Protein AF-0000000080183899 (afdb_homodimer)

Foldseek 3Di:
DQQADAQHVQHPHHPDADVVGDDHFDKDKAQQQWWKWFAAPNDTQATDRGWIWIDTYPDAIFIKDQPVRRPPADWAADPVDPRITGGPPPSTDWMDTNRDTDDPHDDDPNKAKDKAFFQKWKWWDAPHDTFATGSGWIWIDIRNDFIFTWAANVRTPCVQKDWDPDWDADNFFGIKTFIAGDPQGRQKIARQDTDPSNVVRHRTITGDVVRIPMDIDGDDD/DQQADAQHVQHPHHPDADVVGDDHFDKDKAQDQWWKWFAAPNDTQATDRGWIWIDTYPDAIFIKDQPVRRPPADWAADPVDPRITGGDPPSTDWMDTNRDTDDPHDDDPPKAKDKAFFQKWKWWDDPHDTFATGSGWIWIDIRNDFIFTWAANVRTPCVQKDWDPDWDADNFFGIKTFIAGDPQGRQKIARQDTDPSNVVRHGTITGDVVRIPMDIDGDDD

Solvent-accessible surface area (backbone atoms only — not comparable to full-atom values): 23317 Å² total; per-residue (Å²): 77,26,52,28,29,67,31,9,84,47,18,96,54,37,65,41,48,49,49,66,70,60,66,82,74,38,28,40,38,28,73,39,55,43,46,36,34,30,27,44,93,88,35,80,61,33,77,43,27,60,34,28,37,40,45,38,58,94,51,74,38,39,62,30,29,47,51,82,60,44,67,93,52,74,65,45,77,37,88,92,41,81,66,24,21,33,58,60,77,80,77,39,78,43,43,28,48,58,83,40,76,57,70,101,47,64,76,44,57,41,40,24,62,46,72,34,70,42,72,44,37,40,34,35,36,50,97,92,38,73,41,29,75,47,35,74,26,32,39,36,43,37,40,42,49,78,65,46,62,30,30,55,53,89,64,35,52,56,87,62,47,44,80,46,90,53,67,53,76,39,92,59,39,31,54,32,43,26,24,17,36,92,92,46,70,59,36,28,38,28,22,71,71,30,33,53,43,32,46,90,46,48,50,18,37,35,68,36,70,90,64,32,49,68,51,67,60,65,63,56,112,72,30,50,28,30,66,30,9,83,48,19,97,52,36,65,42,50,48,50,64,69,60,65,84,72,39,28,41,38,27,74,39,58,41,46,38,35,30,25,44,94,89,35,78,60,31,78,44,28,59,33,29,36,40,46,38,57,94,50,75,37,40,63,30,29,45,52,83,59,44,67,94,52,74,66,44,76,36,88,92,40,80,68,24,21,33,57,59,79,78,76,39,78,42,43,28,47,58,83,40,75,57,71,100,48,62,74,43,58,38,41,23,62,47,71,34,70,42,73,44,38,40,34,35,34,48,97,90,38,75,40,31,75,47,34,75,25,32,40,36,42,37,41,40,51,80,67,45,62,28,30,54,53,90,65,33,52,56,87,61,47,44,80,45,90,54,68,52,75,40,92,59,38,31,54,32,44,26,25,18,35,95,92,45,70,58,34,28,37,29,23,72,70,30,34,54,42,33,46,89,47,50,51,18,36,35,68,37,68,89,66,32,49,68,51,68,61,66,62,54,113

Organism: NCBI:txid722731

Radius of gyration: 23.41 Å; Cα contacts (8 Å, |Δi|>4): 1124; chains: 2; bounding box: 65×66×56 Å

Structure (mmCIF, N/CA/C/O backbone):
data_AF-0000000080183899-model_v1
#
loop_
_entity.id
_entity.type
_entity.pdbx_description
1 polymer 'Uncharacterized protein'
#
loop_
_atom_site.group_PDB
_atom_site.id
_atom_site.type_symbol
_atom_site.label_atom_id
_atom_site.label_alt_id
_atom_site.label_comp_id
_atom_site.label_asym_id
_atom_site.label_entity_id
_atom_site.label_seq_id
_atom_site.pdbx_PDB_ins_code
_atom_site.Cartn_x
_atom_site.Cartn_y
_atom_site.Cartn_z
_atom_site.occupancy
_atom_site.B_iso_or_equiv
_atom_site.auth_seq_id
_atom_site.auth_comp_id
_atom_site.auth_asym_id
_atom_site.auth_atom_id
_atom_site.pdbx_PDB_model_num
ATOM 1 N N . MET A 1 1 ? -8.445 5.395 -3.072 1 47.59 1 MET A N 1
ATOM 2 C CA . MET A 1 1 ? -8.773 6.453 -4.023 1 47.59 1 MET A CA 1
ATOM 3 C C . MET A 1 1 ? -7.508 7.07 -4.605 1 47.59 1 MET A C 1
ATOM 5 O O . MET A 1 1 ? -7.578 8.047 -5.355 1 47.59 1 MET A O 1
ATOM 9 N N . THR A 1 2 ? -6.305 6.562 -4.656 1 78.19 2 THR A N 1
ATOM 10 C CA . THR A 1 2 ? -4.867 6.793 -4.621 1 78.19 2 THR A CA 1
ATOM 11 C C . THR A 1 2 ? -4.348 7.203 -5.996 1 78.19 2 THR A C 1
ATOM 13 O O . THR A 1 2 ? -3.738 8.266 -6.145 1 78.19 2 THR A O 1
ATOM 16 N N . LEU A 1 3 ? -4.961 6.727 -7.078 1 93.94 3 LEU A N 1
ATOM 17 C CA . LEU A 1 3 ? -4.477 7.129 -8.398 1 93.94 3 LEU A CA 1
ATOM 18 C C . LEU A 1 3 ? -5.137 8.43 -8.844 1 93.94 3 LEU A C 1
ATOM 20 O O . LEU A 1 3 ? -4.477 9.297 -9.422 1 93.94 3 LEU A O 1
ATOM 24 N N . VAL A 1 4 ? -6.418 8.586 -8.375 1 95.31 4 VAL A N 1
ATOM 25 C CA . VAL A 1 4 ? -7.207 9.664 -8.961 1 95.31 4 VAL A CA 1
ATOM 26 C C . VAL A 1 4 ? -7.578 10.68 -7.875 1 95.31 4 VAL A C 1
ATOM 28 O O . VAL A 1 4 ? -8.375 11.586 -8.109 1 95.31 4 VAL A O 1
ATOM 31 N N . ALA A 1 5 ? -7.094 10.492 -6.688 1 92.12 5 ALA A N 1
ATOM 32 C CA . ALA A 1 5 ? -7.422 11.375 -5.57 1 92.12 5 ALA A CA 1
ATOM 33 C C . ALA A 1 5 ? -6.168 12.055 -5.027 1 92.12 5 ALA A C 1
ATOM 35 O O . ALA A 1 5 ? -5.047 11.656 -5.352 1 92.12 5 ALA A O 1
ATOM 36 N N . GLY A 1 6 ? -6.438 13.102 -4.199 1 93.44 6 GLY A N 1
ATOM 37 C CA . GLY A 1 6 ? -5.301 13.844 -3.672 1 93.44 6 GLY A CA 1
ATOM 38 C C . GLY A 1 6 ? -4.387 14.383 -4.754 1 93.44 6 GLY A C 1
ATOM 39 O O . GLY A 1 6 ? -4.848 15.047 -5.688 1 93.44 6 GLY A O 1
ATOM 40 N N . ARG A 1 7 ? -3.139 14.062 -4.559 1 95.62 7 ARG A N 1
ATOM 41 C CA . ARG A 1 7 ? -2.143 14.5 -5.531 1 95.62 7 ARG A CA 1
ATOM 42 C C . ARG A 1 7 ? -1.619 13.328 -6.348 1 95.62 7 ARG A C 1
ATOM 44 O O . ARG A 1 7 ? -0.451 13.305 -6.738 1 95.62 7 ARG A O 1
ATOM 51 N N . GLY A 1 8 ? -2.486 12.266 -6.57 1 95.69 8 GLY A N 1
ATOM 52 C CA . GLY A 1 8 ? -2.123 11.086 -7.344 1 95.69 8 GLY A CA 1
ATOM 53 C C . GLY A 1 8 ? -1.917 11.383 -8.812 1 95.69 8 GLY A C 1
ATOM 54 O O . GLY A 1 8 ? -2.326 12.438 -9.305 1 95.69 8 GLY A O 1
ATOM 55 N N . PRO A 1 9 ? -1.319 10.5 -9.516 1 96.31 9 PRO A N 1
ATOM 56 C CA . PRO A 1 9 ? -0.883 10.727 -10.898 1 96.31 9 PRO A CA 1
ATOM 57 C C . PRO A 1 9 ? -2.045 11.031 -11.844 1 96.31 9 PRO A C 1
ATOM 59 O O . PRO A 1 9 ? -1.858 11.703 -12.859 1 96.31 9 PRO A O 1
ATOM 62 N N . LEU A 1 10 ? -3.27 10.531 -11.539 1 96.06 10 LEU A N 1
ATOM 63 C CA . LEU A 1 10 ? -4.414 10.688 -12.43 1 96.06 10 LEU A CA 1
ATOM 64 C C . LEU A 1 10 ? -5.434 11.656 -11.836 1 96.06 10 LEU A C 1
ATOM 66 O O . LEU A 1 10 ? -6.562 11.75 -12.32 1 96.06 10 LEU A O 1
ATOM 70 N N . SER A 1 11 ? -5.047 12.32 -10.758 1 95.88 11 SER A N 1
ATOM 71 C CA . SER A 1 11 ? -5.957 13.25 -10.102 1 95.88 11 SER A CA 1
ATOM 72 C C . SER A 1 11 ? -6.062 14.562 -10.867 1 95.88 11 SER A C 1
ATOM 74 O O . SER A 1 11 ? -5.395 14.75 -11.883 1 95.88 11 SER A O 1
ATOM 76 N N . SER A 1 12 ? -6.941 15.453 -10.383 1 94.38 12 SER A N 1
ATOM 77 C CA . SER A 1 12 ? -7.121 16.766 -11.008 1 94.38 12 SER A CA 1
ATOM 78 C C . SER A 1 12 ? -5.977 17.703 -10.648 1 94.38 12 SER A C 1
ATOM 80 O O . SER A 1 12 ? -5.82 18.75 -11.273 1 94.38 12 SER A O 1
ATOM 82 N N . ASP A 1 13 ? -5.16 17.391 -9.688 1 94.75 13 ASP A N 1
ATOM 83 C CA . ASP A 1 13 ? -4.02 18.172 -9.227 1 94.75 13 ASP A CA 1
ATOM 84 C C . ASP A 1 13 ? -2.836 17.266 -8.883 1 94.75 13 ASP A C 1
ATOM 86 O O . ASP A 1 13 ? -2.434 17.188 -7.719 1 94.75 13 ASP A O 1
ATOM 90 N N . PRO A 1 14 ? -2.275 16.625 -9.852 1 96.06 14 PRO A N 1
ATOM 91 C CA . PRO A 1 14 ? -1.203 15.656 -9.578 1 96.06 14 PRO A CA 1
ATOM 92 C C . PRO A 1 14 ? 0.061 16.328 -9.039 1 96.06 14 PRO A C 1
ATOM 94 O O . PRO A 1 14 ? 0.399 17.438 -9.453 1 96.06 14 PRO A O 1
ATOM 97 N N . ALA A 1 15 ? 0.725 15.672 -8.094 1 96 15 ALA A N 1
ATOM 98 C CA . ALA A 1 15 ? 1.998 16.172 -7.574 1 96 15 ALA A CA 1
ATOM 99 C C . ALA A 1 15 ? 3.076 16.141 -8.656 1 96 15 ALA A C 1
ATOM 101 O O . ALA A 1 15 ? 3.938 17.031 -8.703 1 96 15 ALA A O 1
ATOM 102 N N . GLY A 1 16 ? 3.029 15.078 -9.461 1 96.81 16 GLY A N 1
ATOM 103 C CA . GLY A 1 16 ? 4.051 14.867 -10.469 1 96.81 16 GLY A CA 1
ATOM 104 C C . GLY A 1 16 ? 3.574 15.188 -11.875 1 96.81 16 GLY A C 1
ATOM 105 O O . GLY A 1 16 ? 2.555 15.852 -12.055 1 96.81 16 GLY A O 1
ATOM 106 N N . ARG A 1 17 ? 4.414 14.742 -12.844 1 97.12 17 ARG A N 1
ATOM 107 C CA . ARG A 1 17 ? 4.102 14.977 -14.25 1 97.12 17 ARG A CA 1
ATOM 108 C C . ARG A 1 17 ? 4.465 13.758 -15.102 1 97.12 17 ARG A C 1
ATOM 110 O O . ARG A 1 17 ? 5.387 13.016 -14.766 1 97.12 17 ARG A O 1
ATOM 117 N N . PHE A 1 18 ? 3.678 13.656 -16.141 1 97.81 18 PHE A N 1
ATOM 118 C CA . PHE A 1 18 ? 3.961 12.633 -17.141 1 97.81 18 PHE A CA 1
ATOM 119 C C . PHE A 1 18 ? 4.754 13.211 -18.297 1 97.81 18 PHE A C 1
ATOM 121 O O . PHE A 1 18 ? 4.516 14.344 -18.719 1 97.81 18 PHE A O 1
ATOM 128 N N . ALA A 1 19 ? 5.66 12.414 -18.797 1 97.75 19 ALA A N 1
ATOM 129 C CA . ALA A 1 19 ? 6.379 12.734 -20.031 1 97.75 19 ALA A CA 1
ATOM 130 C C . ALA A 1 19 ? 6.359 11.555 -21 1 97.75 19 ALA A C 1
ATOM 132 O O . ALA A 1 19 ? 6.992 10.531 -20.75 1 97.75 19 ALA A O 1
ATOM 133 N N . PRO A 1 20 ? 5.707 11.711 -22.156 1 96.94 20 PRO A N 1
ATOM 134 C CA . PRO A 1 20 ? 4.883 12.867 -22.516 1 96.94 20 PRO A CA 1
ATOM 135 C C . PRO A 1 20 ? 3.623 12.984 -21.656 1 96.94 20 PRO A C 1
ATOM 137 O O . PRO A 1 20 ? 3.275 12.039 -20.938 1 96.94 20 PRO A O 1
ATOM 140 N N . PRO A 1 21 ? 2.941 14.039 -21.734 1 96.81 21 PRO A N 1
ATOM 141 C CA . PRO A 1 21 ? 1.706 14.211 -20.953 1 96.81 21 PRO A CA 1
ATOM 142 C C . PRO A 1 21 ? 0.622 13.211 -21.359 1 96.81 21 PRO A C 1
ATOM 144 O O . PRO A 1 21 ? 0.606 12.727 -22.484 1 96.81 21 PRO A O 1
ATOM 147 N N . ILE A 1 22 ? -0.264 12.922 -20.375 1 96.12 22 ILE A N 1
ATOM 148 C CA . ILE A 1 22 ? -1.387 12.031 -20.656 1 96.12 22 ILE A CA 1
ATOM 149 C C . ILE A 1 22 ? -2.68 12.844 -20.719 1 96.12 22 ILE A C 1
ATOM 151 O O . ILE A 1 22 ? -2.744 13.969 -20.219 1 96.12 22 ILE A O 1
ATOM 155 N N . PRO A 1 23 ? -3.691 12.273 -21.344 1 95.38 23 PRO A N 1
ATOM 156 C CA . PRO A 1 23 ? -4.973 12.984 -21.391 1 95.38 23 PRO A CA 1
ATOM 157 C C . PRO A 1 23 ? -5.566 13.242 -20.016 1 95.38 23 PRO A C 1
ATOM 159 O O . PRO A 1 23 ? -5.578 12.344 -19.172 1 95.38 23 PRO A O 1
ATOM 162 N N . ALA A 1 24 ? -6.035 14.422 -19.859 1 90.81 24 ALA A N 1
ATOM 163 C CA . ALA A 1 24 ? -6.699 14.758 -18.609 1 90.81 24 ALA A CA 1
ATOM 164 C C . ALA A 1 24 ? -7.977 13.945 -18.422 1 90.81 24 ALA A C 1
ATOM 166 O O . ALA A 1 24 ? -8.734 13.742 -19.375 1 90.81 24 ALA A O 1
ATOM 167 N N . GLY A 1 25 ? -8.195 13.484 -17.297 1 92 25 GLY A N 1
ATOM 168 C CA . GLY A 1 25 ? -9.445 12.82 -16.969 1 92 25 GLY A CA 1
ATOM 169 C C . GLY A 1 25 ? -9.5 11.383 -17.438 1 92 25 GLY A C 1
ATOM 170 O O . GLY A 1 25 ? -10.57 10.773 -17.484 1 92 25 GLY 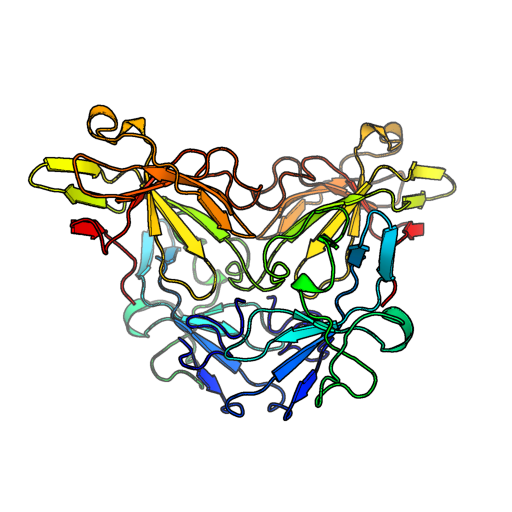A O 1
ATOM 171 N N . ALA A 1 26 ? -8.406 10.836 -17.828 1 95.31 26 ALA A N 1
ATOM 172 C CA . ALA A 1 26 ? -8.375 9.438 -18.25 1 95.31 26 ALA A CA 1
ATOM 173 C C . ALA A 1 26 ? -8.883 8.516 -17.141 1 95.31 26 ALA A C 1
ATOM 175 O O . ALA A 1 26 ? -8.531 8.688 -15.977 1 95.31 26 ALA A O 1
ATOM 176 N N . VAL A 1 27 ? -9.766 7.598 -17.547 1 97.69 27 VAL A N 1
ATOM 177 C CA . VAL A 1 27 ? -10.305 6.578 -16.656 1 97.69 27 VAL A CA 1
ATOM 178 C C . VAL A 1 27 ? -9.484 5.293 -16.781 1 97.69 27 VAL A C 1
ATOM 180 O O . VAL A 1 27 ? -9.125 4.891 -17.891 1 97.69 27 VAL A O 1
ATOM 183 N N . TYR A 1 28 ? -9.094 4.727 -15.703 1 98.06 28 TYR A N 1
ATOM 184 C CA . TYR A 1 28 ? -8.414 3.438 -15.734 1 98.06 28 TYR A CA 1
ATOM 185 C C . TYR A 1 28 ? -9.312 2.332 -15.195 1 98.06 28 TYR A C 1
ATOM 187 O O . TYR A 1 28 ? -9.883 2.455 -14.109 1 98.06 28 TYR A O 1
ATOM 195 N N . ILE A 1 29 ? -9.562 1.299 -16 1 98.62 29 ILE A N 1
ATOM 196 C CA . ILE A 1 29 ? -10.383 0.156 -15.625 1 98.62 29 ILE A CA 1
ATOM 197 C C . ILE A 1 29 ? -9.555 -1.122 -15.68 1 98.62 29 ILE A C 1
ATOM 199 O O . ILE A 1 29 ? -8.875 -1.388 -16.672 1 98.62 29 ILE A O 1
ATOM 203 N N . GLU A 1 30 ? -9.602 -1.883 -14.609 1 97.5 30 GLU A N 1
ATOM 204 C CA . GLU A 1 30 ? -8.742 -3.064 -14.555 1 97.5 30 GLU A CA 1
ATOM 205 C C . GLU A 1 30 ? -9.469 -4.242 -13.914 1 97.5 30 GLU A C 1
ATOM 207 O O . GLU A 1 30 ? -10.352 -4.051 -13.078 1 97.5 30 GLU A O 1
ATOM 212 N N . PRO A 1 31 ? -9.031 -5.492 -14.273 1 97.25 31 PRO A N 1
ATOM 213 C CA . PRO A 1 31 ? -9.555 -6.656 -13.547 1 97.25 31 PRO A CA 1
ATOM 214 C C . PRO A 1 31 ? -9.211 -6.621 -12.055 1 97.25 31 PRO A C 1
ATOM 216 O O . PRO A 1 31 ? -8.148 -6.133 -11.672 1 97.25 31 PRO A O 1
ATOM 219 N N . HIS A 1 32 ? -10.094 -7.016 -11.281 1 96.94 32 HIS A N 1
ATOM 220 C CA . HIS A 1 32 ? -9.906 -7.145 -9.836 1 96.94 32 HIS A CA 1
ATOM 221 C C . HIS A 1 32 ? -10.18 -8.57 -9.375 1 96.94 32 HIS A C 1
ATOM 223 O O . HIS A 1 32 ? -11.242 -8.844 -8.805 1 96.94 32 HIS A O 1
ATOM 229 N N . PRO A 1 33 ? -9.234 -9.477 -9.594 1 94.94 33 PRO A N 1
ATOM 230 C CA . PRO A 1 33 ? -9.469 -10.898 -9.32 1 94.94 33 PRO A CA 1
ATOM 231 C C . PRO A 1 33 ? -9.516 -11.211 -7.828 1 94.94 33 PRO A C 1
ATOM 233 O O . PRO A 1 33 ? -8.602 -11.844 -7.297 1 94.94 33 PRO A O 1
ATOM 236 N N . ARG A 1 34 ? -10.516 -10.805 -7.238 1 97.5 34 ARG A N 1
ATOM 237 C CA . ARG A 1 34 ? -10.906 -11.07 -5.859 1 97.5 34 ARG A CA 1
ATOM 238 C C . ARG A 1 34 ? -12.367 -11.508 -5.777 1 97.5 34 ARG A C 1
ATOM 240 O O . ARG A 1 34 ? -13.172 -11.172 -6.652 1 97.5 34 ARG A O 1
ATOM 247 N N . ARG A 1 35 ? -12.633 -12.195 -4.77 1 97.94 35 ARG A N 1
ATOM 248 C CA . ARG A 1 35 ? -14.031 -12.578 -4.574 1 97.94 35 ARG A CA 1
ATOM 249 C C . ARG A 1 35 ? -14.828 -11.438 -3.945 1 97.94 35 ARG A C 1
ATOM 251 O O . ARG A 1 35 ? -14.523 -11 -2.836 1 97.94 35 ARG A O 1
ATOM 258 N N . ILE A 1 3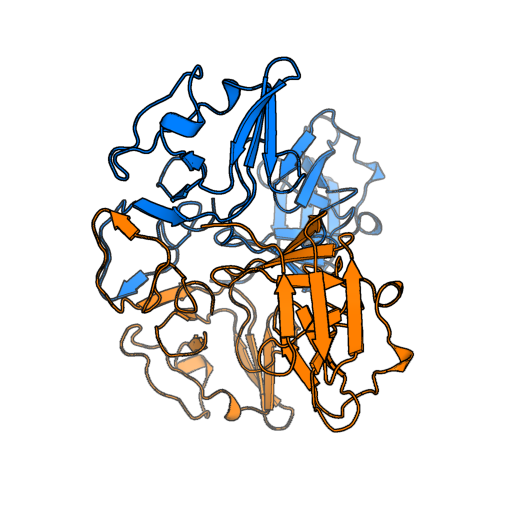6 ? -15.812 -11 -4.641 1 98.44 36 ILE A N 1
ATOM 259 C CA . ILE A 1 36 ? -16.703 -9.945 -4.172 1 98.44 36 ILE A CA 1
ATOM 260 C C . ILE A 1 36 ? -18.094 -10.531 -3.906 1 98.44 36 ILE A C 1
ATOM 262 O O . ILE A 1 36 ? -18.641 -11.242 -4.746 1 98.44 36 ILE A O 1
ATOM 266 N N . GLN A 1 37 ? -18.531 -10.227 -2.732 1 98.5 37 GLN A N 1
ATOM 267 C CA . GLN A 1 37 ? -19.875 -10.648 -2.373 1 98.5 37 GLN A CA 1
ATOM 268 C C . GLN A 1 37 ? -20.703 -9.461 -1.889 1 98.5 37 GLN A C 1
ATOM 270 O O . GLN A 1 37 ? -20.172 -8.5 -1.349 1 98.5 37 GLN A O 1
ATOM 275 N N . ALA A 1 38 ? -21.953 -9.516 -2.164 1 98.75 38 ALA A N 1
ATOM 276 C CA . ALA A 1 38 ? -22.922 -8.57 -1.624 1 98.75 38 ALA A CA 1
ATOM 277 C C . ALA A 1 38 ? -24.141 -9.297 -1.045 1 98.75 38 ALA A C 1
ATOM 279 O O . ALA A 1 38 ? -24.609 -10.289 -1.617 1 98.75 38 ALA A O 1
ATOM 280 N N . LEU A 1 39 ? -24.578 -8.82 0.051 1 98.44 39 LEU A N 1
ATOM 281 C CA . LEU A 1 39 ? -25.734 -9.398 0.719 1 98.44 39 LEU A CA 1
ATOM 282 C C . LEU A 1 39 ? -26.891 -8.398 0.771 1 98.44 39 LEU A C 1
ATOM 284 O O . LEU A 1 39 ? -26.672 -7.211 1.019 1 98.44 39 LEU A O 1
ATOM 288 N N . ARG A 1 40 ? -28.062 -8.812 0.529 1 97.75 40 ARG A N 1
ATOM 289 C CA . ARG A 1 40 ? -29.312 -8.07 0.66 1 97.75 40 ARG A CA 1
ATOM 290 C C . ARG A 1 40 ? -30.391 -8.922 1.33 1 97.75 40 ARG A C 1
ATOM 292 O O . ARG A 1 40 ? -30.719 -10.008 0.85 1 97.75 40 ARG A O 1
ATOM 299 N N . GLY A 1 41 ? -30.875 -8.414 2.432 1 96.31 41 GLY A N 1
ATOM 300 C CA . GLY A 1 41 ? -31.844 -9.211 3.168 1 96.31 41 GLY A CA 1
ATOM 301 C C . GLY A 1 41 ? -31.297 -10.539 3.637 1 96.31 41 GLY A C 1
ATOM 302 O O . GLY A 1 41 ? -31.984 -11.562 3.562 1 96.31 41 GLY A O 1
ATOM 303 N N . GLY A 1 42 ? -30.078 -10.57 3.896 1 95.69 42 GLY A N 1
ATOM 304 C CA . GLY A 1 42 ? -29.453 -11.773 4.43 1 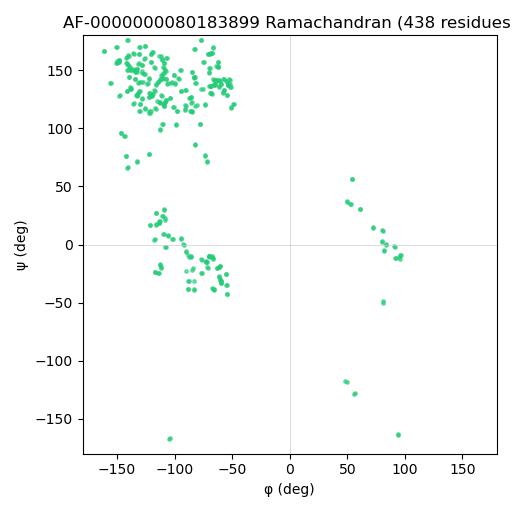95.69 42 GLY A CA 1
ATOM 305 C C . GLY A 1 42 ? -29.078 -12.773 3.357 1 95.69 42 GLY A C 1
ATOM 306 O O . GLY A 1 42 ? -28.484 -13.82 3.654 1 95.69 42 GLY A O 1
ATOM 307 N N . ARG A 1 43 ? -29.375 -12.406 2.111 1 97.12 43 ARG A N 1
ATOM 308 C CA . ARG A 1 43 ? -29.078 -13.312 1.009 1 97.12 43 ARG A CA 1
ATOM 309 C C . ARG A 1 43 ? -27.938 -12.773 0.143 1 97.12 43 ARG A C 1
ATOM 311 O O . ARG A 1 43 ? -27.859 -11.57 -0.104 1 97.12 43 ARG A O 1
ATOM 318 N N . VAL A 1 44 ? -27.109 -13.742 -0.319 1 98.12 44 VAL A N 1
ATOM 319 C CA . VAL A 1 44 ? -26.047 -13.359 -1.25 1 98.12 44 VAL A CA 1
ATOM 320 C C . VAL A 1 44 ? -26.656 -13.055 -2.619 1 98.12 44 VAL A C 1
ATOM 322 O O . VAL A 1 44 ? -27.281 -13.914 -3.23 1 98.12 44 VAL A O 1
ATOM 325 N N . VAL A 1 45 ? -26.453 -11.82 -3.082 1 98.31 45 VAL A N 1
ATOM 326 C CA . VAL A 1 45 ? -27.047 -11.406 -4.348 1 98.31 45 VAL A CA 1
ATOM 327 C C . VAL A 1 45 ? -25.953 -11.18 -5.387 1 98.31 45 VAL A C 1
ATOM 329 O O . VAL A 1 45 ? -26.219 -11.125 -6.59 1 98.31 45 VAL A O 1
ATOM 332 N N . ILE A 1 46 ? -24.734 -11.039 -4.961 1 98.62 46 ILE A N 1
ATOM 333 C CA . ILE A 1 46 ? -23.547 -11.031 -5.812 1 98.62 46 ILE A CA 1
ATOM 334 C C . ILE A 1 46 ? -22.484 -11.953 -5.219 1 98.62 46 ILE A C 1
ATOM 336 O O . ILE A 1 46 ? -22.219 -11.914 -4.016 1 98.62 46 ILE A O 1
ATOM 340 N N . ASP A 1 47 ? -21.953 -12.797 -5.887 1 97.69 47 ASP A N 1
ATOM 341 C CA . ASP A 1 47 ? -20.812 -13.648 -5.57 1 97.69 47 ASP A CA 1
ATOM 342 C C . ASP A 1 47 ? -19.984 -13.945 -6.816 1 97.69 47 ASP A C 1
ATOM 344 O O . ASP A 1 47 ? -20.375 -14.789 -7.637 1 97.69 47 ASP A O 1
ATOM 348 N N . THR A 1 48 ? -18.953 -13.156 -6.992 1 97.94 48 THR A N 1
ATOM 349 C CA . THR A 1 48 ? -18.219 -13.266 -8.25 1 97.94 48 THR A CA 1
ATOM 350 C C . THR A 1 48 ? -16.75 -12.953 -8.047 1 97.94 48 THR A C 1
ATOM 352 O O . THR A 1 48 ? -16.359 -12.344 -7.047 1 97.94 48 THR A O 1
ATOM 355 N N . GLU A 1 49 ? -15.922 -13.398 -8.93 1 97.94 49 GLU A N 1
ATOM 356 C CA . GLU A 1 49 ? -14.5 -13.047 -8.992 1 97.94 49 GLU A CA 1
ATOM 357 C C . GLU A 1 49 ? -14.18 -12.297 -10.281 1 97.94 49 GLU A C 1
ATOM 359 O O . GLU A 1 49 ? -13.016 -12.164 -10.656 1 97.94 49 GLU A O 1
ATOM 364 N N . GLN A 1 50 ? -15.234 -11.773 -10.922 1 97.12 50 GLN A N 1
ATOM 365 C CA . GLN A 1 50 ? -15.055 -11.195 -12.25 1 97.12 50 GLN A CA 1
ATOM 366 C C . GLN A 1 50 ? -15.297 -9.688 -12.234 1 97.12 50 GLN A C 1
ATOM 368 O O . GLN A 1 50 ? -15.625 -9.102 -13.266 1 97.12 50 GLN A O 1
ATOM 373 N N . ALA A 1 51 ? -15.211 -9.117 -11.094 1 98 51 ALA A N 1
ATOM 374 C CA . ALA A 1 51 ? -15.391 -7.672 -11 1 98 51 ALA A CA 1
ATOM 375 C C . ALA A 1 51 ? -14.219 -6.934 -11.641 1 98 51 ALA A C 1
ATOM 377 O O . ALA A 1 51 ? -13.117 -7.48 -11.766 1 98 51 ALA A O 1
ATOM 378 N N . LEU A 1 52 ? -14.5 -5.754 -12.133 1 98.25 52 LEU A N 1
ATOM 379 C CA . LEU A 1 52 ? -13.477 -4.789 -12.5 1 98.25 52 LEU A CA 1
ATOM 380 C C . LEU A 1 52 ? -13.453 -3.617 -11.523 1 98.25 52 LEU A C 1
ATOM 382 O O . LEU A 1 52 ? -14.438 -3.357 -10.836 1 98.25 52 LEU A O 1
ATOM 386 N N . LEU A 1 53 ? -12.328 -2.961 -11.438 1 98.12 53 LEU A N 1
ATOM 387 C CA . LEU A 1 53 ? -12.172 -1.718 -10.688 1 98.12 53 LEU A CA 1
ATOM 388 C C . LEU A 1 53 ? -12.156 -0.516 -11.625 1 98.12 53 LEU A C 1
ATOM 390 O O . LEU A 1 53 ? -11.531 -0.558 -12.68 1 98.12 53 LEU A O 1
ATOM 394 N N . VAL A 1 54 ? -12.812 0.54 -11.203 1 98.38 54 VAL A N 1
ATOM 395 C CA . VAL A 1 54 ? -12.852 1.771 -11.992 1 98.38 54 VAL A CA 1
ATOM 396 C C . VAL A 1 54 ? -12.172 2.898 -11.211 1 98.38 54 VAL A C 1
ATOM 398 O O . VAL A 1 54 ? -12.641 3.283 -10.133 1 98.38 54 VAL A O 1
ATOM 401 N N . HIS A 1 55 ? -11.094 3.416 -11.758 1 97.94 55 HIS A N 1
ATOM 402 C CA . HIS A 1 55 ? -10.43 4.621 -11.273 1 97.94 55 HIS A CA 1
ATOM 403 C C . HIS A 1 55 ? -10.836 5.844 -12.086 1 97.94 55 HIS A C 1
ATOM 405 O O . HIS A 1 55 ? -10.406 6.004 -13.227 1 97.94 55 HIS A O 1
ATOM 411 N N . ARG A 1 56 ? -11.688 6.625 -11.516 1 97 56 ARG A N 1
ATOM 412 C CA . ARG A 1 56 ? -12.227 7.797 -12.195 1 97 56 ARG A CA 1
ATOM 413 C C . ARG A 1 56 ? -12.148 9.031 -11.305 1 97 56 ARG A C 1
ATOM 415 O O . ARG A 1 56 ? -12.539 8.992 -10.133 1 97 56 ARG A O 1
ATOM 422 N N . GLN A 1 57 ? -11.617 10.094 -11.867 1 95 57 GLN A N 1
ATOM 423 C CA . GLN A 1 57 ? -11.539 11.344 -11.125 1 95 57 GLN A CA 1
ATOM 424 C C . GLN A 1 57 ? -12.906 11.766 -10.609 1 95 57 GLN A C 1
ATOM 426 O O . GLN A 1 57 ? -13.914 11.625 -11.312 1 95 57 GLN A O 1
ATOM 431 N N . GLY A 1 58 ? -12.859 12.289 -9.375 1 92.44 58 GLY A N 1
ATOM 432 C CA . GLY A 1 58 ? -14.062 12.898 -8.828 1 92.44 58 GLY A CA 1
ATOM 433 C C . GLY A 1 58 ? -15.047 11.883 -8.266 1 92.44 58 GLY A C 1
ATOM 434 O O . GLY A 1 58 ? -16.141 12.242 -7.848 1 92.44 58 GLY A O 1
ATOM 435 N N . ARG A 1 59 ? -14.688 10.594 -8.289 1 93.25 59 ARG A N 1
ATOM 436 C CA . ARG A 1 59 ? -15.531 9.523 -7.766 1 93.25 59 ARG A CA 1
ATOM 437 C C . ARG A 1 59 ? -14.727 8.57 -6.879 1 93.25 59 ARG A C 1
ATOM 439 O O . ARG A 1 59 ? -13.531 8.375 -7.102 1 93.25 59 ARG A O 1
ATOM 446 N N . PRO A 1 60 ? -15.383 7.98 -5.863 1 94.25 60 PRO A N 1
ATOM 447 C CA . PRO A 1 60 ? -14.711 6.906 -5.129 1 94.25 60 PRO A CA 1
ATOM 448 C C . PRO A 1 60 ? -14.391 5.699 -6.012 1 94.25 60 PRO A C 1
ATOM 450 O O . PRO A 1 60 ? -15.07 5.469 -7.02 1 94.25 60 PRO A O 1
ATOM 453 N N . LEU A 1 61 ? -13.398 4.984 -5.645 1 97.19 61 LEU A N 1
ATOM 454 C CA . LEU A 1 61 ? -13.125 3.713 -6.305 1 97.19 61 LEU A CA 1
ATOM 455 C C . LEU A 1 61 ? -14.359 2.814 -6.285 1 97.19 61 LEU A C 1
ATOM 457 O O . LEU A 1 61 ? -15.047 2.717 -5.266 1 97.19 61 LEU A O 1
ATOM 461 N N . SER A 1 62 ? -14.586 2.176 -7.457 1 97.69 62 SER A N 1
ATOM 462 C CA . SER A 1 62 ? -15.812 1.394 -7.52 1 97.69 62 SER A CA 1
ATOM 463 C C . SER A 1 62 ? -15.602 0.092 -8.289 1 97.69 62 SER A C 1
ATOM 465 O O . SER A 1 62 ? -14.68 -0.011 -9.102 1 97.69 62 SER A O 1
ATOM 467 N N . TYR A 1 63 ? -16.438 -0.875 -8 1 98.44 63 TYR A N 1
ATOM 468 C CA . TYR A 1 63 ? -16.562 -2.092 -8.797 1 98.44 63 TYR A CA 1
ATOM 469 C C . TYR A 1 63 ? -17.516 -1.887 -9.961 1 98.44 63 TYR A C 1
ATOM 471 O O . TYR A 1 63 ? -18.5 -1.148 -9.844 1 98.44 63 TYR A O 1
ATOM 479 N N . ILE A 1 64 ? -17.219 -2.559 -10.961 1 98.69 64 ILE A N 1
ATOM 480 C CA . ILE A 1 64 ? -18.25 -2.854 -11.953 1 98.69 64 ILE A CA 1
ATOM 481 C C . ILE A 1 64 ? -18.281 -4.355 -12.234 1 98.69 64 ILE A C 1
ATOM 483 O O . ILE A 1 64 ? -17.297 -5.059 -12 1 98.69 64 ILE A O 1
ATOM 487 N N . PHE A 1 65 ? -19.422 -4.781 -12.648 1 98.69 65 PHE A N 1
ATOM 488 C CA . PHE A 1 65 ? -19.688 -6.207 -12.812 1 98.69 65 PHE A CA 1
ATOM 489 C C . PHE A 1 65 ? -20.234 -6.5 -14.203 1 98.69 65 PHE A C 1
ATOM 491 O O . PHE A 1 65 ? -20.938 -5.676 -14.781 1 98.69 65 PHE A O 1
ATOM 498 N N . PRO A 1 66 ? -19.859 -7.734 -14.664 1 97.88 66 PRO A N 1
ATOM 499 C CA . PRO A 1 66 ? -20.688 -8.156 -15.797 1 97.88 66 PRO A CA 1
ATOM 500 C C . PRO A 1 66 ? -22.188 -8.07 -15.5 1 97.88 66 PRO A C 1
ATOM 502 O O . PRO A 1 66 ? -22.625 -8.438 -14.406 1 97.88 66 PRO A O 1
ATOM 505 N N . ALA A 1 67 ? -22.938 -7.594 -16.469 1 97.5 67 ALA A N 1
ATOM 506 C CA . ALA A 1 67 ? -24.359 -7.332 -16.25 1 97.5 67 ALA A CA 1
ATOM 507 C C . ALA A 1 67 ? -25.078 -8.57 -15.734 1 97.5 67 ALA A C 1
ATOM 509 O O . ALA A 1 67 ? -25.953 -8.477 -14.883 1 97.5 67 ALA A O 1
ATOM 510 N N . TYR A 1 68 ? -24.703 -9.734 -16.156 1 96.12 68 TYR A N 1
ATOM 511 C CA . TYR A 1 68 ? -25.391 -10.969 -15.812 1 96.12 68 TYR A CA 1
ATOM 512 C C . TYR A 1 68 ? -25.172 -11.336 -14.352 1 96.12 68 TYR A C 1
ATOM 514 O O . TYR A 1 68 ? -25.938 -12.109 -13.766 1 96.12 68 TYR A O 1
ATOM 522 N N . VAL A 1 69 ? -24.141 -10.812 -13.703 1 96.19 69 VAL A N 1
ATOM 523 C CA . VAL A 1 69 ? -23.75 -11.117 -12.328 1 96.19 69 VAL A CA 1
ATOM 524 C C . VAL A 1 69 ? -24.688 -10.414 -11.352 1 96.19 69 VAL A C 1
ATOM 526 O O . VAL A 1 69 ? -24.859 -10.859 -10.219 1 96.19 69 VAL A O 1
ATOM 529 N N . VAL A 1 70 ? -25.328 -9.297 -11.781 1 96.75 70 VAL A N 1
ATOM 530 C CA . VAL A 1 70 ? -26.047 -8.461 -10.828 1 96.75 70 VAL A CA 1
ATOM 531 C C . VAL A 1 70 ? -27.531 -8.461 -11.156 1 96.75 70 VAL A C 1
ATOM 533 O O . VAL A 1 70 ? -28.234 -7.469 -10.914 1 96.75 70 VAL A O 1
ATOM 536 N N . ALA A 1 71 ? -28 -9.461 -11.734 1 88 71 ALA A N 1
ATOM 537 C CA . ALA A 1 71 ? -29.391 -9.531 -12.156 1 88 71 ALA A CA 1
ATOM 538 C C . ALA A 1 71 ? -30.328 -9.25 -10.984 1 88 71 ALA A C 1
ATOM 540 O O . ALA A 1 71 ? -30.156 -9.797 -9.898 1 88 71 ALA A O 1
ATOM 541 N N . GLY A 1 72 ? -31.281 -8.328 -11.133 1 91.81 72 GLY A N 1
ATOM 542 C CA . GLY A 1 72 ? -32.281 -7.992 -10.141 1 91.81 72 GLY A CA 1
ATOM 543 C C . GLY A 1 72 ? -31.922 -6.785 -9.297 1 91.81 72 GLY A C 1
ATOM 544 O O . GLY A 1 72 ? -32.719 -6.309 -8.492 1 91.81 72 GLY A O 1
ATOM 545 N N . LEU A 1 73 ? -30.719 -6.34 -9.438 1 97.25 73 LEU A N 1
ATOM 546 C CA . LEU A 1 73 ? -30.281 -5.156 -8.703 1 97.25 73 LEU A CA 1
ATOM 547 C C . LEU A 1 73 ? -30.312 -3.92 -9.594 1 97.25 73 LEU A C 1
ATOM 549 O O . LEU A 1 73 ? -30.156 -4.023 -10.812 1 97.25 73 LEU A O 1
ATOM 553 N N . PRO A 1 74 ? -30.641 -2.752 -8.977 1 97.75 74 PRO A N 1
ATOM 554 C CA . PRO A 1 74 ? -30.422 -1.537 -9.773 1 97.75 74 PRO A CA 1
ATOM 555 C C . PRO A 1 74 ? -29 -1.433 -10.312 1 97.75 74 PRO A C 1
ATOM 557 O O . PRO A 1 74 ? -28.047 -1.829 -9.641 1 97.75 74 PRO A O 1
ATOM 560 N N . SER A 1 75 ? -28.875 -1.034 -11.539 1 97.62 75 SER A N 1
ATOM 561 C CA . SER A 1 75 ? -27.547 -0.938 -12.133 1 97.62 75 SER A CA 1
ATOM 562 C C . SER A 1 75 ? -27.5 0.156 -13.188 1 97.62 75 SER A C 1
ATOM 564 O O . SER A 1 75 ? -28.531 0.599 -13.688 1 97.62 75 SER A O 1
ATOM 566 N N . GLU A 1 76 ? -26.344 0.667 -13.453 1 97.62 76 GLU A N 1
ATOM 567 C CA . GLU A 1 76 ? -26.062 1.659 -14.484 1 97.62 76 GLU A CA 1
ATOM 568 C C . GLU A 1 76 ? -24.875 1.23 -15.344 1 97.62 76 GLU A C 1
ATOM 570 O O . GLU A 1 76 ? -23.797 0.903 -14.82 1 97.62 76 GLU A O 1
ATOM 575 N N . PRO A 1 77 ? -25.016 1.312 -16.641 1 98 77 PRO A N 1
ATOM 576 C CA . PRO A 1 77 ? -23.906 0.88 -17.516 1 98 77 PRO A CA 1
ATOM 577 C C . PRO A 1 77 ? -22.656 1.742 -17.344 1 98 77 PRO A C 1
ATOM 579 O O . PRO A 1 77 ? -22.766 2.951 -17.141 1 98 77 PRO A O 1
ATOM 582 N N . GLU A 1 78 ? -21.469 1.14 -17.391 1 98.25 78 GLU A N 1
ATOM 583 C CA . GLU A 1 78 ? -20.203 1.859 -17.484 1 98.25 78 GLU A CA 1
ATOM 584 C C . GLU A 1 78 ? -19.844 2.148 -18.938 1 98.25 78 GLU A C 1
ATOM 586 O O . GLU A 1 78 ? -19.578 1.228 -19.719 1 98.25 78 GLU A O 1
ATOM 591 N N . PRO A 1 79 ? -19.812 3.416 -19.328 1 97.31 79 PRO A N 1
ATOM 592 C CA . PRO A 1 79 ? -19.578 3.734 -20.734 1 97.31 79 PRO A CA 1
ATOM 593 C C . PRO A 1 79 ? -18.234 3.217 -21.25 1 97.31 79 PRO A C 1
ATOM 595 O O . PRO A 1 79 ? -18.125 2.834 -22.422 1 97.31 79 PRO A O 1
ATOM 598 N N . GLU A 1 80 ? -17.25 3.125 -20.391 1 97.75 80 GLU A N 1
ATOM 599 C CA . GLU A 1 80 ? -15.906 2.77 -20.828 1 97.75 80 GLU A CA 1
ATOM 600 C C . GLU A 1 80 ? -15.68 1.263 -20.734 1 97.75 80 GLU A C 1
ATOM 602 O O . GLU A 1 80 ? -14.57 0.78 -21 1 97.75 80 GLU A O 1
ATOM 607 N N . ALA A 1 81 ? -16.672 0.53 -20.312 1 98.06 81 ALA A N 1
ATOM 608 C CA . ALA A 1 81 ? -16.609 -0.928 -20.266 1 98.06 81 ALA A CA 1
ATOM 609 C C . ALA A 1 81 ? -17.938 -1.554 -20.656 1 98.06 81 ALA A C 1
ATOM 611 O O . ALA A 1 81 ? -18.656 -2.09 -19.812 1 98.06 81 ALA A O 1
ATOM 612 N N . PRO A 1 82 ? -18.203 -1.545 -21.922 1 97.44 82 PRO A N 1
ATOM 613 C CA . PRO A 1 82 ? -19.469 -2.117 -22.359 1 97.44 82 PRO A CA 1
ATOM 614 C C . PRO A 1 82 ? -19.703 -3.525 -21.812 1 97.44 82 PRO A C 1
ATOM 616 O O . PRO A 1 82 ? -18.781 -4.344 -21.812 1 97.44 82 PRO A O 1
ATOM 619 N N . GLY A 1 83 ? -20.891 -3.764 -21.344 1 97.62 83 GLY A N 1
ATOM 620 C CA . GLY A 1 83 ? -21.25 -5.055 -20.781 1 97.62 83 GLY A CA 1
ATOM 621 C C . GLY A 1 83 ? -21.094 -5.109 -19.266 1 97.62 83 GLY A C 1
ATOM 622 O O . GLY A 1 83 ? -21.547 -6.059 -18.625 1 97.62 83 GLY A O 1
ATOM 623 N N . HIS A 1 84 ? -20.469 -4.082 -18.75 1 98.56 84 HIS A N 1
ATOM 624 C CA . HIS A 1 84 ? -20.312 -3.992 -17.297 1 98.56 84 HIS A CA 1
ATOM 625 C C . HIS A 1 84 ? -21.172 -2.877 -16.719 1 98.56 84 HIS A C 1
ATOM 627 O O . HIS A 1 84 ? -21.484 -1.907 -17.406 1 98.56 84 HIS A O 1
ATOM 633 N N . VAL A 1 85 ? -21.547 -3.061 -15.453 1 98.75 85 VAL A N 1
ATOM 634 C CA . VAL A 1 85 ? -22.484 -2.117 -14.844 1 98.75 85 VAL A CA 1
ATOM 635 C C . VAL A 1 85 ? -22.031 -1.801 -13.422 1 98.75 85 VAL A C 1
ATOM 637 O O . VAL A 1 85 ? -21.406 -2.633 -12.758 1 98.75 85 VAL A O 1
ATOM 640 N N . HIS A 1 86 ? -22.375 -0.591 -13.016 1 98.5 86 HIS A N 1
ATOM 641 C CA . HIS A 1 86 ? -22.281 -0.183 -11.625 1 98.5 86 HIS A CA 1
ATOM 642 C C . HIS A 1 86 ? -23.484 -0.653 -10.828 1 98.5 86 HIS A C 1
ATOM 644 O O . HIS A 1 86 ? -24.609 -0.619 -11.32 1 98.5 86 HIS A O 1
ATOM 650 N N . VAL A 1 87 ? -23.25 -1.115 -9.633 1 98.56 87 VAL A N 1
ATOM 651 C CA . VAL A 1 87 ? -24.312 -1.301 -8.641 1 98.56 87 VAL A CA 1
ATOM 652 C C . VAL A 1 87 ? -24.156 -0.266 -7.523 1 98.56 87 VAL A C 1
ATOM 654 O O . VAL A 1 87 ? -23.094 -0.144 -6.922 1 98.56 87 VAL A O 1
ATOM 657 N N . PRO A 1 88 ? -25.203 0.55 -7.34 1 97.75 88 PRO A N 1
ATOM 658 C CA . PRO A 1 88 ? -25.094 1.519 -6.246 1 97.75 88 PRO A CA 1
ATOM 659 C C . PRO A 1 88 ? -24.703 0.868 -4.922 1 97.75 88 PRO A C 1
ATOM 661 O O . PRO A 1 88 ? -25.188 -0.223 -4.602 1 97.75 88 PRO A O 1
ATOM 664 N N . TRP A 1 89 ? -23.875 1.51 -4.133 1 97.44 89 TRP A N 1
ATOM 665 C CA . TRP A 1 89 ? -23.328 0.958 -2.896 1 97.44 89 TRP A CA 1
ATOM 666 C C . TRP A 1 89 ? -24.453 0.609 -1.915 1 97.44 89 TRP A C 1
ATOM 668 O O . TRP A 1 89 ? -24.359 -0.395 -1.204 1 97.44 89 TRP A O 1
ATOM 678 N N . ASP A 1 90 ? -25.516 1.418 -1.979 1 97.19 90 ASP A N 1
ATOM 679 C CA . ASP A 1 90 ? -26.578 1.262 -0.996 1 97.19 90 ASP A CA 1
ATOM 680 C C . ASP A 1 90 ? -27.688 0.355 -1.527 1 97.19 90 ASP A C 1
ATOM 682 O O . ASP A 1 90 ? -28.75 0.231 -0.908 1 97.19 90 ASP A O 1
ATOM 686 N N . ALA A 1 91 ? -27.469 -0.222 -2.688 1 97.88 91 ALA A N 1
ATOM 687 C CA . ALA A 1 91 ? -28.438 -1.165 -3.24 1 97.88 91 ALA A CA 1
ATOM 688 C C . ALA A 1 91 ? -28.406 -2.484 -2.475 1 97.88 91 ALA A C 1
ATOM 690 O O . ALA A 1 91 ? -29.312 -3.314 -2.635 1 97.88 91 ALA A O 1
ATOM 691 N N . VAL A 1 92 ? -27.406 -2.711 -1.687 1 98.19 92 VAL A N 1
ATOM 692 C CA . VAL A 1 92 ? -27.297 -3.904 -0.855 1 98.19 92 VAL A CA 1
ATOM 693 C C . VAL A 1 92 ? -26.953 -3.504 0.579 1 98.19 92 VAL A C 1
ATOM 695 O O . VAL A 1 92 ? -26.625 -2.344 0.847 1 98.19 92 VAL A O 1
ATOM 698 N N . ASP A 1 93 ? -27.016 -4.48 1.507 1 98.19 93 ASP A N 1
ATOM 699 C CA . ASP A 1 93 ? -26.812 -4.199 2.924 1 98.19 93 ASP A CA 1
ATOM 700 C C . ASP A 1 93 ? -25.328 -4.297 3.297 1 98.19 93 ASP A C 1
ATOM 702 O O . ASP A 1 93 ? -24.844 -3.541 4.141 1 98.19 93 ASP A O 1
ATOM 706 N N . THR A 1 94 ? -24.656 -5.301 2.674 1 98.38 94 THR A N 1
ATOM 707 C CA . THR A 1 94 ? -23.281 -5.609 3.053 1 98.38 94 THR A CA 1
ATOM 708 C C . THR A 1 94 ? -22.438 -5.953 1.824 1 98.38 94 THR A C 1
ATOM 710 O O . THR A 1 94 ? -22.906 -6.68 0.94 1 98.38 94 THR A O 1
ATOM 713 N N . TRP A 1 95 ? -21.328 -5.375 1.73 1 98.69 95 TRP A N 1
ATOM 714 C CA . TRP A 1 95 ? -20.312 -5.754 0.746 1 98.69 95 TRP A CA 1
ATOM 715 C C . TRP A 1 95 ? -19.172 -6.5 1.407 1 98.69 95 TRP A C 1
ATOM 717 O O . TRP A 1 95 ? -18.703 -6.117 2.486 1 98.69 95 TRP A O 1
ATOM 727 N N . LEU A 1 96 ? -18.672 -7.547 0.764 1 98.5 96 LEU A N 1
ATOM 728 C CA . LEU A 1 96 ? -17.5 -8.297 1.216 1 98.5 96 LEU A CA 1
ATOM 729 C C . LEU A 1 96 ? -16.484 -8.445 0.092 1 98.5 96 LEU A C 1
ATOM 731 O O . LEU A 1 96 ? -16.859 -8.648 -1.066 1 98.5 96 LEU A O 1
ATOM 735 N N . GLU A 1 97 ? -15.344 -8.32 0.426 1 98.56 97 GLU A N 1
ATOM 736 C CA . GLU A 1 97 ? -14.227 -8.688 -0.439 1 98.56 97 GLU A CA 1
ATOM 737 C C . GLU A 1 97 ? -13.281 -9.664 0.26 1 98.56 97 GLU A C 1
ATOM 739 O O . GLU A 1 97 ? -12.688 -9.328 1.286 1 98.56 97 GLU A O 1
ATOM 744 N N . GLU A 1 98 ? -13.148 -10.836 -0.253 1 97.88 98 GLU A N 1
ATOM 745 C CA . GLU A 1 98 ? -12.32 -11.875 0.342 1 97.88 98 GLU A CA 1
ATOM 746 C C . GLU A 1 98 ? -12.625 -12.047 1.826 1 97.88 98 GLU A C 1
ATOM 748 O O . GLU A 1 98 ? -11.711 -12.141 2.648 1 97.88 98 GLU A O 1
ATOM 753 N N . GLY A 1 99 ? -13.867 -11.922 2.168 1 96.56 99 GLY A N 1
ATOM 754 C CA . GLY A 1 99 ? -14.32 -12.164 3.529 1 96.56 99 GLY A CA 1
ATOM 755 C C . GLY A 1 99 ? -14.32 -10.914 4.391 1 96.56 99 GLY A C 1
ATOM 756 O O . GLY A 1 99 ? -14.898 -10.914 5.484 1 96.56 99 GLY A O 1
ATOM 757 N N . ARG A 1 100 ? -13.719 -9.898 3.895 1 97.12 100 ARG A N 1
ATOM 758 C CA . ARG A 1 100 ? -13.672 -8.641 4.637 1 97.12 100 ARG A CA 1
ATOM 759 C C . ARG A 1 100 ? -14.906 -7.789 4.352 1 97.12 100 ARG A C 1
ATOM 761 O O . ARG A 1 100 ? -15.219 -7.508 3.191 1 97.12 100 ARG A O 1
ATOM 768 N N . GLU A 1 101 ? -15.617 -7.363 5.422 1 97.88 101 GLU A N 1
ATOM 769 C CA . GLU A 1 101 ? -16.703 -6.406 5.227 1 97.88 101 GLU A CA 1
ATOM 770 C C . GLU A 1 101 ? -16.156 -5.035 4.828 1 97.88 101 GLU A C 1
ATOM 772 O O . GLU A 1 101 ? -15.227 -4.523 5.453 1 97.88 101 GLU A O 1
ATOM 777 N N . LEU A 1 102 ? -16.703 -4.488 3.811 1 98.19 102 LEU A N 1
ATOM 778 C CA . LEU A 1 102 ? -16.25 -3.199 3.295 1 98.19 102 LEU A CA 1
ATOM 779 C C . LEU A 1 102 ? -17.094 -2.064 3.871 1 98.19 102 LEU A C 1
ATOM 781 O O . LEU A 1 102 ? -18.266 -2.262 4.211 1 98.19 102 LEU A O 1
ATOM 785 N N . VAL A 1 103 ? -16.359 -0.936 3.961 1 96.31 103 VAL A N 1
ATOM 786 C CA . VAL A 1 103 ? -17 0.287 4.418 1 96.31 103 VAL A CA 1
ATOM 787 C C . VAL A 1 103 ? -16.891 1.366 3.344 1 96.31 103 VAL A C 1
ATOM 789 O O . VAL A 1 103 ? -15.789 1.701 2.904 1 96.31 103 VAL A O 1
ATOM 792 N N . HIS A 1 104 ? -17.922 1.887 2.693 1 92.75 104 HIS A N 1
ATOM 793 C CA . HIS A 1 104 ? -18.109 3.035 1.812 1 92.75 104 HIS A CA 1
ATOM 794 C C . HIS A 1 104 ? -17.656 2.711 0.388 1 92.75 104 HIS A C 1
ATOM 796 O O . HIS A 1 104 ? -18.344 3.08 -0.575 1 92.75 104 HIS A O 1
ATOM 802 N N . TYR A 1 105 ? -16.453 2.139 0.167 1 95.94 105 TYR A N 1
ATOM 803 C CA . TYR A 1 105 ? -15.867 1.805 -1.127 1 95.94 105 TYR A CA 1
ATOM 804 C C . TYR A 1 105 ? -14.742 0.788 -0.972 1 95.94 105 TYR A C 1
ATOM 806 O O . TYR A 1 105 ? -14.273 0.541 0.139 1 95.94 105 TYR A O 1
ATOM 814 N N . PRO A 1 106 ? -14.297 0.185 -2.043 1 97.31 106 PRO A N 1
ATOM 815 C CA . PRO A 1 106 ? -13.234 -0.816 -1.955 1 97.31 106 PRO A CA 1
ATOM 816 C C . PRO A 1 106 ? -11.875 -0.206 -1.606 1 97.31 106 PRO A C 1
ATOM 818 O O . PRO A 1 106 ? -11.594 0.938 -1.975 1 97.31 106 PRO A O 1
ATOM 821 N N . PRO A 1 107 ? -11.062 -0.989 -0.881 1 96.69 107 PRO A N 1
ATOM 822 C CA . PRO A 1 107 ? -9.672 -0.55 -0.733 1 96.69 107 PRO A CA 1
ATOM 823 C C . PRO A 1 107 ? -8.93 -0.491 -2.064 1 96.69 107 PRO A C 1
ATOM 825 O O . PRO A 1 107 ? -9.141 -1.343 -2.932 1 96.69 107 PRO A O 1
ATOM 828 N N . ASN A 1 108 ? -8.148 0.482 -2.191 1 96.81 108 ASN A N 1
ATOM 829 C CA . ASN A 1 108 ? -7.41 0.72 -3.428 1 96.81 108 ASN A CA 1
ATOM 830 C C . ASN A 1 108 ? -6.102 -0.066 -3.461 1 96.81 108 ASN A C 1
ATOM 832 O O . ASN A 1 108 ? -5.293 0.031 -2.537 1 96.81 108 ASN A O 1
ATOM 836 N N . PRO A 1 109 ? -5.852 -0.848 -4.527 1 96.62 109 PRO A N 1
ATOM 837 C CA . PRO A 1 109 ? -4.609 -1.622 -4.59 1 96.62 109 PRO A CA 1
ATOM 838 C C . PRO A 1 109 ? -3.371 -0.74 -4.734 1 96.62 109 PRO A C 1
ATOM 840 O O . PRO A 1 109 ? -2.246 -1.218 -4.562 1 96.62 109 PRO A O 1
ATOM 843 N N . TYR A 1 110 ? -3.518 0.555 -4.996 1 97.19 110 TYR A N 1
ATOM 844 C CA . TYR A 1 110 ? -2.393 1.457 -5.211 1 97.19 110 TYR A CA 1
ATOM 845 C C . TYR A 1 110 ? -2.223 2.406 -4.031 1 97.19 110 TYR A C 1
ATOM 847 O O . TYR A 1 110 ? -1.686 3.506 -4.184 1 97.19 110 TYR A O 1
ATOM 855 N N . HIS A 1 111 ? -2.701 2.051 -2.873 1 96.88 111 HIS A N 1
ATOM 856 C CA . HIS A 1 111 ? -2.615 2.881 -1.676 1 96.88 111 HIS A CA 1
ATOM 857 C C . HIS A 1 111 ? -1.747 2.221 -0.609 1 96.88 111 HIS A C 1
ATOM 859 O O . HIS A 1 111 ? -2.047 1.112 -0.158 1 96.88 111 HIS A O 1
ATOM 865 N N . ARG A 1 112 ? -0.757 2.912 -0.194 1 97.06 112 ARG A N 1
ATOM 866 C CA . ARG A 1 112 ? 0.152 2.387 0.819 1 97.06 112 ARG A CA 1
ATOM 867 C C . ARG A 1 112 ? 0.246 3.33 2.014 1 97.06 112 ARG A C 1
ATOM 869 O O . ARG A 1 112 ? 0.25 4.551 1.848 1 97.06 112 ARG A O 1
ATOM 876 N N . VAL A 1 113 ? 0.253 2.752 3.164 1 97.69 113 VAL A N 1
ATOM 877 C CA . VAL A 1 113 ? 0.542 3.463 4.406 1 97.69 113 VAL A CA 1
ATOM 878 C C . VAL A 1 113 ? 1.926 3.072 4.914 1 97.69 113 VAL A C 1
ATOM 880 O O . VAL A 1 113 ? 2.236 1.885 5.039 1 97.69 113 VAL A O 1
ATOM 883 N N . ASP A 1 114 ? 2.748 4.016 5.113 1 97.94 114 ASP A N 1
ATOM 884 C CA . ASP A 1 114 ? 4.094 3.824 5.645 1 97.94 114 ASP A CA 1
ATOM 885 C C . ASP A 1 114 ? 4.301 4.633 6.926 1 97.94 114 ASP A C 1
ATOM 887 O O . ASP A 1 114 ? 4.234 5.863 6.902 1 97.94 114 ASP A O 1
ATOM 891 N N . CYS A 1 115 ? 4.465 3.941 8.055 1 98.69 115 CYS A N 1
ATOM 892 C CA . CYS A 1 115 ? 4.668 4.566 9.352 1 98.69 115 CYS A CA 1
ATOM 893 C C . CYS A 1 115 ? 6.125 4.477 9.781 1 98.69 115 CYS A C 1
ATOM 895 O O . CYS A 1 115 ? 6.684 3.379 9.875 1 98.69 115 CYS A O 1
ATOM 897 N N . ARG A 1 116 ? 6.75 5.641 10.125 1 98.31 116 ARG A N 1
ATOM 898 C CA . ARG A 1 116 ? 8.172 5.652 10.445 1 98.31 116 ARG A CA 1
ATOM 899 C C . ARG A 1 116 ? 8.438 6.441 11.727 1 98.31 116 ARG A C 1
ATOM 901 O O . ARG A 1 116 ? 7.977 7.578 11.867 1 98.31 116 ARG A O 1
ATOM 908 N N . PRO A 1 117 ? 9.164 5.777 12.648 1 98.31 117 PRO A N 1
ATOM 909 C CA . PRO A 1 117 ? 9.633 6.625 13.742 1 98.31 117 PRO A CA 1
ATOM 910 C C . PRO A 1 117 ? 10.484 7.797 13.258 1 98.31 117 PRO A C 1
ATOM 912 O O . PRO A 1 117 ? 11.242 7.656 12.297 1 98.31 117 PRO A O 1
ATOM 915 N N . THR A 1 118 ? 10.32 8.914 13.898 1 98.44 118 THR A N 1
ATOM 916 C CA . THR A 1 118 ? 11.086 10.086 13.484 1 98.44 118 THR A CA 1
ATOM 917 C C . THR A 1 118 ? 11.336 11.008 14.664 1 98.44 118 THR A C 1
ATOM 919 O O . THR A 1 118 ? 10.82 10.781 15.766 1 98.44 118 THR A O 1
ATOM 922 N N . LYS A 1 119 ? 12.18 11.977 14.469 1 98.19 119 LYS A N 1
ATOM 923 C CA . LYS A 1 119 ? 12.469 13.008 15.461 1 98.19 119 LYS A CA 1
ATOM 924 C C . LYS A 1 119 ? 11.922 14.359 15.023 1 98.19 119 LYS A C 1
ATOM 926 O O . LYS A 1 119 ? 12.43 15.406 15.445 1 98.19 119 LYS A O 1
ATOM 931 N N . ARG A 1 120 ? 10.938 14.328 14.195 1 98.44 120 ARG A N 1
ATOM 932 C CA . ARG A 1 120 ? 10.258 15.555 13.773 1 98.44 120 ARG A CA 1
ATOM 933 C C . ARG A 1 120 ? 9.336 16.078 14.867 1 98.44 120 ARG A C 1
ATOM 935 O O . ARG A 1 120 ? 8.492 15.344 15.375 1 98.44 120 ARG A O 1
ATOM 942 N N . ARG A 1 121 ? 9.398 17.297 15.109 1 98.75 121 ARG A N 1
ATOM 943 C CA . ARG A 1 121 ? 8.703 17.859 16.266 1 98.75 121 ARG A CA 1
ATOM 944 C C . ARG A 1 121 ? 7.238 18.141 15.938 1 98.75 121 ARG A C 1
ATOM 946 O O . ARG A 1 121 ? 6.91 18.547 14.82 1 98.75 121 ARG A O 1
ATOM 953 N N . LEU A 1 122 ? 6.395 17.922 16.938 1 98.94 122 LEU A N 1
ATOM 954 C CA . LEU A 1 122 ? 4.973 18.234 16.906 1 98.94 122 LEU A CA 1
ATOM 955 C C . LEU A 1 122 ? 4.566 19.031 18.141 1 98.94 122 LEU A C 1
ATOM 957 O O . LEU A 1 122 ? 4.785 18.594 19.266 1 98.94 122 LEU A O 1
ATOM 961 N N . ARG A 1 123 ? 4.07 20.172 17.875 1 98.94 123 ARG A N 1
ATOM 962 C CA . ARG A 1 123 ? 3.443 20.969 18.922 1 98.94 123 ARG A CA 1
ATOM 963 C C . ARG A 1 123 ? 1.986 21.281 18.578 1 98.94 123 ARG A C 1
ATOM 965 O O . ARG A 1 123 ? 1.674 21.672 17.453 1 98.94 123 ARG A O 1
ATOM 972 N N . VAL A 1 124 ? 1.123 21.031 19.531 1 98.94 124 VAL A N 1
ATOM 973 C CA . VAL A 1 124 ? -0.305 21.281 19.359 1 98.94 124 VAL A CA 1
ATOM 974 C C . VAL A 1 124 ? -0.826 22.125 20.531 1 98.94 124 VAL A C 1
ATOM 976 O O . VAL A 1 124 ? -0.663 21.75 21.703 1 98.94 124 VAL A O 1
ATOM 979 N N . ASP A 1 125 ? -1.451 23.234 20.203 1 98.56 125 ASP A N 1
ATOM 980 C CA . ASP A 1 125 ? -2.047 24.109 21.203 1 98.56 125 ASP A CA 1
ATOM 981 C C . ASP A 1 125 ? -3.543 24.297 20.953 1 98.56 125 ASP A C 1
ATOM 983 O O . ASP A 1 125 ? -3.982 24.359 19.812 1 98.56 125 ASP A O 1
ATOM 987 N N . VAL A 1 126 ? -4.254 24.375 22.062 1 96.56 126 VAL A N 1
ATOM 988 C CA . VAL A 1 126 ? -5.688 24.625 21.938 1 96.56 126 VAL A CA 1
ATOM 989 C C . VAL A 1 126 ? -6.172 25.422 23.141 1 96.56 126 VAL A C 1
ATOM 991 O O . VAL A 1 126 ? -5.875 25.078 24.297 1 96.56 126 VAL A O 1
ATOM 994 N N . ALA A 1 127 ? -6.867 26.531 22.844 1 90.06 127 ALA A N 1
ATOM 995 C CA . ALA A 1 127 ? -7.484 27.375 23.875 1 90.06 127 ALA A CA 1
ATOM 996 C C . ALA A 1 127 ? -6.465 27.781 24.922 1 90.06 127 ALA A C 1
ATOM 998 O O . ALA A 1 127 ? -6.723 27.656 26.125 1 90.06 127 ALA A O 1
ATOM 999 N N . GLY A 1 128 ? -5.281 27.984 24.516 1 92.06 128 GLY A N 1
ATOM 1000 C CA . GLY A 1 128 ? -4.262 28.531 25.406 1 92.06 128 GLY A CA 1
ATOM 1001 C C . GLY A 1 128 ? -3.461 27.453 26.125 1 92.06 128 GLY A C 1
ATOM 1002 O O . GLY A 1 128 ? -2.527 27.75 26.859 1 92.06 128 GLY A O 1
ATOM 1003 N N . ALA A 1 129 ? -3.82 26.203 25.891 1 95.56 129 ALA A N 1
ATOM 1004 C CA . ALA A 1 129 ? -3.098 25.094 26.5 1 95.56 129 ALA A CA 1
ATOM 1005 C C . ALA A 1 129 ? -2.316 24.297 25.469 1 95.56 129 ALA A C 1
ATOM 1007 O O . ALA A 1 129 ? -2.781 24.109 24.344 1 95.56 129 ALA A O 1
ATOM 1008 N N . THR A 1 130 ? -1.152 23.812 25.938 1 98.25 130 THR A N 1
ATOM 1009 C CA . THR A 1 130 ? -0.365 22.922 25.094 1 98.25 130 THR A CA 1
ATOM 1010 C C . THR A 1 130 ? -0.743 21.469 25.328 1 98.25 130 THR A C 1
ATOM 1012 O O . THR A 1 130 ? -0.574 20.969 26.438 1 98.25 130 THR A O 1
ATOM 1015 N N . LEU A 1 131 ? -1.199 20.797 24.297 1 98.5 131 LEU A N 1
ATOM 1016 C CA . LEU A 1 131 ? -1.567 19.391 24.438 1 98.5 131 LEU A CA 1
ATOM 1017 C C . LEU A 1 131 ? -0.342 18.5 24.312 1 98.5 131 LEU A C 1
ATOM 1019 O O . LEU A 1 131 ? -0.246 17.469 24.984 1 98.5 131 LEU A O 1
ATOM 1023 N N . VAL A 1 132 ? 0.551 18.859 23.406 1 98.81 132 VAL A N 1
ATOM 1024 C CA . VAL A 1 132 ? 1.75 18.062 23.172 1 98.81 132 VAL A CA 1
ATOM 1025 C C . VAL A 1 132 ? 2.848 18.938 22.578 1 98.81 132 VAL A C 1
ATOM 1027 O O . VAL A 1 132 ? 2.566 19.859 21.797 1 98.81 132 VAL A O 1
ATOM 1030 N N . ASP A 1 133 ? 4.059 18.781 22.984 1 98.88 133 ASP A N 1
ATOM 1031 C CA . ASP A 1 133 ? 5.293 19.344 22.438 1 98.88 133 ASP A CA 1
ATOM 1032 C C . ASP A 1 133 ? 6.441 18.344 22.547 1 98.88 133 ASP A C 1
ATOM 1034 O O . ASP A 1 133 ? 7.078 18.234 23.594 1 98.88 133 ASP A O 1
ATOM 1038 N N . THR A 1 134 ? 6.652 17.578 21.484 1 98.88 134 THR A N 1
ATOM 1039 C CA . THR A 1 134 ? 7.641 16.5 21.531 1 98.88 134 THR A CA 1
ATOM 1040 C C . THR A 1 134 ? 8.258 16.266 20.156 1 98.88 134 THR A C 1
ATOM 1042 O O . THR A 1 134 ? 7.691 16.672 19.141 1 98.88 134 THR A O 1
ATOM 1045 N N . ASP A 1 135 ? 9.445 15.688 20.125 1 98.81 135 ASP A N 1
ATOM 1046 C CA . ASP A 1 135 ? 10.039 15.258 18.859 1 98.81 135 ASP A CA 1
ATOM 1047 C C . ASP A 1 135 ? 10.023 13.734 18.734 1 98.81 135 ASP A C 1
ATOM 1049 O O . ASP A 1 135 ? 10.516 13.188 17.75 1 98.81 135 ASP A O 1
ATOM 1053 N N . ASP A 1 136 ? 9.547 13.078 19.75 1 98.88 136 ASP A N 1
ATOM 1054 C CA . ASP A 1 136 ? 9.352 11.641 19.672 1 98.88 136 ASP A CA 1
ATOM 1055 C C . ASP A 1 136 ? 8.031 11.305 18.984 1 98.88 136 ASP A C 1
ATOM 1057 O O . ASP A 1 136 ? 6.996 11.164 19.641 1 98.88 136 ASP A O 1
ATOM 1061 N N . THR A 1 137 ? 8.023 11.227 17.641 1 98.88 137 THR A N 1
ATOM 1062 C CA . THR A 1 137 ? 6.809 11.094 16.844 1 98.88 137 THR A CA 1
ATOM 1063 C C . THR A 1 137 ? 6.949 9.969 15.82 1 98.88 137 THR A C 1
ATOM 1065 O O . THR A 1 137 ? 8.031 9.398 15.664 1 98.88 137 THR A O 1
ATOM 1068 N N . VAL A 1 138 ? 5.867 9.547 15.281 1 98.88 138 VAL A N 1
ATOM 1069 C CA . VAL A 1 138 ? 5.797 8.672 14.117 1 98.88 138 VAL A CA 1
ATOM 1070 C C . VAL A 1 138 ? 5.195 9.438 12.938 1 98.88 138 VAL A C 1
ATOM 1072 O O . VAL A 1 138 ? 4.133 10.047 13.062 1 98.88 138 VAL A O 1
ATOM 1075 N N . ILE A 1 139 ? 5.938 9.508 11.867 1 98.88 139 ILE A N 1
ATOM 1076 C CA . ILE A 1 139 ? 5.398 10.141 10.664 1 98.88 139 ILE A CA 1
ATOM 1077 C C . ILE A 1 139 ? 4.707 9.094 9.797 1 98.88 139 ILE A C 1
ATOM 1079 O O . ILE A 1 139 ? 5.219 7.984 9.625 1 98.88 139 ILE A O 1
ATOM 1083 N N . VAL A 1 140 ? 3.504 9.414 9.336 1 98.75 140 VAL A N 1
ATOM 1084 C CA . VAL A 1 140 ? 2.732 8.531 8.461 1 98.75 140 VAL A CA 1
ATOM 1085 C C . VAL A 1 140 ? 2.682 9.125 7.051 1 98.75 140 VAL A C 1
ATOM 1087 O O . VAL A 1 140 ? 2.24 10.258 6.863 1 98.75 140 VAL A O 1
ATOM 1090 N N . PHE A 1 141 ? 3.221 8.359 6.117 1 97.81 141 PHE A N 1
ATOM 1091 C CA . PHE A 1 141 ? 3.111 8.664 4.695 1 97.81 141 PHE A CA 1
ATOM 1092 C C . PHE A 1 141 ? 2.027 7.816 4.039 1 97.81 141 PHE A C 1
ATOM 1094 O O . PHE A 1 141 ? 2.078 6.586 4.094 1 97.81 141 PHE A O 1
ATOM 1101 N N . GLU A 1 142 ? 1.047 8.438 3.531 1 97 142 GLU A N 1
ATOM 1102 C CA . GLU A 1 142 ? 0.004 7.777 2.75 1 97 142 GLU A CA 1
ATOM 1103 C C . GLU A 1 142 ? 0.028 8.242 1.297 1 97 142 GLU A C 1
ATOM 1105 O O . GLU A 1 142 ? 0.213 9.43 1.022 1 97 142 GLU A O 1
ATOM 1110 N N . THR A 1 143 ? -0.176 7.305 0.413 1 96.56 143 THR A N 1
ATOM 1111 C CA . THR A 1 143 ? -0.111 7.605 -1.014 1 96.56 143 THR A CA 1
ATOM 1112 C C . THR A 1 143 ? -0.943 8.836 -1.347 1 96.56 143 THR A C 1
ATOM 1114 O O . THR A 1 143 ? -2.125 8.906 -1.003 1 96.56 143 THR A O 1
ATOM 1117 N N . ALA A 1 144 ? -0.302 9.844 -1.903 1 93.31 144 ALA A N 1
ATOM 1118 C CA . ALA A 1 144 ? -0.911 11.016 -2.535 1 93.31 144 ALA A CA 1
ATOM 1119 C C . ALA A 1 144 ? -1.513 11.953 -1.492 1 93.31 144 ALA A C 1
ATOM 1121 O O . ALA A 1 144 ? -2.299 12.836 -1.827 1 93.31 144 ALA A O 1
ATOM 1122 N N . LEU A 1 145 ? -1.171 11.781 -0.191 1 94.88 145 LEU A N 1
ATOM 1123 C CA . LEU A 1 145 ? -1.641 12.648 0.883 1 94.88 145 LEU A CA 1
ATOM 1124 C C . LEU A 1 145 ? -0.467 13.312 1.601 1 94.88 145 LEU A C 1
ATOM 1126 O O . LEU A 1 145 ? 0.655 12.805 1.561 1 94.88 145 LEU A O 1
ATOM 1130 N N . GLU A 1 146 ? -0.79 14.383 2.203 1 94.44 146 GLU A N 1
ATOM 1131 C CA . GLU A 1 146 ? 0.211 15.023 3.051 1 94.44 146 GLU A CA 1
ATOM 1132 C C . GLU A 1 146 ? 0.553 14.156 4.258 1 94.44 146 GLU A C 1
ATOM 1134 O O . GLU A 1 146 ? -0.334 13.555 4.867 1 94.44 146 GLU A O 1
ATOM 1139 N N . PRO A 1 147 ? 1.864 14.094 4.555 1 97.25 147 PRO A N 1
ATOM 1140 C CA . PRO A 1 147 ? 2.223 13.32 5.75 1 97.25 147 PRO A CA 1
ATOM 1141 C C . PRO A 1 147 ? 1.621 13.898 7.027 1 97.25 147 PRO A C 1
ATOM 1143 O O . PRO A 1 147 ? 1.293 15.086 7.078 1 97.25 147 PRO A O 1
ATOM 1146 N N . ARG A 1 148 ? 1.495 13.055 7.992 1 98.19 148 ARG A N 1
ATOM 1147 C CA . ARG A 1 148 ? 1.003 13.453 9.305 1 98.19 148 ARG A CA 1
ATOM 1148 C C . ARG A 1 148 ? 1.867 12.859 10.414 1 98.19 148 ARG A C 1
ATOM 1150 O O . ARG A 1 148 ? 2.414 11.766 10.266 1 98.19 148 ARG A O 1
ATOM 1157 N N . LEU A 1 149 ? 1.938 13.594 11.484 1 98.94 149 LEU A N 1
ATOM 1158 C CA . LEU A 1 149 ? 2.65 13.086 12.648 1 98.94 149 LEU A CA 1
ATOM 1159 C C . LEU A 1 149 ? 1.677 12.516 13.68 1 98.94 149 LEU A C 1
ATOM 1161 O O . LEU A 1 149 ? 0.602 13.078 13.898 1 98.94 149 LEU A O 1
ATOM 1165 N N . TYR A 1 150 ? 2.051 11.43 14.227 1 98.94 150 TYR A N 1
ATOM 1166 C CA . TYR A 1 150 ? 1.366 10.773 15.336 1 98.94 150 TYR A CA 1
ATOM 1167 C C . TYR A 1 150 ? 2.26 10.711 16.562 1 98.94 150 TYR A C 1
ATOM 1169 O O . TYR A 1 150 ? 3.486 10.656 16.453 1 98.94 150 TYR A O 1
ATOM 1177 N N . VAL A 1 151 ? 1.591 10.688 17.688 1 98.94 151 VAL A N 1
ATOM 1178 C CA . VAL A 1 151 ? 2.359 10.727 18.938 1 98.94 151 VAL A CA 1
ATOM 1179 C C . VAL A 1 151 ? 1.742 9.773 19.953 1 98.94 151 VAL A C 1
ATOM 1181 O O . VAL A 1 151 ? 0.522 9.602 19.984 1 98.94 151 VAL A O 1
ATOM 1184 N N . ASP A 1 152 ? 2.615 9.141 20.75 1 98.88 152 ASP A N 1
ATOM 1185 C CA . ASP A 1 152 ? 2.174 8.32 21.875 1 98.88 152 ASP A CA 1
ATOM 1186 C C . ASP A 1 152 ? 1.336 9.133 22.859 1 98.88 152 ASP A C 1
ATOM 1188 O O . ASP A 1 152 ? 1.748 10.219 23.281 1 98.88 152 ASP A O 1
ATOM 1192 N N . PRO A 1 153 ? 0.196 8.633 23.25 1 98.75 153 PRO A N 1
ATOM 1193 C CA . PRO A 1 153 ? -0.643 9.367 24.203 1 98.75 153 PRO A CA 1
ATOM 1194 C C . PRO A 1 153 ? 0.092 9.711 25.484 1 98.75 153 PRO A C 1
ATOM 1196 O O . PRO A 1 153 ? -0.262 10.672 26.172 1 98.75 153 PRO A O 1
ATOM 1199 N N . ALA A 1 154 ? 1.104 8.945 25.828 1 98.75 154 ALA A N 1
ATOM 1200 C CA . ALA A 1 154 ? 1.88 9.203 27.031 1 98.75 154 ALA A CA 1
ATOM 1201 C C . ALA A 1 154 ? 2.566 10.562 26.969 1 98.75 154 ALA A C 1
ATOM 1203 O O . ALA A 1 154 ? 2.967 11.109 28 1 98.75 154 ALA A O 1
ATOM 1204 N N . LEU A 1 155 ? 2.695 11.094 25.797 1 98.81 155 LEU A N 1
ATOM 1205 C CA . LEU A 1 155 ? 3.379 12.367 25.609 1 98.81 155 LEU A CA 1
ATOM 1206 C C . LEU A 1 155 ? 2.375 13.5 25.438 1 98.81 155 LEU A C 1
ATOM 1208 O O . LEU A 1 155 ? 2.758 14.633 25.125 1 98.81 155 LEU A O 1
ATOM 1212 N N . VAL A 1 156 ? 1.121 13.195 25.578 1 98.81 156 VAL A N 1
ATOM 1213 C CA . VAL A 1 156 ? 0.034 14.148 25.391 1 98.81 156 VAL A CA 1
ATOM 1214 C C . VAL A 1 156 ? -0.659 14.406 26.719 1 98.81 156 VAL A C 1
ATOM 1216 O O . VAL A 1 156 ? -0.831 13.492 27.531 1 98.81 156 VAL A O 1
ATOM 1219 N N . HIS A 1 157 ? -1.037 15.625 26.922 1 98.44 157 HIS A N 1
ATOM 1220 C CA . HIS A 1 157 ? -1.877 15.922 28.078 1 98.44 157 HIS A CA 1
ATOM 1221 C C . HIS A 1 157 ? -3.303 15.43 27.859 1 98.44 157 HIS A C 1
ATOM 1223 O O . HIS A 1 157 ? -4.23 16.234 27.734 1 98.44 157 HIS A O 1
ATOM 1229 N N . THR A 1 158 ? -3.422 14.141 28 1 97.94 158 THR A N 1
ATOM 1230 C CA . THR A 1 158 ? -4.711 13.516 27.734 1 97.94 158 THR A CA 1
ATOM 1231 C C . THR A 1 158 ? -5.711 13.844 28.844 1 97.94 158 THR A C 1
ATOM 1233 O O . THR A 1 158 ? -6.918 13.656 28.672 1 97.94 158 THR A O 1
ATOM 1236 N N . ASP A 1 159 ? -5.25 14.328 29.938 1 97.38 159 ASP A N 1
ATOM 1237 C CA . ASP A 1 159 ? -6.121 14.766 31.031 1 97.38 159 ASP A CA 1
ATOM 1238 C C . ASP A 1 159 ? -6.996 15.938 30.594 1 97.38 159 ASP A C 1
ATOM 1240 O O . ASP A 1 159 ? -8.039 16.203 31.203 1 97.38 159 ASP A O 1
ATOM 1244 N N . LEU A 1 160 ? -6.586 16.625 29.547 1 97.56 160 LEU A N 1
ATOM 1245 C CA . LEU A 1 160 ? -7.344 17.75 29.031 1 97.56 160 LEU A CA 1
ATOM 1246 C C . LEU A 1 160 ? -8.344 17.297 27.969 1 97.56 160 LEU A C 1
ATOM 1248 O O . LEU A 1 160 ? -9.133 18.109 27.469 1 97.56 160 LEU A O 1
ATOM 1252 N N . LEU A 1 161 ? -8.336 16.031 27.578 1 97.94 161 LEU A N 1
ATOM 1253 C CA . LEU A 1 161 ? -9.164 15.508 26.5 1 97.94 161 LEU A CA 1
ATOM 1254 C C . LEU A 1 161 ? -10.281 14.633 27.047 1 97.94 161 LEU A C 1
ATOM 1256 O O . LEU A 1 161 ? -10.141 14.023 28.109 1 97.94 161 LEU A O 1
ATOM 1260 N N . HIS A 1 162 ? -11.406 14.594 26.344 1 97.75 162 HIS A N 1
ATOM 1261 C CA . HIS A 1 162 ? -12.461 13.625 26.594 1 97.75 162 HIS A CA 1
ATOM 1262 C C . HIS A 1 162 ? -12.93 12.977 25.297 1 97.75 162 HIS A C 1
ATOM 1264 O O . HIS A 1 162 ? -12.898 13.602 24.234 1 97.75 162 HIS A O 1
ATOM 1270 N N . ARG A 1 163 ? -13.391 11.758 25.391 1 97.38 163 ARG A N 1
ATOM 1271 C CA . ARG A 1 163 ? -13.797 10.969 24.234 1 97.38 163 ARG A CA 1
ATOM 1272 C C . ARG A 1 163 ? -15.039 11.562 23.578 1 97.38 163 ARG A C 1
ATOM 1274 O O . ARG A 1 163 ? -16 11.898 24.266 1 97.38 163 ARG A O 1
ATOM 1281 N N . SER A 1 164 ? -14.938 11.742 22.25 1 98.19 164 SER A N 1
ATOM 1282 C CA . SER A 1 164 ? -16.094 12.188 21.469 1 98.19 164 SER A CA 1
ATOM 1283 C C . SER A 1 164 ? -17 11.016 21.125 1 98.19 164 SER A C 1
ATOM 1285 O O . SER A 1 164 ? -16.625 9.852 21.266 1 98.19 164 SER A O 1
ATOM 1287 N N . GLU A 1 165 ? -18.203 11.312 20.625 1 97.5 165 GLU A N 1
ATOM 1288 C CA . GLU A 1 165 ? -19.094 10.297 20.062 1 97.5 165 GLU A CA 1
ATOM 1289 C C . GLU A 1 165 ? -18.781 10.047 18.594 1 97.5 165 GLU A C 1
ATOM 1291 O O . GLU A 1 165 ? -19.25 9.062 18.016 1 97.5 165 GLU A O 1
ATOM 1296 N N . THR A 1 166 ? -17.953 10.914 18.094 1 98.06 166 THR A N 1
ATOM 1297 C CA . THR A 1 166 ? -17.594 10.844 16.672 1 98.06 166 THR A CA 1
ATOM 1298 C C . THR A 1 166 ? -16.734 9.625 16.391 1 98.06 166 THR A C 1
ATOM 1300 O O . THR A 1 166 ? -15.844 9.289 17.188 1 98.06 166 THR A O 1
ATOM 1303 N N . SER A 1 167 ? -17.016 8.938 15.336 1 97 167 SER A N 1
ATOM 1304 C CA . SER A 1 167 ? -16.172 7.867 14.812 1 97 167 SER A CA 1
ATOM 1305 C C . SER A 1 167 ? -16.094 7.918 13.289 1 97 167 SER A C 1
ATOM 1307 O O . SER A 1 167 ? -16.953 8.523 12.641 1 97 167 SER A O 1
ATOM 1309 N N . SER A 1 168 ? -15.086 7.457 12.719 1 97.88 168 SER A N 1
ATOM 1310 C CA . SER A 1 168 ? -14.898 7.336 11.273 1 97.88 168 SER A CA 1
ATOM 1311 C C . SER A 1 168 ? -14.188 6.031 10.922 1 97.88 168 SER A C 1
ATOM 1313 O O . SER A 1 168 ? -13.875 5.23 11.805 1 97.88 168 SER A O 1
ATOM 1315 N N . TYR A 1 169 ? -14.047 5.789 9.617 1 97.56 169 TYR A N 1
ATOM 1316 C CA . TYR A 1 169 ? -13.391 4.574 9.148 1 97.56 169 TYR A CA 1
ATOM 1317 C C . TYR A 1 169 ? -12.453 4.875 7.988 1 97.56 169 TYR A C 1
ATOM 1319 O O . TYR A 1 169 ? -12.789 5.656 7.098 1 97.56 169 TYR A O 1
ATOM 1327 N N . CYS A 1 170 ? -11.344 4.336 8.07 1 97.12 170 CYS A N 1
ATOM 1328 C CA . CYS A 1 170 ? -10.352 4.359 7 1 97.12 170 CYS A CA 1
ATOM 1329 C C . CYS A 1 170 ? -10.047 2.947 6.508 1 97.12 170 CYS A C 1
ATOM 1331 O O . CYS A 1 170 ? -9.742 2.059 7.305 1 97.12 170 CYS A O 1
ATOM 1333 N N . ASN A 1 171 ? -10.008 2.637 5.246 1 96.44 171 ASN A N 1
ATOM 1334 C CA . ASN A 1 171 ? -9.789 1.322 4.652 1 96.44 171 ASN A CA 1
ATOM 1335 C C . ASN A 1 171 ? -8.43 0.748 5.051 1 96.44 171 ASN A C 1
ATOM 1337 O O . ASN A 1 171 ? -8.211 -0.462 4.961 1 96.44 171 ASN A O 1
ATOM 1341 N N . TYR A 1 172 ? -7.555 1.6 5.504 1 97.38 172 TYR A N 1
ATOM 1342 C CA . TYR A 1 172 ? -6.172 1.168 5.691 1 97.38 172 TYR A CA 1
ATOM 1343 C C . TYR A 1 172 ? -5.773 1.248 7.16 1 97.38 172 TYR A C 1
ATOM 1345 O O . TYR A 1 172 ? -4.805 0.608 7.582 1 97.38 172 TYR A O 1
ATOM 1353 N N . LYS A 1 173 ? -6.461 2.1 7.953 1 98.38 173 LYS A N 1
ATOM 1354 C CA . LYS A 1 173 ? -6.109 2.252 9.359 1 98.38 173 LYS A CA 1
ATOM 1355 C C . LYS A 1 173 ? -7.199 1.684 10.266 1 98.38 173 LYS A C 1
ATOM 1357 O O . LYS A 1 173 ? -6.957 1.401 11.438 1 98.38 173 LYS A O 1
ATOM 1362 N N . GLY A 1 174 ? -8.406 1.548 9.68 1 98.12 174 GLY A N 1
ATOM 1363 C CA . GLY A 1 174 ? -9.5 0.995 10.461 1 98.12 174 GLY A CA 1
ATOM 1364 C C . GLY A 1 174 ? -10.352 2.059 11.133 1 98.12 174 GLY A C 1
ATOM 1365 O O . GLY A 1 174 ? -10.398 3.201 10.68 1 98.12 174 GLY A O 1
ATOM 1366 N N . PRO A 1 175 ? -11.148 1.645 12.125 1 98.19 175 PRO A N 1
ATOM 1367 C CA . PRO A 1 175 ? -12.008 2.596 12.836 1 98.19 175 PRO A CA 1
ATOM 1368 C C . PRO A 1 175 ? -11.211 3.586 13.688 1 98.19 175 PRO A C 1
ATOM 1370 O O . PRO A 1 175 ? -10.266 3.197 14.367 1 98.19 175 PRO A O 1
ATOM 1373 N N . ALA A 1 176 ? -11.641 4.789 13.578 1 98.62 176 ALA A N 1
ATOM 1374 C CA . ALA A 1 176 ? -11.016 5.836 14.383 1 98.62 176 ALA A CA 1
ATOM 1375 C C . ALA A 1 176 ? -11.961 6.328 15.477 1 98.62 176 ALA A C 1
ATOM 1377 O O . ALA A 1 176 ? -13.18 6.359 15.281 1 98.62 176 ALA A O 1
ATOM 1378 N N . THR A 1 177 ? -11.406 6.699 16.562 1 98.56 177 THR A N 1
ATOM 1379 C CA . THR A 1 177 ? -12.102 7.426 17.625 1 98.56 177 THR A CA 1
ATOM 1380 C C . THR A 1 177 ? -11.586 8.859 17.719 1 98.56 177 THR A C 1
ATOM 1382 O O . THR A 1 177 ? -10.461 9.148 17.297 1 98.56 177 THR A O 1
ATOM 1385 N N . TYR A 1 178 ? -12.391 9.695 18.297 1 98.75 178 TYR A N 1
ATOM 1386 C CA . TYR A 1 178 ? -12.047 11.109 18.359 1 98.75 178 TYR A CA 1
ATOM 1387 C C . TYR A 1 178 ? -12.086 11.625 19.797 1 98.75 178 TYR A C 1
ATOM 1389 O O . TYR A 1 178 ? -12.719 11.023 20.656 1 98.75 178 TYR A O 1
ATOM 1397 N N . TRP A 1 179 ? -11.414 12.711 19.938 1 98.56 179 TRP A N 1
ATOM 1398 C CA . TRP A 1 179 ? -11.289 13.344 21.25 1 98.56 179 TRP A CA 1
ATOM 1399 C C . TRP A 1 179 ? -11.531 14.844 21.156 1 98.56 179 TRP A C 1
ATOM 1401 O O . TRP A 1 179 ? -11.109 15.484 20.188 1 98.56 179 TRP A O 1
ATOM 1411 N N . SER A 1 180 ? -12.18 15.328 22.188 1 98.44 180 SER A N 1
ATOM 1412 C CA . SER A 1 180 ? -12.5 16.75 22.297 1 98.44 180 SER A CA 1
ATOM 1413 C C . SER A 1 180 ? -11.875 17.375 23.547 1 98.44 180 SER A C 1
ATOM 1415 O O . SER A 1 180 ? -11.336 16.656 24.391 1 98.44 180 SER A O 1
ATOM 1417 N N . THR A 1 181 ? -11.82 18.656 23.578 1 97.5 181 THR A N 1
ATOM 1418 C CA . THR A 1 181 ? -11.375 19.375 24.766 1 97.5 181 THR A CA 1
ATOM 1419 C C . THR A 1 181 ? -12.242 20.594 25.016 1 97.5 181 THR A C 1
ATOM 1421 O O . THR A 1 181 ? -12.516 21.375 24.094 1 97.5 181 THR A O 1
ATOM 1424 N N . GLY A 1 182 ? -12.609 20.75 26.312 1 94.06 182 GLY A N 1
ATOM 1425 C CA . GLY A 1 182 ? -13.516 21.844 26.594 1 94.06 182 GLY A CA 1
ATOM 1426 C C . GLY A 1 182 ? -14.703 21.906 25.656 1 94.06 182 GLY A C 1
ATOM 1427 O O . GLY A 1 182 ? -15.438 20.922 25.5 1 94.06 182 GLY A O 1
ATOM 1428 N N . ASP A 1 183 ? -14.789 23.047 24.891 1 93.12 183 ASP A N 1
ATOM 1429 C CA . ASP A 1 183 ? -15.906 23.25 23.969 1 93.12 183 ASP A CA 1
ATOM 1430 C C . ASP A 1 183 ? -15.461 23.062 22.516 1 93.12 183 ASP A C 1
ATOM 1432 O O . ASP A 1 183 ? -16.219 23.359 21.594 1 93.12 183 ASP A O 1
ATOM 1436 N N . VAL A 1 184 ? -14.242 22.609 22.359 1 97.31 184 VAL A N 1
ATOM 1437 C CA . VAL A 1 184 ? -13.742 22.375 21 1 97.31 184 VAL A CA 1
ATOM 1438 C C . VAL A 1 184 ? -13.891 20.891 20.641 1 97.31 184 VAL A C 1
ATOM 1440 O O . VAL A 1 184 ? -13.219 20.047 21.219 1 97.31 184 VAL A O 1
ATOM 1443 N N . ASP A 1 185 ? -14.695 20.594 19.703 1 97.69 185 ASP A N 1
ATOM 1444 C CA . ASP A 1 185 ? -15.031 19.203 19.359 1 97.69 185 ASP A CA 1
ATOM 1445 C C . ASP A 1 185 ? -13.961 18.609 18.438 1 97.69 185 ASP A C 1
ATOM 1447 O O . ASP A 1 185 ? -13.398 19.297 17.594 1 97.69 185 ASP A O 1
ATOM 1451 N N . ASP A 1 186 ? -13.672 17.344 18.609 1 98.62 186 ASP A N 1
ATOM 1452 C CA . ASP A 1 186 ? -12.961 16.484 17.672 1 98.62 186 ASP A CA 1
ATOM 1453 C C . ASP A 1 186 ? -11.609 17.094 17.281 1 98.62 186 ASP A C 1
ATOM 1455 O O . ASP A 1 186 ? -11.297 17.234 16.109 1 98.62 186 ASP A O 1
ATOM 1459 N N . VAL A 1 187 ? -10.758 17.391 18.312 1 98.75 187 VAL A N 1
ATOM 1460 C CA . VAL A 1 187 ? -9.469 18.031 18.078 1 98.75 187 VAL A CA 1
ATOM 1461 C C . VAL A 1 187 ? -8.414 16.984 17.719 1 98.75 187 VAL A C 1
ATOM 1463 O O . VAL A 1 187 ? -7.387 17.312 17.125 1 98.75 187 VAL A O 1
ATOM 1466 N N . ALA A 1 188 ? -8.68 15.703 18.078 1 98.81 188 ALA A N 1
ATOM 1467 C CA . ALA A 1 188 ? -7.73 14.617 17.859 1 98.81 188 ALA A CA 1
ATOM 1468 C C . ALA A 1 188 ? -8.445 13.336 17.453 1 98.81 188 ALA A C 1
ATOM 1470 O O . ALA A 1 188 ? -9.648 13.195 17.672 1 98.81 188 ALA A O 1
ATOM 1471 N N . TRP A 1 189 ? -7.684 12.438 16.859 1 98.88 189 TRP A N 1
ATOM 1472 C CA . TRP A 1 189 ? -8.195 11.102 16.562 1 98.88 189 TRP A CA 1
ATOM 1473 C C . TRP A 1 189 ? -7.133 10.047 16.828 1 98.88 189 TRP A C 1
ATOM 1475 O O . TRP A 1 189 ? -5.953 10.367 16.984 1 98.88 189 TRP A O 1
ATOM 1485 N N . CYS A 1 190 ? -7.562 8.891 16.938 1 98.44 190 CYS A N 1
ATOM 1486 C CA . CYS A 1 190 ? -6.707 7.73 17.141 1 98.44 190 CYS A CA 1
ATOM 1487 C C . CYS A 1 190 ? -7.309 6.488 16.484 1 98.44 190 CYS A C 1
ATOM 1489 O O . CYS A 1 190 ? -8.5 6.465 16.172 1 98.44 190 CYS A O 1
ATOM 1491 N N . TYR A 1 191 ? -6.457 5.535 16.219 1 98.81 191 TYR A N 1
ATOM 1492 C CA . TYR A 1 191 ? -6.859 4.195 15.812 1 98.81 191 TYR A CA 1
ATOM 1493 C C . TYR A 1 191 ? -6.504 3.164 16.875 1 98.81 191 TYR A C 1
ATOM 1495 O O . TYR A 1 191 ? -5.363 2.695 16.938 1 98.81 191 TYR A O 1
ATOM 1503 N N . PRO A 1 192 ? -7.488 2.793 17.688 1 98.56 192 PRO A N 1
ATOM 1504 C CA . PRO A 1 192 ? -7.172 1.905 18.812 1 98.56 192 PRO A CA 1
ATOM 1505 C C . PRO A 1 192 ? -6.73 0.515 18.359 1 98.56 192 PRO A C 1
ATOM 1507 O O . PRO A 1 192 ? -5.895 -0.115 19.016 1 98.56 192 PRO A O 1
ATOM 1510 N N . ASP A 1 193 ? -7.312 -0.007 17.344 1 98.12 193 ASP A N 1
ATOM 1511 C CA . ASP A 1 193 ? -7.016 -1.324 16.797 1 98.12 193 ASP A CA 1
ATOM 1512 C C . ASP A 1 193 ? -6.852 -1.26 15.273 1 98.12 193 ASP A C 1
ATOM 1514 O O . ASP A 1 193 ? -7.68 -1.793 14.531 1 98.12 193 ASP A O 1
ATOM 1518 N N . PRO A 1 194 ? -5.734 -0.658 14.812 1 98.56 194 PRO A N 1
ATOM 1519 C CA . PRO A 1 194 ? -5.574 -0.435 13.375 1 98.56 194 PRO A CA 1
ATOM 1520 C C . PRO A 1 194 ? -5.324 -1.727 12.602 1 98.56 194 PRO A C 1
ATOM 1522 O O . PRO A 1 194 ? -4.988 -2.754 13.195 1 98.56 194 PRO A O 1
ATOM 1525 N N . LEU A 1 195 ? -5.492 -1.643 11.336 1 97.44 195 LEU A N 1
ATOM 1526 C CA . LEU A 1 195 ? -5.16 -2.734 10.43 1 97.44 195 LEU A CA 1
ATOM 1527 C C . LEU A 1 195 ? -3.652 -2.939 10.352 1 97.44 195 LEU A C 1
ATOM 1529 O O . LEU A 1 195 ? -2.883 -2.074 10.773 1 97.44 195 LEU A O 1
ATOM 1533 N N . PRO A 1 196 ? -3.201 -4.039 9.844 1 96.88 196 PRO A N 1
ATOM 1534 C CA . PRO A 1 196 ? -1.792 -4.434 9.93 1 96.88 196 PRO A CA 1
ATOM 1535 C C . PRO A 1 196 ? -0.845 -3.361 9.398 1 96.88 196 PRO A C 1
ATOM 1537 O O . PRO A 1 196 ? 0.159 -3.043 10.039 1 96.88 196 PRO A O 1
ATOM 1540 N N . GLU A 1 197 ? -1.149 -2.746 8.305 1 97.06 197 GLU A N 1
ATOM 1541 C CA . GLU A 1 197 ? -0.222 -1.821 7.664 1 97.06 197 GLU A CA 1
ATOM 1542 C C . GLU A 1 197 ? -0.058 -0.543 8.477 1 97.06 197 GLU A C 1
ATOM 1544 O O . GLU A 1 197 ? 0.875 0.23 8.25 1 97.06 197 GLU A O 1
ATOM 1549 N N . SER A 1 198 ? -0.937 -0.376 9.539 1 98.56 198 SER A N 1
ATOM 1550 C CA . SER A 1 198 ? -0.89 0.839 10.344 1 98.56 198 SER A CA 1
ATOM 1551 C C . SER A 1 198 ? -0.619 0.518 11.812 1 98.56 198 SER A C 1
ATOM 1553 O O . SER A 1 198 ? -0.758 1.384 12.68 1 98.56 198 SER A O 1
ATOM 1555 N N . LEU A 1 199 ? -0.152 -0.637 12.078 1 98.44 199 LEU A N 1
ATOM 1556 C CA . LEU A 1 199 ? 0.044 -1.116 13.438 1 98.44 199 LEU A CA 1
ATOM 1557 C C . LEU A 1 199 ? 1.01 -0.213 14.195 1 98.44 199 LEU A C 1
ATOM 1559 O O . LEU A 1 199 ? 0.849 0.002 15.406 1 98.44 199 LEU A O 1
ATOM 1563 N N . PRO A 1 200 ? 1.99 0.417 13.555 1 98.44 200 PRO A N 1
ATOM 1564 C CA . PRO A 1 200 ? 2.969 1.204 14.305 1 98.44 200 PRO A CA 1
ATOM 1565 C C . PRO A 1 200 ? 2.354 2.434 14.969 1 98.44 200 PRO A C 1
ATOM 1567 O O . PRO A 1 200 ? 2.986 3.059 15.828 1 98.44 200 PRO A O 1
ATOM 1570 N N . ILE A 1 201 ? 1.143 2.793 14.617 1 98.88 201 ILE A N 1
ATOM 1571 C CA . ILE A 1 201 ? 0.547 3.969 15.242 1 98.88 201 ILE A CA 1
ATOM 1572 C C . ILE A 1 201 ? -0.643 3.547 16.109 1 98.88 201 ILE A C 1
ATOM 1574 O O . ILE A 1 201 ? -1.522 4.359 16.391 1 98.88 201 ILE A O 1
ATOM 1578 N N . LYS A 1 202 ? -0.719 2.275 16.469 1 98.81 202 LYS A N 1
ATOM 1579 C CA . LYS A 1 202 ? -1.801 1.803 17.328 1 98.81 202 LYS A CA 1
ATOM 1580 C C . LYS A 1 202 ? -1.926 2.666 18.578 1 98.81 202 LYS A C 1
ATOM 1582 O O . LYS A 1 202 ? -0.977 2.777 19.359 1 98.81 202 LYS A O 1
ATOM 1587 N N . GLY A 1 203 ? -3.055 3.275 18.688 1 98.81 203 GLY A N 1
ATOM 1588 C CA . GLY A 1 203 ? -3.361 4.039 19.891 1 98.81 203 GLY A CA 1
ATOM 1589 C C . GLY A 1 203 ? -2.75 5.43 19.891 1 98.81 203 GLY A C 1
ATOM 1590 O O . GLY A 1 203 ? -2.979 6.215 20.812 1 98.81 203 GLY A O 1
ATOM 1591 N N . PHE A 1 204 ? -1.951 5.746 18.891 1 98.94 204 PHE A N 1
ATOM 1592 C CA . PHE A 1 204 ? -1.312 7.055 18.812 1 98.94 204 PHE A CA 1
ATOM 1593 C C . PHE A 1 204 ? -2.312 8.125 18.406 1 98.94 204 PHE A C 1
ATOM 1595 O O . PHE A 1 204 ? -3.324 7.824 17.766 1 98.94 204 PHE A O 1
ATOM 1602 N N . LEU A 1 205 ? -2.033 9.359 18.734 1 98.94 205 LEU A N 1
ATOM 1603 C CA . LEU A 1 205 ? -2.932 10.469 18.453 1 98.94 205 LEU A CA 1
ATOM 1604 C C . LEU A 1 205 ? -2.373 11.336 17.328 1 98.94 205 LEU A C 1
ATOM 1606 O O . LEU A 1 205 ? -1.16 11.539 17.234 1 98.94 205 LEU A O 1
ATOM 1610 N N . SER A 1 206 ? -3.213 11.789 16.531 1 98.88 206 SER A N 1
ATOM 1611 C CA . SER A 1 206 ? -2.988 12.914 15.625 1 98.88 206 SER A CA 1
ATOM 1612 C C . SER A 1 206 ? -4.062 13.984 15.805 1 98.88 206 SER A C 1
ATOM 1614 O O . SER A 1 206 ? -5.004 13.805 16.578 1 98.88 206 SER A O 1
ATOM 1616 N N . PHE A 1 207 ? -3.877 15.148 15.18 1 98.88 207 PHE A N 1
ATOM 1617 C CA . PHE A 1 207 ? -4.688 16.312 15.531 1 98.88 207 PHE A CA 1
ATOM 1618 C C . PHE A 1 207 ? -5.191 17.016 14.281 1 98.88 207 PHE A C 1
ATOM 1620 O O . PHE A 1 207 ? -4.523 17.016 13.25 1 98.88 207 PHE A O 1
ATOM 1627 N N . ASP A 1 208 ? -6.316 17.609 14.422 1 98.38 208 ASP A N 1
ATOM 1628 C CA . ASP A 1 208 ? -6.977 18.281 13.305 1 98.38 208 ASP A CA 1
ATOM 1629 C C . ASP A 1 208 ? -6.551 19.75 13.227 1 98.38 208 ASP A C 1
ATOM 1631 O O . ASP A 1 208 ? -6.918 20.562 14.078 1 98.38 208 ASP A O 1
ATOM 1635 N N . PRO A 1 209 ? -5.902 20.125 12.164 1 97.44 209 PRO A N 1
ATOM 1636 C CA . PRO A 1 209 ? -5.379 21.484 12.07 1 97.44 209 PRO A CA 1
ATOM 1637 C C . PRO A 1 209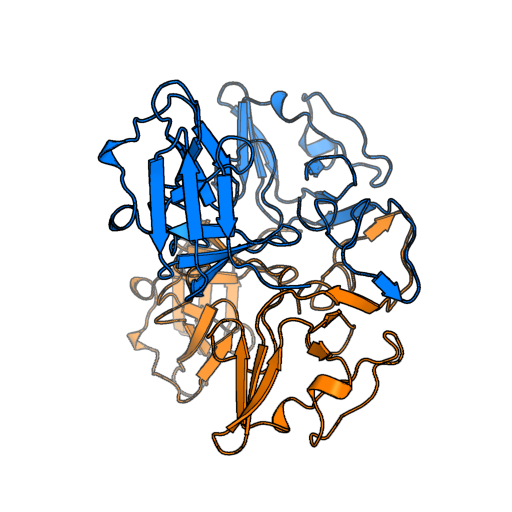 ? -6.477 22.531 11.922 1 97.44 209 PRO A C 1
ATOM 1639 O O . PRO A 1 209 ? -6.219 23.734 12.055 1 97.44 209 PRO A O 1
ATOM 1642 N N . THR A 1 210 ? -7.66 22.125 11.695 1 97.75 210 THR A N 1
ATOM 1643 C CA . THR A 1 210 ? -8.758 23.062 11.57 1 97.75 210 THR A CA 1
ATOM 1644 C C . THR A 1 210 ? -9.367 23.375 12.938 1 97.75 210 THR A C 1
ATOM 1646 O O . THR A 1 210 ? -10.141 24.328 13.078 1 97.75 210 THR A O 1
ATOM 1649 N N . ARG A 1 211 ? -8.977 22.625 13.938 1 97.69 211 ARG A N 1
ATOM 1650 C CA . ARG A 1 211 ? -9.57 22.766 15.266 1 97.69 211 ARG A CA 1
ATOM 1651 C C . ARG A 1 211 ? -8.547 23.281 16.266 1 97.69 211 ARG A C 1
ATOM 1653 O O . ARG A 1 211 ? -8.922 23.828 17.312 1 97.69 211 ARG A O 1
ATOM 1660 N N . VAL A 1 212 ? -7.266 23.031 15.961 1 98.44 212 VAL A N 1
ATOM 1661 C CA . VAL A 1 212 ? -6.195 23.391 16.891 1 98.44 212 VAL A CA 1
ATOM 1662 C C . VAL A 1 212 ? -5.051 24.047 16.125 1 98.44 212 VAL A C 1
ATOM 1664 O O . VAL A 1 212 ? -5 24 14.898 1 98.44 212 VAL A O 1
ATOM 1667 N N . GLU A 1 213 ? -4.184 24.703 16.891 1 98.38 213 GLU A N 1
ATOM 1668 C CA . GLU A 1 213 ? -2.951 25.234 16.312 1 98.38 213 GLU A CA 1
ATOM 1669 C C . GLU A 1 213 ? -1.851 24.172 16.281 1 98.38 213 GLU A C 1
ATOM 1671 O O . GLU A 1 213 ? -1.46 23.656 17.328 1 98.38 213 GLU A O 1
ATOM 1676 N N . ILE A 1 214 ? -1.36 23.922 15.117 1 98.69 214 ILE A N 1
ATOM 1677 C CA . ILE A 1 214 ? -0.375 22.859 14.969 1 98.69 214 ILE A CA 1
ATOM 1678 C C . ILE A 1 214 ? 0.915 23.422 14.375 1 98.69 214 ILE A C 1
ATOM 1680 O O . ILE A 1 214 ? 0.882 24.141 13.375 1 98.69 214 ILE A O 1
ATOM 1684 N N . LEU A 1 215 ? 1.993 23.188 14.992 1 98.44 215 LEU A N 1
ATOM 1685 C CA . LEU A 1 215 ? 3.334 23.312 14.43 1 98.44 215 LEU A CA 1
ATOM 1686 C C . LEU A 1 215 ? 3.975 21.938 14.266 1 98.44 215 LEU A C 1
ATOM 1688 O O . LEU A 1 215 ? 4.371 21.312 15.25 1 98.44 215 LEU A O 1
ATOM 1692 N N . ALA A 1 216 ? 4.008 21.469 13.062 1 98.56 216 ALA A N 1
ATOM 1693 C CA . ALA A 1 216 ? 4.559 20.141 12.758 1 98.56 216 ALA A CA 1
ATOM 1694 C C . ALA A 1 216 ? 5.742 20.25 11.805 1 98.56 216 ALA A C 1
ATOM 1696 O O . ALA A 1 216 ? 5.656 20.922 10.773 1 98.56 216 ALA A O 1
ATOM 1697 N N . GLU A 1 217 ? 6.836 19.641 12.18 1 98.12 217 GLU A N 1
ATOM 1698 C CA . GLU A 1 217 ? 7.945 19.531 11.242 1 98.12 217 GLU A CA 1
ATOM 1699 C C . GLU A 1 217 ? 7.688 18.422 10.227 1 98.12 217 GLU A C 1
ATOM 1701 O O . GLU A 1 217 ? 7.777 17.234 10.555 1 98.12 217 GLU A O 1
ATOM 1706 N N . LEU A 1 218 ? 7.32 18.781 9.039 1 98.06 218 LEU A N 1
ATOM 1707 C CA . LEU A 1 218 ? 7.094 17.859 7.93 1 98.06 218 LEU A CA 1
ATOM 1708 C C . LEU A 1 218 ? 8.141 18.047 6.844 1 98.06 218 LEU A C 1
ATOM 1710 O O . LEU A 1 218 ? 8.875 19.047 6.844 1 98.06 218 LEU A O 1
ATOM 1714 N N . PRO A 1 219 ? 8.242 17 5.961 1 96.06 219 PRO A N 1
ATOM 1715 C CA . PRO A 1 219 ? 9.234 17.156 4.898 1 96.06 219 PRO A CA 1
ATOM 1716 C C . PRO A 1 219 ? 8.961 18.375 4.012 1 96.06 219 PRO A C 1
ATOM 1718 O O . PRO A 1 219 ? 7.801 18.688 3.719 1 96.06 219 PRO A O 1
ATOM 1721 N N . ASN A 1 220 ? 10.008 19.078 3.682 1 84 220 ASN A N 1
ATOM 1722 C CA . ASN A 1 220 ? 9.922 20.25 2.816 1 84 220 ASN A CA 1
ATOM 1723 C C . ASN A 1 220 ? 9.961 19.859 1.341 1 84 220 ASN A C 1
ATOM 1725 O O . ASN A 1 220 ? 10.961 19.312 0.864 1 84 220 ASN A O 1
ATOM 1729 N N . PRO A 1 221 ? 8.805 20.109 0.606 1 70.94 221 PRO A N 1
ATOM 1730 C CA . PRO A 1 221 ? 8.883 19.734 -0.809 1 70.94 221 PRO A CA 1
ATOM 1731 C C . PRO A 1 221 ? 9.812 20.641 -1.611 1 70.94 221 PRO A C 1
ATOM 1733 O O . PRO A 1 221 ? 10.055 21.781 -1.216 1 70.94 221 PRO A O 1
ATOM 1736 N N . MET B 1 1 ? 7.891 -0.699 -7.461 1 48.81 1 MET B N 1
ATOM 1737 C CA . MET B 1 1 ? 7.969 -0.825 -8.914 1 48.81 1 MET B CA 1
ATOM 1738 C C . MET B 1 1 ? 6.578 -0.973 -9.523 1 48.81 1 MET B C 1
ATOM 1740 O O . MET B 1 1 ? 6.438 -1.062 -10.742 1 48.81 1 MET B O 1
ATOM 1744 N N . THR B 1 2 ? 5.387 -0.627 -8.961 1 78.75 2 THR B N 1
ATOM 1745 C CA . THR B 1 2 ? 3.992 -1.062 -8.961 1 78.75 2 THR B CA 1
ATOM 1746 C C . THR B 1 2 ? 3.205 -0.354 -10.062 1 78.75 2 THR B C 1
ATOM 1748 O O . THR B 1 2 ? 2.471 -0.995 -10.82 1 78.75 2 THR B O 1
ATOM 1751 N N . LEU B 1 3 ? 3.676 0.799 -10.523 1 93.62 3 LEU B N 1
ATOM 1752 C CA . LEU B 1 3 ? 2.939 1.449 -11.602 1 93.62 3 LEU B CA 1
ATOM 1753 C C . LEU B 1 3 ? 3.42 0.953 -12.961 1 93.62 3 LEU B C 1
ATOM 1755 O O . LEU B 1 3 ? 2.615 0.761 -13.875 1 93.62 3 LEU B O 1
ATOM 1759 N N . VAL B 1 4 ? 4.746 0.604 -12.992 1 95.19 4 VAL B N 1
ATOM 1760 C CA . VAL B 1 4 ? 5.352 0.369 -14.297 1 95.19 4 VAL B CA 1
ATOM 1761 C C . VAL B 1 4 ? 5.816 -1.081 -14.398 1 95.19 4 VAL B C 1
ATOM 1763 O O . VAL B 1 4 ? 6.516 -1.45 -15.344 1 95.19 4 VAL B O 1
ATOM 1766 N N . ALA B 1 5 ? 5.535 -1.878 -13.406 1 91.75 5 ALA B N 1
ATOM 1767 C CA . ALA B 1 5 ? 5.969 -3.271 -13.383 1 91.75 5 ALA B CA 1
ATOM 1768 C C . ALA B 1 5 ? 4.773 -4.219 -13.312 1 91.75 5 ALA B C 1
ATOM 1770 O O . ALA B 1 5 ? 3.65 -3.789 -13.047 1 91.75 5 ALA B O 1
ATOM 1771 N N . GLY B 1 6 ? 5.102 -5.508 -13.594 1 93.25 6 GLY B N 1
ATOM 1772 C CA . GLY B 1 6 ? 4.016 -6.473 -13.602 1 93.25 6 GLY B CA 1
ATOM 1773 C C . GLY B 1 6 ? 2.906 -6.109 -14.57 1 93.25 6 GLY B C 1
ATOM 1774 O O . GLY B 1 6 ? 3.164 -5.84 -15.75 1 93.25 6 GLY B O 1
ATOM 1775 N N . ARG B 1 7 ? 1.734 -6.113 -14.008 1 95.56 7 ARG B N 1
ATOM 1776 C CA . ARG B 1 7 ? 0.568 -5.766 -14.812 1 95.56 7 ARG B CA 1
ATOM 1777 C C . ARG B 1 7 ? 0.005 -4.41 -14.398 1 95.56 7 ARG B C 1
ATOM 1779 O O . ARG B 1 7 ? -1.207 -4.191 -14.461 1 95.56 7 ARG B O 1
ATOM 1786 N N . GLY B 1 8 ? 0.896 -3.477 -13.898 1 95.62 8 GLY B N 1
ATOM 1787 C CA . GLY B 1 8 ? 0.498 -2.141 -13.484 1 95.62 8 GLY B CA 1
ATOM 1788 C C . GLY B 1 8 ? 0.041 -1.268 -14.633 1 95.62 8 GLY B C 1
ATOM 1789 O O . GLY B 1 8 ? 0.291 -1.586 -15.797 1 95.62 8 GLY B O 1
ATOM 1790 N N . PRO B 1 9 ? -0.598 -0.194 -14.352 1 96.31 9 PRO B N 1
ATOM 1791 C CA . PRO B 1 9 ? -1.261 0.642 -15.352 1 96.31 9 PRO B CA 1
ATOM 1792 C C . PRO B 1 9 ? -0.288 1.213 -16.375 1 96.31 9 PRO B C 1
ATOM 1794 O O . PRO B 1 9 ? -0.678 1.491 -17.516 1 96.31 9 PRO B O 1
ATOM 1797 N N . LEU B 1 10 ? 1 1.42 -16.016 1 96.06 10 LEU B N 1
ATOM 1798 C CA . LEU B 1 10 ? 1.975 2.049 -16.891 1 96.06 10 LEU B CA 1
ATOM 1799 C C . LEU B 1 10 ? 3.008 1.033 -17.375 1 96.06 10 LEU B C 1
ATOM 1801 O O . LEU B 1 10 ? 4.039 1.409 -17.938 1 96.06 10 LEU B O 1
ATOM 1805 N N . SER B 1 11 ? 2.75 -0.239 -17.094 1 95.81 11 SER B N 1
ATOM 1806 C CA . SER B 1 11 ? 3.689 -1.285 -17.484 1 95.81 11 SER B CA 1
ATOM 1807 C C . SER B 1 11 ? 3.582 -1.598 -18.969 1 95.81 11 SER B C 1
ATOM 1809 O O . SER B 1 11 ? 2.752 -1.02 -19.672 1 95.81 11 SER B O 1
ATOM 1811 N N . SER B 1 12 ? 4.461 -2.488 -19.438 1 94.19 12 SER B N 1
ATOM 1812 C CA . SER B 1 12 ? 4.449 -2.895 -20.844 1 94.19 12 SER B CA 1
ATOM 1813 C C . SER B 1 12 ? 3.316 -3.879 -21.125 1 94.19 12 SER B C 1
ATOM 1815 O O . SER B 1 12 ? 2.99 -4.145 -22.281 1 94.19 12 SER B O 1
ATOM 1817 N N . ASP B 1 13 ? 2.686 -4.426 -20.141 1 94.75 13 ASP B N 1
ATOM 1818 C CA . ASP B 1 13 ? 1.583 -5.379 -20.234 1 94.75 13 ASP B CA 1
ATOM 1819 C C . ASP B 1 13 ? 0.534 -5.109 -19.156 1 94.75 13 ASP B C 1
ATOM 1821 O O . ASP B 1 13 ? 0.329 -5.938 -18.25 1 94.75 13 ASP B O 1
ATOM 1825 N N . PRO B 1 14 ? -0.128 -4.008 -19.219 1 96 14 PRO B N 1
ATOM 1826 C CA . PRO B 1 14 ? -1.075 -3.643 -18.172 1 96 14 PRO B CA 1
ATOM 1827 C C . PRO B 1 14 ? -2.281 -4.578 -18.109 1 96 14 PRO B C 1
ATOM 1829 O O . PRO B 1 14 ? -2.756 -5.047 -19.141 1 96 14 PRO B O 1
ATOM 1832 N N . ALA B 1 15 ? -2.742 -4.879 -16.891 1 95.94 15 ALA B N 1
ATOM 1833 C CA . ALA B 1 15 ? -3.949 -5.684 -16.719 1 95.94 15 ALA B CA 1
ATOM 1834 C C . ALA B 1 15 ? -5.18 -4.949 -17.25 1 95.94 15 ALA B C 1
ATOM 1836 O O . ALA B 1 15 ? -6.094 -5.57 -17.797 1 95.94 15 ALA B O 1
ATOM 1837 N N . GLY B 1 16 ? -5.188 -3.635 -17 1 96.81 16 GLY B N 1
ATOM 1838 C CA . GLY B 1 16 ? -6.34 -2.816 -17.359 1 96.81 16 GLY B CA 1
ATOM 1839 C C . GLY B 1 16 ? -6.113 -1.963 -18.594 1 96.81 16 GLY B C 1
ATOM 1840 O O . GLY B 1 16 ? -5.188 -2.217 -19.359 1 96.81 16 GLY B O 1
ATOM 1841 N N . ARG B 1 17 ? -7.059 -0.989 -18.766 1 97.12 17 ARG B N 1
ATOM 1842 C CA . ARG B 1 17 ? -6.984 -0.084 -19.906 1 97.12 17 ARG B CA 1
ATOM 1843 C C . ARG B 1 17 ? -7.391 1.332 -19.5 1 97.12 17 ARG B C 1
ATOM 1845 O O . ARG B 1 17 ? -8.195 1.521 -18.594 1 97.12 17 ARG B O 1
ATOM 1852 N N . PHE B 1 18 ? -6.773 2.219 -20.234 1 97.81 18 PHE B N 1
ATOM 1853 C CA . PHE B 1 18 ? -7.137 3.623 -20.078 1 97.81 18 PHE B CA 1
ATOM 1854 C C . PHE B 1 18 ? -8.148 4.035 -21.156 1 97.81 18 PHE B C 1
ATOM 1856 O O . PHE B 1 18 ? -8.062 3.592 -22.297 1 97.81 18 PHE B O 1
ATOM 1863 N N . ALA B 1 19 ? -9.055 4.875 -20.75 1 97.75 19 ALA B N 1
ATOM 1864 C CA . ALA B 1 19 ? -9.977 5.512 -21.688 1 97.75 19 ALA B CA 1
ATOM 1865 C C . ALA B 1 19 ? -10.023 7.023 -21.469 1 97.75 19 ALA B C 1
ATOM 1867 O O . ALA B 1 19 ? -10.539 7.492 -20.453 1 97.75 19 ALA B O 1
ATOM 1868 N N . PRO B 1 20 ? -9.586 7.816 -22.438 1 96.88 20 PRO B N 1
ATOM 1869 C CA . PRO B 1 20 ? -8.914 7.348 -23.656 1 96.88 20 PRO B CA 1
ATOM 1870 C C . PRO B 1 20 ? -7.543 6.738 -23.375 1 96.88 20 PRO B C 1
ATOM 1872 O O . PRO B 1 20 ? -7.02 6.863 -22.266 1 96.88 20 PRO B O 1
ATOM 1875 N N . PRO B 1 21 ? -6.965 6.117 -24.312 1 96.81 21 PRO B N 1
ATOM 1876 C CA . PRO B 1 21 ? -5.637 5.527 -24.125 1 96.81 21 PRO B CA 1
ATOM 1877 C C . PRO B 1 21 ? -4.562 6.574 -23.812 1 96.81 21 PRO B C 1
ATOM 1879 O O . PRO B 1 21 ? -4.695 7.734 -24.203 1 96.81 21 PRO B O 1
ATOM 1882 N N . ILE B 1 22 ? -3.52 6.113 -23.094 1 96.12 22 ILE B N 1
ATOM 1883 C CA . ILE B 1 22 ? -2.396 6.996 -22.797 1 96.12 22 ILE B CA 1
ATOM 1884 C C . ILE B 1 22 ? -1.188 6.598 -23.641 1 96.12 22 ILE B C 1
ATOM 1886 O O . ILE B 1 22 ? -1.123 5.477 -24.156 1 96.12 22 ILE B O 1
ATOM 1890 N N . PRO B 1 23 ? -0.249 7.504 -23.781 1 95.25 23 PRO B N 1
ATOM 1891 C CA . PRO B 1 23 ? 0.954 7.16 -24.547 1 95.25 23 PRO B CA 1
ATOM 1892 C C . PRO B 1 23 ? 1.739 6.008 -23.922 1 95.25 23 PRO B C 1
ATOM 1894 O O . PRO B 1 23 ? 1.944 5.988 -22.703 1 95.25 23 PRO B O 1
ATOM 1897 N N . ALA B 1 24 ? 2.148 5.129 -24.766 1 90.75 24 ALA B N 1
ATOM 1898 C CA . ALA B 1 24 ? 2.979 4.023 -24.297 1 90.75 24 ALA B CA 1
ATOM 1899 C C . ALA B 1 24 ? 4.32 4.531 -23.781 1 90.75 24 ALA B C 1
ATOM 1901 O O . ALA B 1 24 ? 4.926 5.426 -24.375 1 90.75 24 ALA B O 1
ATOM 1902 N N . GLY B 1 25 ? 4.754 4.027 -22.734 1 91.88 25 GLY B N 1
ATOM 1903 C CA . GLY B 1 25 ? 6.086 4.316 -22.234 1 91.88 25 GLY B CA 1
ATOM 1904 C C . GLY B 1 25 ? 6.168 5.637 -21.484 1 91.88 25 GLY B C 1
ATOM 1905 O O . GLY B 1 25 ? 7.258 6.148 -21.234 1 91.88 25 GLY B O 1
ATOM 1906 N N . ALA B 1 26 ? 5.07 6.211 -21.172 1 95.19 26 ALA B N 1
ATOM 1907 C CA . ALA B 1 26 ? 5.07 7.461 -20.406 1 95.19 26 ALA B CA 1
ATOM 1908 C C . ALA B 1 26 ? 5.809 7.297 -19.078 1 95.19 26 ALA B C 1
ATOM 1910 O O . ALA B 1 26 ? 5.637 6.293 -18.391 1 95.19 26 ALA B O 1
ATOM 1911 N N . VAL B 1 27 ? 6.68 8.273 -18.812 1 97.62 27 VAL B N 1
ATOM 1912 C CA . VAL B 1 27 ? 7.418 8.336 -17.547 1 97.62 27 VAL B CA 1
ATOM 1913 C C . VAL B 1 27 ? 6.684 9.234 -16.562 1 97.62 27 VAL B C 1
ATOM 1915 O O . VAL B 1 27 ? 6.176 10.297 -16.938 1 97.62 27 VAL B O 1
ATOM 1918 N N . TYR B 1 28 ? 6.504 8.797 -15.375 1 98.06 28 TYR B N 1
ATOM 1919 C CA . TYR B 1 28 ? 5.918 9.641 -14.336 1 98.06 28 TYR B CA 1
ATOM 1920 C C . TYR B 1 28 ? 6.969 10.047 -13.312 1 98.06 28 TYR B C 1
ATOM 1922 O O . TYR B 1 28 ? 7.688 9.203 -12.773 1 98.06 28 TYR B O 1
ATOM 1930 N N . ILE B 1 29 ? 7.16 11.344 -13.109 1 98.62 29 ILE B N 1
ATOM 1931 C CA . ILE B 1 29 ? 8.109 11.891 -12.148 1 98.62 29 ILE B CA 1
ATOM 1932 C C . ILE B 1 29 ? 7.367 12.734 -11.117 1 98.62 29 ILE B C 1
ATOM 1934 O O . ILE B 1 29 ? 6.566 13.602 -11.469 1 98.62 29 ILE B O 1
ATOM 1938 N N . GLU B 1 30 ? 7.629 12.461 -9.852 1 97.5 30 GLU B N 1
ATOM 1939 C CA . GLU B 1 30 ? 6.879 13.156 -8.82 1 97.5 30 GLU B CA 1
ATOM 1940 C C . GLU B 1 30 ? 7.773 13.523 -7.637 1 97.5 30 GLU B C 1
ATOM 1942 O O . GLU B 1 30 ? 8.758 12.836 -7.363 1 97.5 30 GLU B O 1
ATOM 1947 N N . PRO B 1 31 ? 7.383 14.602 -6.883 1 97.25 31 PRO B N 1
ATOM 1948 C CA . PRO B 1 31 ? 8.086 14.883 -5.629 1 97.25 31 PRO B CA 1
ATOM 1949 C C . PRO B 1 31 ? 7.98 13.734 -4.625 1 97.25 31 PRO B C 1
ATOM 1951 O O . PRO B 1 31 ? 6.957 13.055 -4.566 1 97.25 31 PRO B O 1
ATOM 1954 N N . HIS B 1 32 ? 9 13.477 -3.957 1 96.94 32 HIS B N 1
ATOM 1955 C CA . HIS B 1 32 ? 9.047 12.492 -2.887 1 96.94 32 HIS B CA 1
ATOM 1956 C C . HIS B 1 32 ? 9.492 13.117 -1.571 1 96.94 32 HIS B C 1
ATOM 1958 O O . HIS B 1 32 ? 10.641 12.969 -1.161 1 96.94 32 HIS B O 1
ATOM 1964 N N . PRO B 1 33 ? 8.586 13.812 -0.896 1 94.88 33 PRO B N 1
ATOM 1965 C CA . PRO B 1 33 ? 8.953 14.578 0.295 1 94.88 33 PRO B CA 1
ATOM 1966 C C . PRO B 1 33 ? 9.266 13.688 1.498 1 94.88 33 PRO B C 1
ATOM 1968 O O . PRO B 1 33 ? 8.5 13.664 2.463 1 94.88 33 PRO B O 1
ATOM 1971 N N . ARG B 1 34 ? 10.312 13.055 1.42 1 97.44 34 ARG B N 1
ATOM 1972 C CA . ARG B 1 34 ? 10.938 12.242 2.461 1 97.44 34 ARG B CA 1
ATOM 1973 C C . ARG B 1 34 ? 12.414 12.594 2.607 1 97.44 34 ARG B C 1
ATOM 1975 O O . ARG B 1 34 ? 13.039 13.078 1.664 1 97.44 34 ARG B O 1
ATOM 1982 N N . ARG B 1 35 ? 12.883 12.312 3.738 1 97.94 35 ARG B N 1
ATOM 1983 C CA . ARG B 1 35 ? 14.312 12.531 3.932 1 97.94 35 ARG B CA 1
ATOM 1984 C C . ARG B 1 35 ? 15.125 11.359 3.381 1 97.94 35 ARG B C 1
ATOM 1986 O O . ARG B 1 35 ? 14.969 10.227 3.834 1 97.94 35 ARG B O 1
ATOM 1993 N N . ILE B 1 36 ? 15.945 11.656 2.438 1 98.44 36 ILE B N 1
ATOM 1994 C CA . ILE B 1 36 ? 16.828 10.664 1.826 1 98.44 36 ILE B CA 1
ATOM 1995 C C . ILE B 1 36 ? 18.281 10.961 2.215 1 98.44 36 ILE B C 1
ATOM 1997 O O . ILE B 1 36 ? 18.734 12.102 2.102 1 98.44 36 ILE B O 1
ATOM 2001 N N . GLN B 1 37 ? 18.875 9.938 2.697 1 98.5 37 GLN B N 1
ATOM 2002 C CA . GLN B 1 37 ? 20.297 10.047 3.027 1 98.5 37 GLN B CA 1
ATOM 2003 C C . GLN B 1 37 ? 21.109 8.953 2.344 1 98.5 37 GLN B C 1
ATOM 2005 O O . GLN B 1 37 ? 20.594 7.867 2.07 1 98.5 37 GLN B O 1
ATOM 2010 N N . ALA B 1 38 ? 22.297 9.273 2.004 1 98.69 38 ALA B N 1
ATOM 2011 C CA . ALA B 1 38 ? 23.281 8.305 1.509 1 98.69 38 ALA B CA 1
ATOM 2012 C C . ALA B 1 38 ? 24.609 8.453 2.238 1 98.69 38 ALA B C 1
ATOM 2014 O O . ALA B 1 38 ? 25.047 9.57 2.521 1 98.69 38 ALA B O 1
ATOM 2015 N N . LEU B 1 39 ? 25.188 7.352 2.527 1 98.44 39 LEU B N 1
ATOM 2016 C CA . LEU B 1 39 ? 26.469 7.328 3.211 1 98.44 39 LEU B CA 1
ATOM 2017 C C . LEU B 1 39 ? 27.547 6.703 2.324 1 98.44 39 LEU B C 1
ATOM 2019 O O . LEU B 1 39 ? 27.297 5.711 1.641 1 98.44 39 LEU B O 1
ATOM 2023 N N . ARG B 1 40 ? 28.688 7.25 2.285 1 97.69 40 ARG B N 1
ATOM 2024 C CA . ARG B 1 40 ? 29.891 6.746 1.626 1 97.69 40 ARG B CA 1
ATOM 2025 C C . ARG B 1 40 ? 31.109 6.898 2.523 1 97.69 40 ARG B C 1
ATOM 2027 O O . ARG B 1 40 ? 31.438 8.008 2.959 1 97.69 40 ARG B O 1
ATOM 2034 N N . GLY B 1 41 ? 31.734 5.777 2.791 1 96.25 41 GLY B N 1
ATOM 2035 C CA . GLY B 1 41 ? 32.875 5.832 3.707 1 96.25 41 GLY B CA 1
ATOM 2036 C C . GLY B 1 41 ? 32.5 6.34 5.086 1 96.25 41 GLY B C 1
ATOM 2037 O O . GLY B 1 41 ? 33.219 7.129 5.684 1 96.25 41 GLY B O 1
ATOM 2038 N N . GLY B 1 42 ? 31.328 6.082 5.465 1 95.62 42 GLY B N 1
ATOM 2039 C CA . GLY B 1 42 ? 30.875 6.449 6.797 1 95.62 42 GLY B CA 1
ATOM 2040 C C . GLY B 1 42 ? 30.406 7.891 6.895 1 95.62 42 GLY B C 1
ATOM 2041 O O . GLY B 1 42 ? 29.953 8.336 7.949 1 95.62 42 GLY B O 1
ATOM 2042 N N . ARG B 1 43 ? 30.469 8.578 5.762 1 97.06 43 ARG B N 1
ATOM 2043 C CA . ARG B 1 43 ? 30.078 9.984 5.75 1 97.06 43 ARG B CA 1
ATOM 2044 C C . ARG B 1 43 ? 28.781 10.18 4.969 1 97.06 43 ARG B C 1
ATOM 2046 O O . ARG B 1 43 ? 28.578 9.547 3.93 1 97.06 43 ARG B O 1
ATOM 2053 N N . VAL B 1 44 ? 27.969 11.109 5.52 1 98.12 44 VAL B N 1
ATOM 2054 C CA . VAL B 1 44 ? 26.75 11.461 4.793 1 98.12 44 VAL B CA 1
ATOM 2055 C C . VAL B 1 44 ? 27.109 12.312 3.572 1 98.12 44 VAL B C 1
ATOM 2057 O O . VAL B 1 44 ? 27.688 13.391 3.707 1 98.12 44 VAL B O 1
ATOM 2060 N N . VAL B 1 45 ? 26.734 11.805 2.393 1 98.31 45 VAL B N 1
ATOM 2061 C CA . VAL B 1 45 ? 27.094 12.5 1.164 1 98.31 45 VAL B CA 1
ATOM 2062 C C . VAL B 1 45 ? 25.844 13.047 0.492 1 98.31 45 VAL B C 1
ATOM 2064 O O . VAL B 1 45 ? 25.922 13.914 -0.381 1 98.31 45 VAL B O 1
ATOM 2067 N N . ILE B 1 46 ? 24.688 12.555 0.862 1 98.62 46 ILE B N 1
ATOM 2068 C CA . ILE B 1 46 ? 23.391 13.094 0.486 1 98.62 46 ILE B CA 1
ATOM 2069 C C . ILE B 1 46 ? 22.5 13.195 1.721 1 98.62 46 ILE B C 1
ATOM 2071 O O . ILE B 1 46 ? 22.422 12.258 2.52 1 98.62 46 ILE B O 1
ATOM 2075 N N . ASP B 1 47 ? 21.938 14.219 1.981 1 97.69 47 ASP B N 1
ATOM 2076 C CA . ASP B 1 47 ? 20.922 14.477 2.998 1 97.69 47 ASP B CA 1
ATOM 2077 C C . ASP B 1 47 ? 19.938 15.539 2.531 1 97.69 47 ASP B C 1
ATOM 2079 O O . ASP B 1 47 ? 20.234 16.734 2.561 1 97.69 47 ASP B O 1
ATOM 2083 N N . THR B 1 48 ? 18.828 15.07 2 1 97.94 48 THR B N 1
ATOM 2084 C CA . THR B 1 48 ? 17.922 16.016 1.367 1 97.94 48 THR B CA 1
ATOM 2085 C C . THR B 1 48 ? 16.469 15.555 1.502 1 97.94 48 THR B C 1
ATOM 2087 O O . THR B 1 48 ? 16.219 14.375 1.77 1 97.94 48 THR B O 1
ATOM 2090 N N . GLU B 1 49 ? 15.555 16.438 1.379 1 97.94 49 GLU B N 1
ATOM 2091 C CA . GLU B 1 49 ? 14.125 16.156 1.294 1 97.94 49 GLU B CA 1
ATOM 2092 C C . GLU B 1 49 ? 13.555 16.578 -0.054 1 97.94 49 GLU B C 1
ATOM 2094 O O . GLU B 1 49 ? 12.336 16.672 -0.217 1 97.94 49 GLU B O 1
ATOM 2099 N N . GLN B 1 50 ? 14.453 16.781 -1.009 1 97.19 50 GLN B N 1
ATOM 2100 C CA . GLN B 1 50 ? 14.031 17.359 -2.277 1 97.19 50 GLN B CA 1
ATOM 2101 C C . GLN B 1 50 ? 14.164 16.359 -3.418 1 97.19 50 GLN B C 1
ATOM 2103 O O . GLN B 1 50 ? 14.281 16.734 -4.582 1 97.19 50 GLN B O 1
ATOM 2108 N N . ALA B 1 51 ? 14.211 15.117 -3.088 1 98 51 ALA B N 1
ATOM 2109 C CA . ALA B 1 51 ? 14.305 14.094 -4.121 1 98 51 ALA B CA 1
ATOM 2110 C C . ALA B 1 51 ? 13 13.984 -4.906 1 98 51 ALA B C 1
ATOM 2112 O O . ALA B 1 51 ? 11.93 14.359 -4.41 1 98 51 ALA B O 1
ATOM 2113 N N . LEU B 1 52 ? 13.125 13.578 -6.129 1 98.25 52 LEU B N 1
ATOM 2114 C CA . LEU B 1 52 ? 11.984 13.133 -6.93 1 98.25 52 LEU B CA 1
ATOM 2115 C C . LEU B 1 52 ? 12.031 11.617 -7.148 1 98.25 52 LEU B C 1
ATOM 2117 O O . LEU B 1 52 ? 13.102 11.008 -7.043 1 98.25 52 LEU B O 1
ATOM 2121 N N . LEU B 1 53 ? 10.891 11.031 -7.402 1 98.12 53 LEU B N 1
ATOM 2122 C CA . LEU B 1 53 ? 10.766 9.633 -7.797 1 98.12 53 LEU B CA 1
ATOM 2123 C C . 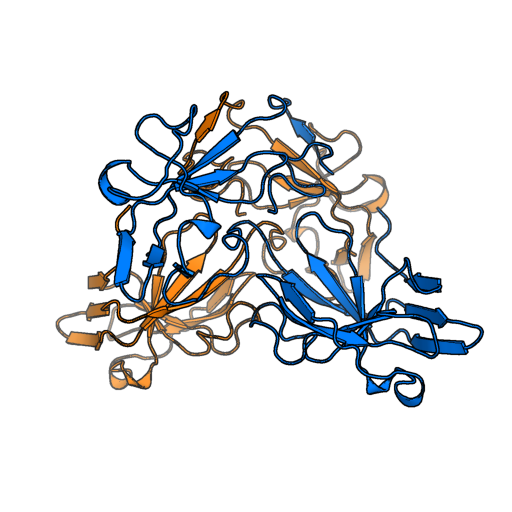LEU B 1 53 ? 10.516 9.508 -9.297 1 98.12 53 LEU B C 1
ATOM 2125 O O . LEU B 1 53 ? 9.727 10.273 -9.859 1 98.12 53 LEU B O 1
ATOM 2129 N N . VAL B 1 54 ? 11.164 8.547 -9.906 1 98.31 54 VAL B N 1
ATOM 2130 C CA . VAL B 1 54 ? 10.992 8.305 -11.336 1 98.31 54 VAL B CA 1
ATOM 2131 C C . VAL B 1 54 ? 10.375 6.922 -11.555 1 98.31 54 VAL B C 1
ATOM 2133 O O . VAL B 1 54 ? 10.969 5.902 -11.203 1 98.31 54 VAL B O 1
ATOM 2136 N N . HIS B 1 55 ? 9.18 6.902 -12.125 1 97.88 55 HIS B N 1
ATOM 2137 C CA . HIS B 1 55 ? 8.523 5.684 -12.586 1 97.88 55 HIS B CA 1
ATOM 2138 C C . HIS B 1 55 ? 8.711 5.496 -14.094 1 97.88 55 HIS B C 1
ATOM 2140 O O . HIS B 1 55 ? 8.094 6.199 -14.891 1 97.88 55 HIS B O 1
ATOM 2146 N N . ARG B 1 56 ? 9.578 4.613 -14.43 1 97 56 ARG B N 1
ATOM 2147 C CA . ARG B 1 56 ? 9.922 4.363 -15.828 1 97 56 ARG B CA 1
ATOM 2148 C C . ARG B 1 56 ? 9.898 2.871 -16.141 1 97 56 ARG B C 1
ATOM 2150 O O . ARG B 1 56 ? 10.477 2.068 -15.398 1 97 56 ARG B O 1
ATOM 2157 N N . GLN B 1 57 ? 9.211 2.533 -17.219 1 94.94 57 GLN B N 1
ATOM 2158 C CA . GLN B 1 57 ? 9.172 1.137 -17.641 1 94.94 57 GLN B CA 1
ATOM 2159 C C . GLN B 1 57 ? 10.57 0.573 -17.828 1 94.94 57 GLN B C 1
ATOM 2161 O O . GLN B 1 57 ? 11.461 1.26 -18.344 1 94.94 57 GLN B O 1
ATOM 2166 N N . GLY B 1 58 ? 10.68 -0.691 -17.391 1 92.25 58 GLY B N 1
ATOM 2167 C CA . GLY B 1 58 ? 11.906 -1.416 -17.672 1 92.25 58 GLY B CA 1
ATOM 2168 C C . GLY B 1 58 ? 13.039 -1.078 -16.719 1 92.25 58 GLY B C 1
ATOM 2169 O O . GLY B 1 58 ? 14.164 -1.552 -16.875 1 92.25 58 GLY B O 1
ATOM 2170 N N . ARG B 1 59 ? 12.781 -0.219 -15.711 1 93.12 59 ARG B N 1
ATOM 2171 C CA . ARG B 1 59 ? 13.766 0.174 -14.719 1 93.12 59 ARG B CA 1
ATOM 2172 C C . ARG B 1 59 ? 13.188 0.101 -13.312 1 93.12 59 ARG B C 1
ATOM 2174 O O . ARG B 1 59 ? 11.992 0.314 -13.117 1 93.12 59 ARG B O 1
ATOM 2181 N N . PRO B 1 60 ? 14.039 -0.199 -12.312 1 94.19 60 PRO B N 1
ATOM 2182 C CA . PRO B 1 60 ? 13.57 -0.068 -10.93 1 94.19 60 PRO B CA 1
ATOM 2183 C C . PRO B 1 60 ? 13.195 1.367 -10.57 1 94.19 60 PRO B C 1
ATOM 2185 O O . PRO B 1 60 ? 13.711 2.314 -11.164 1 94.19 60 PRO B O 1
ATOM 2188 N N . LEU B 1 61 ? 12.32 1.499 -9.648 1 97.12 61 LEU B N 1
ATOM 2189 C CA . LEU B 1 61 ? 12.031 2.818 -9.094 1 97.12 61 LEU B CA 1
ATOM 2190 C C . LEU B 1 61 ? 13.312 3.496 -8.609 1 97.12 61 LEU B C 1
ATOM 2192 O O . LEU B 1 61 ? 14.148 2.857 -7.969 1 97.12 61 LEU B O 1
ATOM 2196 N N . SER B 1 62 ? 13.391 4.805 -8.93 1 97.62 62 SER B N 1
ATOM 2197 C CA . SER B 1 62 ? 14.648 5.465 -8.586 1 97.62 62 SER B CA 1
ATOM 2198 C C . SER B 1 62 ? 14.406 6.887 -8.094 1 97.62 62 SER B C 1
ATOM 2200 O O . SER B 1 62 ? 13.383 7.492 -8.414 1 97.62 62 SER B O 1
ATOM 2202 N N . TYR B 1 63 ? 15.336 7.387 -7.324 1 98.38 63 TYR B N 1
ATOM 2203 C CA . TYR B 1 63 ? 15.422 8.797 -6.965 1 98.38 63 TYR B CA 1
ATOM 2204 C C . TYR B 1 63 ? 16.172 9.594 -8.039 1 98.38 63 TYR B C 1
ATOM 2206 O O . TYR B 1 63 ? 17.094 9.078 -8.656 1 98.38 63 TYR B O 1
ATOM 2214 N N . ILE B 1 64 ? 15.766 10.766 -8.148 1 98.69 64 ILE B N 1
ATOM 2215 C CA . ILE B 1 64 ? 16.641 11.766 -8.75 1 98.69 64 ILE B CA 1
ATOM 2216 C C . ILE B 1 64 ? 16.734 12.984 -7.828 1 98.69 64 ILE B C 1
ATOM 2218 O O . ILE B 1 64 ? 15.844 13.219 -7.008 1 98.69 64 ILE B O 1
ATOM 2222 N N . PHE B 1 65 ? 17.812 13.648 -7.969 1 98.69 65 PHE B N 1
ATOM 2223 C CA . PHE B 1 65 ? 18.141 14.742 -7.066 1 98.69 65 PHE B CA 1
ATOM 2224 C C . PHE B 1 65 ? 18.484 16 -7.852 1 98.69 65 PHE B C 1
ATOM 2226 O O . PHE B 1 65 ? 19.031 15.93 -8.953 1 98.69 65 PHE B O 1
ATOM 2233 N N . PRO B 1 66 ? 18.156 17.156 -7.184 1 97.88 66 PRO B N 1
ATOM 2234 C CA . PRO B 1 66 ? 18.812 18.328 -7.75 1 97.88 66 PRO B CA 1
ATOM 2235 C C . PRO B 1 66 ? 20.328 18.156 -7.855 1 97.88 66 PRO B C 1
ATOM 2237 O O . PRO B 1 66 ? 20.953 17.625 -6.941 1 97.88 66 PRO B O 1
ATOM 2240 N N . ALA B 1 67 ? 20.875 18.594 -8.945 1 97.5 67 ALA B N 1
ATOM 2241 C CA . ALA B 1 67 ? 22.281 18.359 -9.227 1 97.5 67 ALA B CA 1
ATOM 2242 C C . ALA B 1 67 ? 23.156 18.875 -8.086 1 97.5 67 ALA B C 1
ATOM 2244 O O . ALA B 1 67 ? 24.172 18.234 -7.742 1 97.5 67 ALA B O 1
ATOM 2245 N N . TYR B 1 68 ? 22.812 19.938 -7.445 1 96.12 68 TYR B N 1
ATOM 2246 C CA . TYR B 1 68 ? 23.641 20.562 -6.418 1 96.12 68 TYR B CA 1
ATOM 2247 C C . TYR B 1 68 ? 23.672 19.719 -5.152 1 96.12 68 TYR B C 1
ATOM 2249 O O . TYR B 1 68 ? 24.562 19.859 -4.324 1 96.12 68 TYR B O 1
ATOM 2257 N N . VAL B 1 69 ? 22.719 18.812 -4.961 1 96.12 69 VAL B N 1
ATOM 2258 C CA . VAL B 1 69 ? 22.578 17.969 -3.77 1 96.12 69 VAL B CA 1
ATOM 2259 C C . VAL B 1 69 ? 23.594 16.844 -3.803 1 96.12 69 VAL B C 1
ATOM 2261 O O . VAL B 1 69 ? 23.984 16.312 -2.756 1 96.12 69 VAL B O 1
ATOM 2264 N N . VAL B 1 70 ? 24.078 16.453 -5 1 96.75 70 VAL B N 1
ATOM 2265 C CA . VAL B 1 70 ? 24.875 15.242 -5.113 1 96.75 70 VAL B CA 1
ATOM 2266 C C . VAL B 1 70 ? 26.297 15.594 -5.566 1 96.75 70 VAL B C 1
ATOM 2268 O O . VAL B 1 70 ? 26.938 14.805 -6.262 1 96.75 70 VAL B O 1
ATOM 2271 N N . ALA B 1 71 ? 26.719 16.719 -5.27 1 87.94 71 ALA B N 1
ATOM 2272 C CA . ALA B 1 71 ? 28.031 17.172 -5.711 1 87.94 71 ALA B CA 1
ATOM 2273 C C . ALA B 1 71 ? 29.125 16.188 -5.305 1 87.94 71 ALA B C 1
ATOM 2275 O O . ALA B 1 71 ? 29.172 15.742 -4.156 1 87.94 71 ALA B O 1
ATOM 2276 N N . GLY B 1 72 ? 29.984 15.75 -6.227 1 91.81 72 GLY B N 1
ATOM 2277 C CA . GLY B 1 72 ? 31.109 14.867 -5.984 1 91.81 72 GLY B CA 1
ATOM 2278 C C . GLY B 1 72 ? 30.781 13.406 -6.262 1 91.81 72 GLY B C 1
ATOM 2279 O O . GLY B 1 72 ? 31.672 12.555 -6.215 1 91.81 72 GLY B O 1
ATOM 2280 N N . LEU B 1 73 ? 29.547 13.133 -6.496 1 97.19 73 LEU B N 1
ATOM 2281 C CA . LEU B 1 73 ? 29.156 11.758 -6.816 1 97.19 73 LEU B CA 1
ATOM 2282 C C . LEU B 1 73 ? 28.969 11.586 -8.32 1 97.19 73 LEU B C 1
ATOM 2284 O O . LEU B 1 73 ? 28.641 12.547 -9.023 1 97.19 73 LEU B O 1
ATOM 2288 N N . PRO B 1 74 ? 29.312 10.375 -8.812 1 97.75 74 PRO B N 1
ATOM 2289 C CA . PRO B 1 74 ? 28.891 10.133 -10.195 1 97.75 74 PRO B CA 1
ATOM 2290 C C . PRO B 1 74 ? 27.391 10.359 -10.406 1 97.75 74 PRO B C 1
ATOM 2292 O O . PRO B 1 74 ? 26.594 10.062 -9.516 1 97.75 74 PRO B O 1
ATOM 2295 N N . SER B 1 75 ? 27.047 10.977 -11.492 1 97.62 75 SER B N 1
ATOM 2296 C CA . SER B 1 75 ? 25.641 11.258 -11.742 1 97.62 75 SER B CA 1
ATOM 2297 C C . SER B 1 75 ? 25.344 11.305 -13.242 1 97.62 75 SER B C 1
ATOM 2299 O O . SER B 1 75 ? 26.25 11.445 -14.055 1 97.62 75 SER B O 1
ATOM 2301 N N . GLU B 1 76 ? 24.125 11.078 -13.594 1 97.56 76 GLU B N 1
ATOM 2302 C CA . GLU B 1 76 ? 23.609 11.148 -14.953 1 97.56 76 GLU B CA 1
ATOM 2303 C C . GLU B 1 76 ? 22.328 11.992 -15.016 1 97.56 76 GLU B C 1
ATOM 2305 O O . GLU B 1 76 ? 21.391 11.75 -14.266 1 97.56 76 GLU B O 1
ATOM 2310 N N . PRO B 1 77 ? 22.266 12.891 -15.953 1 98 77 PRO B N 1
ATOM 2311 C CA . PRO B 1 77 ? 21.078 13.742 -16.031 1 98 77 PRO B CA 1
ATOM 2312 C C . PRO B 1 77 ? 19.812 12.961 -16.375 1 98 77 PRO B C 1
ATOM 2314 O O . PRO B 1 77 ? 19.859 11.992 -17.141 1 98 77 PRO B O 1
ATOM 2317 N N . GLU B 1 78 ? 18.672 13.312 -15.758 1 98.25 78 GLU B N 1
ATOM 2318 C CA . GLU B 1 78 ? 17.359 12.812 -16.156 1 98.25 78 GLU B CA 1
ATOM 2319 C C . GLU B 1 78 ? 16.766 13.672 -17.266 1 98.25 78 GLU B C 1
ATOM 2321 O O . GLU B 1 78 ? 16.438 14.844 -17.047 1 98.25 78 GLU B O 1
ATOM 2326 N N . PRO B 1 79 ? 16.578 13.109 -18.453 1 97.25 79 PRO B N 1
ATOM 2327 C CA . PRO B 1 79 ? 16.109 13.922 -19.578 1 97.25 79 PRO B CA 1
ATOM 2328 C C . PRO B 1 79 ? 14.75 14.562 -19.328 1 97.25 79 PRO B C 1
ATOM 2330 O O . PRO B 1 79 ? 14.484 15.672 -19.797 1 97.25 79 PRO B O 1
ATOM 2333 N N . GLU B 1 80 ? 13.914 13.922 -18.547 1 97.75 80 GLU B N 1
ATOM 2334 C CA . GLU B 1 80 ? 12.539 14.383 -18.359 1 97.75 80 GLU B CA 1
ATOM 2335 C C . GLU B 1 80 ? 12.438 15.312 -17.156 1 97.75 80 GLU B C 1
ATOM 2337 O O . GLU B 1 80 ? 11.344 15.758 -16.797 1 97.75 80 GLU B O 1
ATOM 2342 N N . ALA B 1 81 ? 13.531 15.562 -16.484 1 98.06 81 ALA B N 1
ATOM 2343 C CA . ALA B 1 81 ? 13.57 16.5 -15.367 1 98.06 81 ALA B CA 1
ATOM 2344 C C . ALA B 1 81 ? 14.867 17.297 -15.367 1 98.06 81 ALA B C 1
ATOM 2346 O O . ALA B 1 81 ? 15.75 17.078 -14.531 1 98.06 81 ALA B O 1
ATOM 2347 N N . PRO B 1 82 ? 14.922 18.25 -16.266 1 97.44 82 PRO B N 1
ATOM 2348 C CA . PRO B 1 82 ? 16.156 19.047 -16.328 1 97.44 82 PRO B CA 1
ATOM 2349 C C . PRO B 1 82 ? 16.562 19.594 -14.961 1 97.44 82 PRO B C 1
ATOM 2351 O O . PRO B 1 82 ? 15.719 20.078 -14.203 1 97.44 82 PRO B O 1
ATOM 2354 N N . GLY B 1 83 ? 17.828 19.484 -14.656 1 97.62 83 GLY B N 1
ATOM 2355 C CA . GLY B 1 83 ? 18.359 19.969 -13.383 1 97.62 83 GLY B CA 1
ATOM 2356 C C . GLY B 1 83 ? 18.453 18.875 -12.336 1 97.62 83 GLY B C 1
ATOM 2357 O O . GLY B 1 83 ? 19.078 19.078 -11.289 1 97.62 83 GLY B O 1
ATOM 2358 N N . HIS B 1 84 ? 17.828 17.766 -12.648 1 98.56 84 HIS B N 1
ATOM 2359 C CA . HIS B 1 84 ? 17.891 16.625 -11.742 1 98.56 84 HIS B CA 1
ATOM 2360 C C . HIS B 1 84 ? 18.75 15.5 -12.32 1 98.56 84 HIS B C 1
ATOM 2362 O O . HIS B 1 84 ? 18.891 15.383 -13.539 1 98.56 84 HIS B O 1
ATOM 2368 N N . VAL B 1 85 ? 19.344 14.719 -11.422 1 98.75 85 VAL B N 1
ATOM 2369 C CA . VAL B 1 85 ? 20.297 13.703 -11.859 1 98.75 85 VAL B CA 1
ATOM 2370 C C . VAL B 1 85 ? 20.062 12.406 -11.086 1 98.75 85 VAL B C 1
ATOM 2372 O O . VAL B 1 85 ? 19.609 12.438 -9.938 1 98.75 85 VAL B O 1
ATOM 2375 N N . HIS B 1 86 ? 20.375 11.32 -11.773 1 98.5 86 HIS B N 1
ATOM 2376 C CA . HIS B 1 86 ? 20.469 10.008 -11.141 1 98.5 86 HIS B CA 1
ATOM 2377 C C . HIS B 1 86 ? 21.812 9.82 -10.461 1 98.5 86 HIS B C 1
ATOM 2379 O O . HIS B 1 86 ? 22.844 10.242 -10.992 1 98.5 86 HIS B O 1
ATOM 2385 N N . VAL B 1 87 ? 21.797 9.234 -9.297 1 98.56 87 VAL B N 1
ATOM 2386 C CA . VAL B 1 87 ? 23 8.703 -8.68 1 98.56 87 VAL B CA 1
ATOM 2387 C C . VAL B 1 87 ? 22.969 7.176 -8.688 1 98.56 87 VAL B C 1
ATOM 2389 O O . VAL B 1 87 ? 22 6.574 -8.211 1 98.56 87 VAL B O 1
ATOM 2392 N N . PRO B 1 88 ? 23.969 6.574 -9.328 1 97.69 88 PRO B N 1
ATOM 2393 C CA . PRO B 1 88 ? 23.953 5.109 -9.305 1 97.69 88 PRO B CA 1
ATOM 2394 C C . PRO B 1 88 ? 23.844 4.539 -7.891 1 97.69 88 PRO B C 1
ATOM 2396 O O . PRO B 1 88 ? 24.438 5.07 -6.953 1 97.69 88 PRO B O 1
ATOM 2399 N N . TRP B 1 89 ? 23.109 3.469 -7.73 1 97.38 89 TRP B N 1
ATOM 2400 C CA . TRP B 1 89 ? 22.812 2.889 -6.426 1 97.38 89 TRP B CA 1
ATOM 2401 C C . TRP B 1 89 ? 24.078 2.48 -5.699 1 97.38 89 TRP B C 1
ATOM 2403 O O . TRP B 1 89 ? 24.188 2.633 -4.48 1 97.38 89 TRP B O 1
ATOM 2413 N N . ASP B 1 90 ? 25.062 2.059 -6.496 1 97.12 90 ASP B N 1
ATOM 2414 C CA . ASP B 1 90 ? 26.281 1.513 -5.906 1 97.12 90 ASP B CA 1
ATOM 2415 C C . ASP B 1 90 ? 27.344 2.59 -5.762 1 97.12 90 ASP B C 1
ATOM 2417 O O . ASP B 1 90 ? 28.5 2.289 -5.434 1 97.12 90 ASP B O 1
ATOM 2421 N N . ALA B 1 91 ? 26.984 3.814 -6.074 1 97.81 91 ALA B N 1
ATOM 2422 C CA . ALA B 1 91 ? 27.922 4.922 -5.895 1 97.81 91 ALA B CA 1
ATOM 2423 C C . ALA B 1 91 ? 28.125 5.242 -4.418 1 97.81 91 ALA B C 1
ATOM 2425 O O . ALA B 1 91 ? 29.047 5.977 -4.051 1 97.81 91 ALA B O 1
ATOM 2426 N N . VAL B 1 92 ? 27.266 4.742 -3.572 1 98.12 92 VAL B N 1
ATOM 2427 C CA . VAL B 1 92 ? 27.359 4.922 -2.129 1 98.12 92 VAL B CA 1
ATOM 2428 C C . VAL B 1 92 ? 27.219 3.57 -1.429 1 98.12 92 VAL B C 1
ATOM 2430 O O . VAL B 1 92 ? 26.875 2.572 -2.059 1 98.12 92 VAL B O 1
ATOM 2433 N N . ASP B 1 93 ? 27.5 3.549 -0.108 1 98.19 93 ASP B N 1
ATOM 2434 C CA . ASP B 1 93 ? 27.5 2.299 0.647 1 98.19 93 ASP B CA 1
ATOM 2435 C C . ASP B 1 93 ? 26.109 1.984 1.198 1 98.19 93 ASP B C 1
ATOM 2437 O O . ASP B 1 93 ? 25.719 0.819 1.268 1 98.19 93 ASP B O 1
ATOM 2441 N N . THR B 1 94 ? 25.422 3.072 1.638 1 98.38 94 THR B N 1
ATOM 2442 C CA . THR B 1 94 ? 24.141 2.898 2.328 1 98.38 94 THR B CA 1
ATOM 2443 C C . THR B 1 94 ? 23.156 3.979 1.91 1 98.38 94 THR B C 1
ATOM 2445 O O . THR B 1 94 ? 23.516 5.152 1.796 1 98.38 94 THR B O 1
ATOM 2448 N N . TRP B 1 95 ? 22 3.572 1.598 1 98.69 95 TRP B N 1
ATOM 2449 C CA . TRP B 1 95 ? 20.875 4.48 1.391 1 98.69 95 TRP B CA 1
ATOM 2450 C C . TRP B 1 95 ? 19.891 4.414 2.557 1 98.69 95 TRP B C 1
ATOM 2452 O O . TRP B 1 95 ? 19.594 3.328 3.055 1 98.69 95 TRP B O 1
ATOM 2462 N N . LEU B 1 96 ? 19.391 5.555 2.986 1 98.5 96 LEU B N 1
ATOM 2463 C CA . LEU B 1 96 ? 18.359 5.645 4.02 1 98.5 96 LEU B CA 1
ATOM 2464 C C . LEU B 1 96 ? 17.188 6.496 3.551 1 98.5 96 LEU B C 1
ATOM 2466 O O . LEU B 1 96 ? 17.391 7.516 2.883 1 98.5 96 LEU B O 1
ATOM 2470 N N . GLU B 1 97 ? 16.109 6.09 3.865 1 98.56 97 GLU B N 1
ATOM 2471 C CA . GLU B 1 97 ? 14.891 6.895 3.746 1 98.56 97 GLU B CA 1
ATOM 2472 C C . GLU B 1 97 ? 14.141 6.965 5.074 1 98.56 97 GLU B C 1
ATOM 2474 O O . GLU B 1 97 ? 13.703 5.941 5.602 1 98.56 97 GLU B O 1
ATOM 2479 N N . GLU B 1 98 ? 14.016 8.133 5.621 1 97.88 98 GLU B N 1
ATOM 2480 C CA . GLU B 1 98 ? 13.367 8.328 6.914 1 97.88 98 GLU B CA 1
ATOM 2481 C C . GLU B 1 98 ? 13.922 7.375 7.965 1 97.88 98 GLU B C 1
ATOM 2483 O O . GLU B 1 98 ? 13.164 6.762 8.719 1 97.88 98 GLU B O 1
ATOM 2488 N N . GLY B 1 99 ? 15.18 7.129 7.891 1 96.5 99 GLY B N 1
ATOM 2489 C CA . GLY B 1 99 ? 15.859 6.324 8.891 1 96.5 99 GLY B CA 1
ATOM 2490 C C . GLY B 1 99 ? 15.914 4.848 8.539 1 96.5 99 GLY B C 1
ATOM 2491 O O . GLY B 1 99 ? 16.656 4.082 9.156 1 96.5 99 GLY B O 1
ATOM 2492 N N . ARG B 1 100 ? 15.172 4.477 7.555 1 97.12 100 ARG B N 1
ATOM 2493 C CA . ARG B 1 100 ? 15.156 3.08 7.129 1 97.12 100 ARG B CA 1
ATOM 2494 C C . ARG B 1 100 ? 16.266 2.807 6.109 1 97.12 100 ARG B C 1
ATOM 2496 O O . ARG B 1 100 ? 16.359 3.496 5.094 1 97.12 100 ARG B O 1
ATOM 2503 N N . GLU B 1 101 ? 17.109 1.783 6.387 1 97.81 101 GLU B N 1
ATOM 2504 C CA . GLU B 1 101 ? 18.062 1.36 5.379 1 97.81 101 GLU B CA 1
ATOM 2505 C C . GLU B 1 101 ? 17.375 0.7 4.191 1 97.81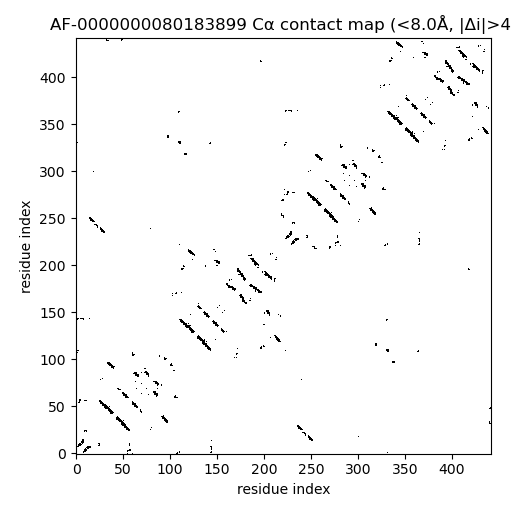 101 GLU B C 1
ATOM 2507 O O . GLU B 1 101 ? 16.516 -0.164 4.371 1 97.81 101 GLU B O 1
ATOM 2512 N N . LEU B 1 102 ? 17.719 1.136 3.037 1 98.12 102 LEU B N 1
ATOM 2513 C CA . LEU B 1 102 ? 17.094 0.622 1.818 1 98.12 102 LEU B CA 1
ATOM 2514 C C . LEU B 1 102 ? 17.922 -0.515 1.229 1 98.12 102 LEU B C 1
ATOM 2516 O O . LEU B 1 102 ? 19.141 -0.559 1.411 1 98.12 102 LEU B O 1
ATOM 2520 N N . VAL B 1 103 ? 17.141 -1.378 0.576 1 96.25 103 VAL B N 1
ATOM 2521 C CA . VAL B 1 103 ? 17.766 -2.496 -0.125 1 96.25 103 VAL B CA 1
ATOM 2522 C C . VAL B 1 103 ? 17.391 -2.447 -1.605 1 96.25 103 VAL B C 1
ATOM 2524 O O . VAL B 1 103 ? 16.203 -2.441 -1.956 1 96.25 103 VAL B O 1
ATOM 2527 N N . HIS B 1 104 ? 18.281 -2.236 -2.588 1 92.5 104 HIS B N 1
ATOM 2528 C CA . HIS B 1 104 ? 18.219 -2.348 -4.039 1 92.5 104 HIS B CA 1
ATOM 2529 C C . HIS B 1 104 ? 17.578 -1.111 -4.66 1 92.5 104 HIS B C 1
ATOM 2531 O O . HIS B 1 104 ? 18.062 -0.602 -5.676 1 92.5 104 HIS B O 1
ATOM 2537 N N . TYR B 1 105 ? 16.422 -0.662 -4.203 1 95.81 105 TYR B N 1
ATOM 2538 C CA . TYR B 1 105 ? 15.656 0.473 -4.715 1 95.81 105 TYR B CA 1
ATOM 2539 C C . TYR B 1 105 ? 14.648 0.966 -3.678 1 95.81 105 TYR B C 1
ATOM 2541 O O . TYR B 1 105 ? 14.383 0.281 -2.686 1 95.81 105 TYR B O 1
ATOM 2549 N N . PRO B 1 106 ? 14.086 2.133 -3.873 1 97.19 106 PRO B N 1
ATOM 2550 C CA . PRO B 1 106 ? 13.125 2.666 -2.906 1 97.19 106 PRO B CA 1
ATOM 2551 C C . PRO B 1 106 ? 11.797 1.902 -2.912 1 97.19 106 PRO B C 1
ATOM 2553 O O . PRO B 1 106 ? 11.383 1.386 -3.951 1 97.19 106 PRO B O 1
ATOM 2556 N N . PRO B 1 107 ? 11.172 1.837 -1.732 1 96.56 107 PRO B N 1
ATOM 2557 C CA . PRO B 1 107 ? 9.797 1.334 -1.739 1 96.56 107 PRO B CA 1
ATOM 2558 C C . PRO B 1 107 ? 8.852 2.219 -2.543 1 96.56 107 PRO B C 1
ATOM 2560 O O . PRO B 1 107 ? 8.977 3.447 -2.521 1 96.56 107 PRO B O 1
ATOM 2563 N N . ASN B 1 108 ? 7.988 1.602 -3.219 1 96.75 108 ASN B N 1
ATOM 2564 C CA . ASN B 1 108 ? 7.047 2.297 -4.09 1 96.75 108 ASN B CA 1
ATOM 2565 C C . ASN B 1 108 ? 5.809 2.756 -3.324 1 96.75 108 ASN B C 1
ATOM 2567 O O . ASN B 1 108 ? 5.148 1.95 -2.668 1 96.75 108 ASN B O 1
ATOM 2571 N N . PRO B 1 109 ? 5.457 4.047 -3.402 1 96.62 109 PRO B N 1
ATOM 2572 C CA . PRO B 1 109 ? 4.285 4.527 -2.67 1 96.62 109 PRO B CA 1
ATOM 2573 C C . PRO B 1 109 ? 2.977 3.959 -3.217 1 96.62 109 PRO B C 1
ATOM 2575 O O . PRO B 1 109 ? 1.931 4.078 -2.574 1 96.62 109 PRO B O 1
ATOM 2578 N N . TYR B 1 110 ? 2.986 3.289 -4.367 1 97.19 110 TYR B N 1
ATOM 2579 C CA . TYR B 1 110 ? 1.775 2.768 -4.992 1 97.19 110 TYR B CA 1
ATOM 2580 C C . TYR B 1 110 ? 1.716 1.249 -4.883 1 97.19 110 TYR B C 1
ATOM 2582 O O . TYR B 1 110 ? 1.043 0.589 -5.68 1 97.19 110 TYR B O 1
ATOM 2590 N N . HIS B 1 111 ? 2.422 0.668 -3.957 1 96.88 111 HIS B N 1
ATOM 2591 C CA . HIS B 1 111 ? 2.465 -0.778 -3.773 1 96.88 111 HIS B CA 1
ATOM 2592 C C . HIS B 1 111 ? 1.821 -1.185 -2.451 1 96.88 111 HIS B C 1
ATOM 2594 O O . HIS B 1 111 ? 2.275 -0.771 -1.382 1 96.88 111 HIS B O 1
ATOM 2600 N N . ARG B 1 112 ? 0.849 -2.004 -2.535 1 97.06 112 ARG B N 1
ATOM 2601 C CA . ARG B 1 112 ? 0.146 -2.465 -1.342 1 97.06 112 ARG B CA 1
ATOM 2602 C C . ARG B 1 112 ? 0.18 -3.984 -1.236 1 97.06 112 ARG B C 1
ATOM 2604 O O . ARG B 1 112 ? 0.07 -4.684 -2.246 1 97.06 112 ARG B O 1
ATOM 2611 N N . VAL B 1 113 ? 0.385 -4.441 -0.053 1 97.69 113 VAL B N 1
ATOM 2612 C CA . VAL B 1 113 ? 0.249 -5.855 0.281 1 97.69 113 VAL B CA 1
ATOM 2613 C C . VAL B 1 113 ? -1.009 -6.07 1.121 1 97.69 113 VAL B C 1
ATOM 2615 O O . VAL B 1 113 ? -1.213 -5.387 2.127 1 97.69 113 VAL B O 1
ATOM 2618 N N . ASP B 1 114 ? -1.853 -6.914 0.673 1 97.94 114 ASP B N 1
ATOM 2619 C CA . ASP B 1 114 ? -3.082 -7.277 1.373 1 97.94 114 ASP B CA 1
ATOM 2620 C C . ASP B 1 114 ? -3.135 -8.773 1.651 1 97.94 114 ASP B C 1
ATOM 2622 O O . ASP B 1 114 ? -3.145 -9.586 0.722 1 97.94 114 ASP B O 1
ATOM 2626 N N . CYS B 1 115 ? -3.074 -9.156 2.934 1 98.69 115 CYS B N 1
ATOM 2627 C CA . CYS B 1 115 ? -3.111 -10.547 3.361 1 98.69 115 CYS B CA 1
ATOM 2628 C C . CYS B 1 115 ? -4.477 -10.906 3.941 1 98.69 115 CYS B C 1
ATOM 2630 O O . CYS B 1 115 ? -4.93 -10.273 4.898 1 98.69 115 CYS B O 1
ATOM 2632 N N . ARG B 1 116 ? -5.117 -11.984 3.408 1 98.38 116 ARG B N 1
ATOM 2633 C CA . ARG B 1 116 ? -6.465 -12.328 3.838 1 98.38 116 ARG B CA 1
ATOM 2634 C C . ARG B 1 116 ? -6.582 -13.82 4.137 1 98.38 116 ARG B C 1
ATOM 2636 O O . ARG B 1 116 ? -6.188 -14.656 3.318 1 98.38 116 ARG B O 1
ATOM 2643 N N . PRO B 1 117 ? -7.109 -14.109 5.344 1 98.31 117 PRO B N 1
ATOM 2644 C CA . PRO B 1 117 ? -7.465 -15.523 5.512 1 98.31 117 PRO B CA 1
ATOM 2645 C C . PRO B 1 117 ? -8.453 -16.016 4.457 1 98.31 117 PRO B C 1
ATOM 2647 O O . PRO B 1 117 ? -9.336 -15.258 4.039 1 98.31 117 PRO B O 1
ATOM 2650 N N . THR B 1 118 ? -8.266 -17.219 4.023 1 98.44 118 THR B N 1
ATOM 2651 C CA . THR B 1 118 ? -9.164 -17.75 3.004 1 98.44 118 THR B CA 1
ATOM 2652 C C . THR B 1 118 ? -9.289 -19.266 3.139 1 98.44 118 THR B C 1
ATOM 2654 O O . THR B 1 118 ? -8.594 -19.891 3.949 1 98.44 118 THR B O 1
ATOM 2657 N N . LYS B 1 119 ? -10.219 -19.828 2.424 1 98.19 119 LYS B N 1
ATOM 2658 C CA . LYS B 1 119 ? -10.422 -21.281 2.363 1 98.19 119 LYS B CA 1
ATOM 2659 C C . LYS B 1 119 ? -10.047 -21.828 0.989 1 98.19 119 LYS B C 1
ATOM 2661 O O . LYS B 1 119 ? -10.562 -22.859 0.572 1 98.19 119 LYS B O 1
ATOM 2666 N N . ARG B 1 120 ? -9.203 -21.141 0.319 1 98.44 120 ARG B N 1
ATOM 2667 C CA . ARG B 1 120 ? -8.695 -21.594 -0.968 1 98.44 120 ARG B CA 1
ATOM 2668 C C . ARG B 1 120 ? -7.648 -22.688 -0.781 1 98.44 120 ARG B C 1
ATOM 2670 O O . ARG B 1 120 ? -6.68 -22.516 -0.042 1 98.44 120 ARG B O 1
ATOM 2677 N N . ARG B 1 121 ? -7.746 -23.688 -1.5 1 98.75 121 ARG B N 1
ATOM 2678 C CA . ARG B 1 121 ? -6.922 -24.875 -1.277 1 98.75 121 ARG B CA 1
ATOM 2679 C C . ARG B 1 121 ? -5.551 -24.719 -1.921 1 98.75 121 ARG B C 1
ATOM 2681 O O . ARG B 1 121 ? -5.43 -24.141 -3.006 1 98.75 121 ARG B O 1
ATOM 2688 N N . LEU B 1 122 ? -4.555 -25.25 -1.229 1 98.94 122 LEU B N 1
ATOM 2689 C CA . LEU B 1 122 ? -3.18 -25.328 -1.702 1 98.94 122 LEU B CA 1
ATOM 2690 C C . LEU B 1 122 ? -2.639 -26.75 -1.542 1 98.94 122 LEU B C 1
ATOM 2692 O O . LEU B 1 122 ? -2.646 -27.297 -0.439 1 98.94 122 LEU B O 1
ATOM 2696 N N . ARG B 1 123 ? -2.258 -27.281 -2.643 1 98.94 123 ARG B N 1
ATOM 2697 C CA . ARG B 1 123 ? -1.529 -28.547 -2.633 1 98.94 123 ARG B CA 1
ATOM 2698 C C . ARG B 1 123 ? -0.169 -28.406 -3.307 1 98.94 123 ARG B C 1
ATOM 2700 O O . ARG B 1 123 ? -0.066 -27.812 -4.387 1 98.94 123 ARG B O 1
ATOM 2707 N N . VAL B 1 124 ? 0.841 -28.875 -2.643 1 98.94 124 VAL B N 1
ATOM 2708 C CA . VAL B 1 124 ? 2.205 -28.812 -3.16 1 98.94 124 VAL B CA 1
ATOM 2709 C C . VAL B 1 124 ? 2.844 -30.203 -3.094 1 98.94 124 VAL B C 1
ATOM 2711 O O . VAL B 1 124 ? 2.889 -30.828 -2.027 1 98.94 124 VAL B O 1
ATOM 2714 N N . ASP B 1 125 ? 3.342 -30.656 -4.223 1 98.56 125 ASP B N 1
ATOM 2715 C CA . ASP B 1 125 ? 4.023 -31.953 -4.316 1 98.56 125 ASP B CA 1
ATOM 2716 C C . ASP B 1 125 ? 5.445 -31.781 -4.844 1 98.56 125 ASP B C 1
ATOM 2718 O O . ASP B 1 125 ? 5.699 -30.938 -5.703 1 98.56 125 ASP B O 1
ATOM 2722 N N . VAL B 1 126 ? 6.309 -32.594 -4.277 1 96.56 126 VAL B N 1
ATOM 2723 C CA . VAL B 1 126 ? 7.688 -32.594 -4.754 1 96.56 126 VAL B CA 1
ATOM 2724 C C . VAL B 1 126 ? 8.297 -33.969 -4.633 1 96.56 126 VAL B C 1
ATOM 2726 O O . VAL B 1 126 ? 8.203 -34.594 -3.578 1 96.56 126 VAL B O 1
ATOM 2729 N N . ALA B 1 127 ? 8.875 -34.438 -5.754 1 90.25 127 ALA B N 1
ATOM 2730 C CA . ALA B 1 127 ? 9.578 -35.719 -5.797 1 90.25 127 ALA B CA 1
ATOM 2731 C C . ALA B 1 127 ? 8.711 -36.844 -5.25 1 90.25 127 ALA B C 1
ATOM 2733 O O . ALA B 1 127 ? 9.164 -37.625 -4.41 1 90.25 127 ALA B O 1
ATOM 2734 N N . GLY B 1 128 ? 7.469 -36.781 -5.477 1 92.06 128 GLY B N 1
ATOM 2735 C CA . GLY B 1 128 ? 6.562 -37.844 -5.137 1 92.06 128 GLY B CA 1
ATOM 2736 C C . GLY B 1 128 ? 5.957 -37.719 -3.754 1 92.06 128 GLY B C 1
ATOM 2737 O O . GLY B 1 128 ? 5.129 -38.531 -3.348 1 92.06 128 GLY B O 1
ATOM 2738 N N . ALA B 1 129 ? 6.359 -36.688 -3.039 1 95.62 129 ALA B N 1
ATOM 2739 C CA . ALA B 1 129 ? 5.816 -36.469 -1.703 1 95.62 129 ALA B CA 1
ATOM 2740 C C . ALA B 1 129 ? 4.938 -35.219 -1.677 1 95.62 129 ALA B C 1
ATOM 2742 O O . ALA B 1 129 ? 5.238 -34.219 -2.348 1 95.62 129 ALA B O 1
ATOM 2743 N N . THR B 1 130 ? 3.893 -35.312 -0.837 1 98.25 130 THR B N 1
ATOM 2744 C CA . THR B 1 130 ? 3.045 -34.156 -0.613 1 98.25 130 THR B CA 1
ATOM 2745 C C . THR B 1 130 ? 3.557 -33.312 0.565 1 98.25 130 THR B C 1
ATOM 2747 O O . THR B 1 130 ? 3.6 -33.812 1.697 1 98.25 130 THR B O 1
ATOM 2750 N N . LEU B 1 131 ? 3.895 -32.062 0.309 1 98.5 131 LEU B N 1
ATOM 2751 C CA . LEU B 1 131 ? 4.375 -31.203 1.377 1 98.5 131 LEU B CA 1
ATOM 2752 C C . LEU B 1 131 ? 3.207 -30.594 2.148 1 98.5 131 LEU B C 1
ATOM 2754 O O . LEU B 1 131 ? 3.289 -30.406 3.365 1 98.5 131 LEU B O 1
ATOM 2758 N N . VAL B 1 132 ? 2.152 -30.234 1.428 1 98.81 132 VAL B N 1
ATOM 2759 C CA . VAL B 1 132 ? 0.989 -29.609 2.049 1 98.81 132 VAL B CA 1
ATOM 2760 C C . VAL B 1 132 ? -0.245 -29.828 1.18 1 98.81 132 VAL B C 1
ATOM 2762 O O . VAL B 1 132 ? -0.149 -29.859 -0.049 1 98.81 132 VAL B O 1
ATOM 2765 N N . ASP B 1 133 ? -1.354 -30.109 1.746 1 98.88 133 ASP B N 1
ATOM 2766 C CA . ASP B 1 133 ? -2.693 -30.188 1.173 1 98.88 133 ASP B CA 1
ATOM 2767 C C . ASP B 1 133 ? -3.74 -29.672 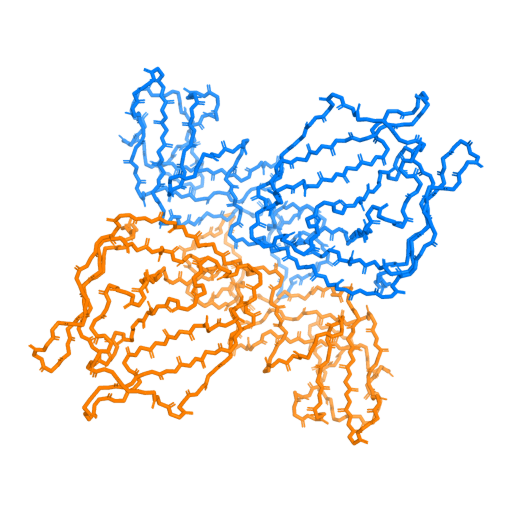2.158 1 98.88 133 ASP B C 1
ATOM 2769 O O . ASP B 1 133 ? -4.195 -30.406 3.031 1 98.88 133 ASP B O 1
ATOM 2773 N N . THR B 1 134 ? -4.066 -28.391 2.053 1 98.88 134 THR B N 1
ATOM 2774 C CA . THR B 1 134 ? -4.961 -27.781 3.031 1 98.88 134 THR B CA 1
ATOM 2775 C C . THR B 1 134 ? -5.766 -26.641 2.396 1 98.88 134 THR B C 1
ATOM 2777 O O . THR B 1 134 ? -5.391 -26.125 1.342 1 98.88 134 THR B O 1
ATOM 2780 N N . ASP B 1 135 ? -6.895 -26.297 2.98 1 98.81 135 ASP B N 1
ATOM 2781 C CA . ASP B 1 135 ? -7.648 -25.125 2.561 1 98.81 135 ASP B CA 1
ATOM 2782 C C . ASP B 1 135 ? -7.547 -24.016 3.598 1 98.81 135 ASP B C 1
ATOM 2784 O O . ASP B 1 135 ? -8.148 -22.953 3.434 1 98.81 135 ASP B O 1
ATOM 2788 N N . ASP B 1 136 ? -6.879 -24.281 4.68 1 98.88 136 ASP B N 1
ATOM 2789 C CA . ASP B 1 136 ? -6.594 -23.234 5.66 1 98.88 136 ASP B CA 1
ATOM 2790 C C . ASP B 1 136 ? -5.379 -22.406 5.25 1 98.88 136 ASP B C 1
ATOM 2792 O O . ASP B 1 136 ? -4.25 -22.734 5.625 1 98.88 136 ASP B O 1
ATOM 2796 N N . THR B 1 137 ? -5.57 -21.359 4.418 1 98.88 137 THR B N 1
ATOM 2797 C CA . THR B 1 137 ? -4.492 -20.609 3.797 1 98.88 137 THR B CA 1
ATOM 2798 C C . THR B 1 137 ? -4.715 -19.109 3.98 1 98.88 137 THR B C 1
ATOM 2800 O O . THR B 1 137 ? -5.77 -18.688 4.465 1 98.88 137 THR B O 1
ATOM 2803 N N . VAL B 1 138 ? -3.709 -18.359 3.775 1 98.88 138 VAL B N 1
ATOM 2804 C CA . VAL B 1 138 ? -3.766 -16.906 3.641 1 98.88 138 VAL B CA 1
ATOM 2805 C C . VAL B 1 138 ? -3.41 -16.5 2.209 1 98.88 138 VAL B C 1
ATOM 2807 O O . VAL B 1 138 ? -2.387 -16.922 1.674 1 98.88 138 VAL B O 1
ATOM 2810 N N . ILE B 1 139 ? -4.301 -15.805 1.567 1 98.88 139 ILE B N 1
ATOM 2811 C CA . ILE B 1 139 ? -4.008 -15.312 0.228 1 98.88 139 ILE B CA 1
ATOM 2812 C C . ILE B 1 139 ? -3.389 -13.914 0.319 1 98.88 139 ILE B C 1
ATOM 2814 O O . ILE B 1 139 ? -3.842 -13.078 1.101 1 98.88 139 ILE B O 1
ATOM 2818 N N . VAL B 1 140 ? -2.299 -13.711 -0.406 1 98.75 140 VAL B N 1
ATOM 2819 C CA . VAL B 1 140 ? -1.613 -12.422 -0.454 1 98.75 140 VAL B CA 1
ATOM 2820 C C . VAL B 1 140 ? -1.825 -11.773 -1.82 1 98.75 140 VAL B C 1
ATOM 2822 O O . VAL B 1 140 ? -1.495 -12.367 -2.852 1 98.75 140 VAL B O 1
ATOM 2825 N N . PHE B 1 141 ? -2.449 -10.602 -1.791 1 97.81 141 PHE B N 1
ATOM 2826 C CA . PHE B 1 141 ? -2.588 -9.758 -2.969 1 97.81 141 PHE B CA 1
ATOM 2827 C C . PHE B 1 141 ? -1.566 -8.625 -2.943 1 97.81 141 PHE B C 1
ATOM 2829 O O . PHE B 1 141 ? -1.525 -7.84 -1.992 1 97.81 141 PHE B O 1
ATOM 2836 N N . GLU B 1 142 ? -0.72 -8.594 -3.889 1 97.06 142 GLU B N 1
ATOM 2837 C CA . GLU B 1 142 ? 0.228 -7.496 -4.078 1 97.06 142 GLU B CA 1
ATOM 2838 C C . GLU B 1 142 ? -0.054 -6.738 -5.371 1 97.06 142 GLU B C 1
ATOM 2840 O O . GLU B 1 142 ? -0.357 -7.348 -6.398 1 97.06 142 GLU B O 1
ATOM 2845 N N . THR B 1 143 ? 0.063 -5.445 -5.293 1 96.56 143 THR B N 1
ATOM 2846 C CA . THR B 1 143 ? -0.246 -4.594 -6.438 1 96.56 143 THR B CA 1
ATOM 2847 C C . THR B 1 143 ? 0.437 -5.121 -7.699 1 96.56 143 THR B C 1
ATOM 2849 O O . THR B 1 143 ? 1.651 -5.336 -7.707 1 96.56 143 THR B O 1
ATOM 2852 N N . ALA B 1 144 ? -0.347 -5.43 -8.711 1 93.31 144 ALA B N 1
ATOM 2853 C CA . ALA B 1 144 ? 0.071 -5.703 -10.078 1 93.31 144 ALA B CA 1
ATOM 2854 C C . ALA B 1 144 ? 0.762 -7.059 -10.18 1 93.31 144 ALA B C 1
ATOM 2856 O O . ALA B 1 144 ? 1.426 -7.352 -11.18 1 93.31 144 ALA B O 1
ATOM 2857 N N . LEU B 1 145 ? 0.637 -7.938 -9.148 1 94.94 145 LEU B N 1
ATOM 2858 C CA . LEU B 1 145 ? 1.209 -9.281 -9.156 1 94.94 145 LEU B CA 1
ATOM 2859 C C . LEU B 1 145 ? 0.121 -10.336 -8.992 1 94.94 145 LEU B C 1
ATOM 2861 O O . LEU B 1 145 ? -0.956 -10.047 -8.461 1 94.94 145 LEU B O 1
ATOM 2865 N N . GLU B 1 146 ? 0.462 -11.477 -9.438 1 94.44 146 GLU B N 1
ATOM 2866 C CA . GLU B 1 146 ? -0.433 -12.609 -9.195 1 94.44 146 GLU B CA 1
ATOM 2867 C C . GLU B 1 146 ? -0.519 -12.938 -7.707 1 94.44 146 GLU B C 1
ATOM 2869 O O . GLU B 1 146 ? 0.492 -12.922 -7.004 1 94.44 146 GLU B O 1
ATOM 2874 N N . PRO B 1 147 ? -1.765 -13.219 -7.258 1 97.19 147 PRO B N 1
ATOM 2875 C CA . PRO B 1 147 ? -1.877 -13.602 -5.848 1 97.19 147 PRO B CA 1
ATOM 2876 C C . PRO B 1 147 ? -1.121 -14.891 -5.527 1 97.19 147 PRO B C 1
ATOM 2878 O O . PRO B 1 147 ? -0.876 -15.703 -6.422 1 97.19 147 PRO B O 1
ATOM 2881 N N . ARG B 1 148 ? -0.784 -15.031 -4.285 1 98.19 148 ARG B N 1
ATOM 2882 C CA . ARG B 1 148 ? -0.12 -16.234 -3.789 1 98.19 148 ARG B CA 1
ATOM 2883 C C . ARG B 1 148 ? -0.76 -16.719 -2.49 1 98.19 148 ARG B C 1
ATOM 2885 O O . ARG B 1 148 ? -1.242 -15.906 -1.693 1 98.19 148 ARG B O 1
ATOM 2892 N N . LEU B 1 149 ? -0.72 -18 -2.32 1 98.94 149 LEU B N 1
ATOM 2893 C CA . LEU B 1 149 ? -1.205 -18.562 -1.067 1 98.94 149 LEU B CA 1
ATOM 2894 C C . LEU B 1 149 ? -0.046 -18.875 -0.125 1 98.94 149 LEU B C 1
ATOM 2896 O O . LEU B 1 149 ? 1.008 -19.344 -0.562 1 98.94 149 LEU B O 1
ATOM 2900 N N . TYR B 1 150 ? -0.255 -18.578 1.101 1 98.94 150 TYR B N 1
ATOM 2901 C CA . TYR B 1 150 ? 0.64 -18.906 2.207 1 98.94 150 TYR B CA 1
ATOM 2902 C C . TYR B 1 150 ? -0.042 -19.828 3.205 1 98.94 150 TYR B C 1
ATOM 2904 O O . TYR B 1 150 ? -1.266 -19.797 3.359 1 98.94 150 TYR B O 1
ATOM 2912 N N . VAL B 1 151 ? 0.801 -20.594 3.859 1 98.94 151 VAL B N 1
ATOM 2913 C CA . VAL B 1 151 ? 0.235 -21.594 4.766 1 98.94 151 VAL B CA 1
ATOM 2914 C C . VAL B 1 151 ? 1.07 -21.656 6.043 1 98.94 151 VAL B C 1
ATOM 2916 O O . VAL B 1 151 ? 2.291 -21.484 6.004 1 98.94 151 VAL B O 1
ATOM 2919 N N . ASP B 1 152 ? 0.378 -21.875 7.18 1 98.88 152 ASP B N 1
ATOM 2920 C CA . ASP B 1 152 ? 1.046 -22.125 8.453 1 98.88 152 ASP B CA 1
ATOM 2921 C C . ASP B 1 152 ? 1.968 -23.344 8.367 1 98.88 152 ASP B C 1
ATOM 2923 O O . ASP B 1 152 ? 1.552 -24.406 7.914 1 98.88 152 ASP B O 1
ATOM 2927 N N . PRO B 1 153 ? 3.188 -23.219 8.805 1 98.75 153 PRO B N 1
ATOM 2928 C CA . PRO B 1 153 ? 4.109 -24.359 8.766 1 98.75 153 PRO B CA 1
ATOM 2929 C C . PRO B 1 153 ? 3.562 -25.594 9.477 1 98.75 153 PRO B C 1
ATOM 2931 O O . PRO B 1 153 ? 3.951 -26.719 9.156 1 98.75 153 PRO B O 1
ATOM 2934 N N . ALA B 1 154 ? 2.672 -25.391 10.422 1 98.75 154 ALA B N 1
ATOM 2935 C CA . ALA B 1 154 ? 2.076 -26.5 11.156 1 98.75 154 ALA B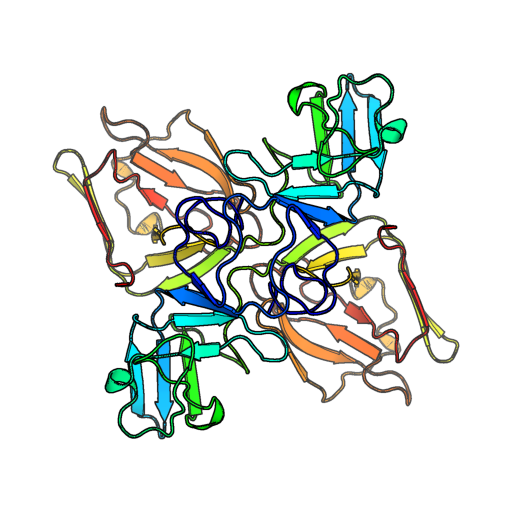 CA 1
ATOM 2936 C C . ALA B 1 154 ? 1.299 -27.422 10.211 1 98.75 154 ALA B C 1
ATOM 2938 O O . ALA B 1 154 ? 1.028 -28.578 10.547 1 98.75 154 ALA B O 1
ATOM 2939 N N . LEU B 1 155 ? 0.956 -26.922 9.062 1 98.81 155 LEU B N 1
ATOM 2940 C CA . LEU B 1 155 ? 0.168 -27.688 8.109 1 98.81 155 LEU B CA 1
ATOM 2941 C C . LEU B 1 155 ? 1.054 -28.25 6.996 1 98.81 155 LEU B C 1
ATOM 2943 O O . LEU B 1 155 ? 0.554 -28.812 6.023 1 98.81 155 LEU B O 1
ATOM 2947 N N . VAL B 1 156 ? 2.336 -28.062 7.109 1 98.81 156 VAL B N 1
ATOM 2948 C CA . VAL B 1 156 ? 3.312 -28.484 6.113 1 98.81 156 VAL B CA 1
ATOM 2949 C C . VAL B 1 156 ? 4.188 -29.594 6.688 1 98.81 156 VAL B C 1
ATOM 2951 O O . VAL B 1 156 ? 4.547 -29.562 7.867 1 98.81 156 VAL B O 1
ATOM 2954 N N . HIS B 1 157 ? 4.508 -30.531 5.859 1 98.44 157 HIS B N 1
ATOM 2955 C CA . HIS B 1 157 ? 5.5 -31.516 6.266 1 98.44 157 HIS B CA 1
ATOM 2956 C C . HIS B 1 157 ? 6.902 -30.922 6.273 1 98.44 157 HIS B C 1
ATOM 2958 O O . HIS B 1 157 ? 7.746 -31.297 5.453 1 98.44 157 HIS B O 1
ATOM 2964 N N . THR B 1 158 ? 7.121 -30.172 7.297 1 97.94 158 THR B N 1
ATOM 2965 C CA . THR B 1 158 ? 8.391 -29.453 7.391 1 97.94 158 THR B CA 1
ATOM 2966 C C . THR B 1 158 ? 9.523 -30.422 7.715 1 97.94 158 THR B C 1
ATOM 2968 O O . THR B 1 158 ? 10.703 -30.094 7.551 1 97.94 158 THR B O 1
ATOM 2971 N N . ASP B 1 159 ? 9.219 -31.594 8.148 1 97.38 159 ASP B N 1
ATOM 2972 C CA . ASP B 1 159 ? 10.211 -32.625 8.406 1 97.38 159 ASP B CA 1
ATOM 2973 C C . ASP B 1 159 ? 10.93 -33.031 7.117 1 97.38 159 ASP B C 1
ATOM 2975 O O . ASP B 1 159 ? 12.023 -33.594 7.164 1 97.38 159 ASP B O 1
ATOM 2979 N N . LEU B 1 160 ? 10.32 -32.75 5.996 1 97.62 160 LEU B N 1
ATOM 2980 C CA . LEU B 1 160 ? 10.906 -33.062 4.703 1 97.62 160 LEU B CA 1
ATOM 2981 C C . LEU B 1 160 ? 11.758 -31.922 4.184 1 97.62 160 LEU B C 1
ATOM 2983 O O . LEU B 1 160 ? 12.391 -32.031 3.135 1 97.62 160 LEU B O 1
ATOM 2987 N N . LEU B 1 161 ? 11.766 -30.781 4.863 1 97.94 161 LEU B N 1
ATOM 2988 C CA . LEU B 1 161 ? 12.445 -29.562 4.41 1 97.94 161 LEU B CA 1
ATOM 2989 C C . LEU B 1 161 ? 13.695 -29.297 5.242 1 97.94 161 LEU B C 1
ATOM 2991 O O . LEU B 1 161 ? 13.766 -29.688 6.41 1 97.94 161 LEU B O 1
ATOM 2995 N N . HIS B 1 162 ? 14.703 -28.672 4.633 1 97.75 162 HIS B N 1
ATOM 2996 C CA . HIS B 1 162 ? 15.844 -28.141 5.355 1 97.75 162 HIS B CA 1
ATOM 2997 C C . HIS B 1 162 ? 16.156 -26.703 4.914 1 97.75 162 HIS B C 1
ATOM 2999 O O . HIS B 1 162 ? 15.898 -26.344 3.762 1 97.75 162 HIS B O 1
ATOM 3005 N N . ARG B 1 163 ? 16.703 -25.938 5.797 1 97.38 163 ARG B N 1
ATOM 3006 C CA . ARG B 1 163 ? 16.969 -24.516 5.555 1 97.38 163 ARG B CA 1
ATOM 3007 C C . ARG B 1 163 ? 18.062 -24.344 4.496 1 97.38 163 ARG B C 1
ATOM 3009 O O . ARG B 1 163 ? 19.094 -25.016 4.547 1 97.38 163 ARG B O 1
ATOM 3016 N N . SER B 1 164 ? 17.734 -23.484 3.51 1 98.19 164 SER B N 1
ATOM 3017 C CA . SER B 1 164 ? 18.719 -23.125 2.494 1 98.19 164 SER B CA 1
ATOM 3018 C C . SER B 1 164 ? 19.641 -22.016 2.986 1 98.19 164 SER B C 1
ATOM 3020 O O . SER B 1 164 ? 19.359 -21.375 4.004 1 98.19 164 SER B O 1
ATOM 3022 N N . GLU B 1 165 ? 20.719 -21.766 2.248 1 97.5 165 GLU B N 1
ATOM 3023 C CA . GLU B 1 165 ? 21.578 -20.609 2.486 1 97.5 165 GLU B CA 1
ATOM 3024 C C . GLU B 1 165 ? 21.062 -19.375 1.762 1 97.5 165 GLU B C 1
ATOM 3026 O O . GLU B 1 165 ? 21.484 -18.25 2.041 1 97.5 165 GLU B O 1
ATOM 3031 N N . THR B 1 166 ? 20.109 -19.656 0.914 1 98.06 166 THR B N 1
ATOM 3032 C CA . THR B 1 166 ? 19.531 -18.578 0.093 1 98.06 166 THR B CA 1
ATOM 3033 C C . THR B 1 166 ? 18.719 -17.609 0.946 1 98.06 166 THR B C 1
ATOM 3035 O O . THR B 1 166 ? 18 -18.031 1.847 1 98.06 166 THR B O 1
ATOM 3038 N N . SER B 1 167 ? 18.891 -16.344 0.709 1 97.06 167 SER B N 1
ATOM 3039 C CA . SER B 1 167 ? 18.062 -15.297 1.285 1 97.06 167 SER B CA 1
ATOM 3040 C C . SER B 1 167 ? 17.734 -14.211 0.259 1 97.06 167 SER B C 1
ATOM 3042 O O . SER B 1 167 ? 18.453 -14.07 -0.741 1 97.06 167 SER B O 1
ATOM 3044 N N . SER B 1 168 ? 16.672 -13.562 0.38 1 97.81 168 SER B N 1
ATOM 3045 C CA . SER B 1 168 ? 16.266 -12.43 -0.446 1 97.81 168 SER B CA 1
ATOM 3046 C C . SER B 1 168 ? 15.602 -11.344 0.393 1 97.81 168 SER B C 1
ATOM 3048 O O . SER B 1 168 ? 15.477 -11.484 1.611 1 97.81 168 SER B O 1
ATOM 3050 N N . TYR B 1 169 ? 15.281 -10.234 -0.262 1 97.56 169 TYR B N 1
ATOM 3051 C CA . TYR B 1 169 ? 14.648 -9.117 0.431 1 97.56 169 TYR B CA 1
ATOM 3052 C C . TYR B 1 169 ? 13.523 -8.523 -0.408 1 97.56 169 TYR B C 1
ATOM 3054 O O . TYR B 1 169 ? 13.664 -8.359 -1.622 1 97.56 169 TYR B O 1
ATOM 3062 N N . CYS B 1 170 ? 12.469 -8.312 0.206 1 97 170 CYS B N 1
ATOM 3063 C CA . CYS B 1 170 ? 11.32 -7.605 -0.361 1 97 170 CYS B CA 1
ATOM 3064 C C . CYS B 1 170 ? 11.039 -6.32 0.405 1 97 170 CYS B C 1
ATOM 3066 O O . CYS B 1 170 ? 10.914 -6.336 1.631 1 97 170 CYS B O 1
ATOM 3068 N N . ASN B 1 171 ? 10.836 -5.184 -0.194 1 96.31 171 ASN B N 1
ATOM 3069 C CA . ASN B 1 171 ? 10.617 -3.879 0.425 1 96.31 171 ASN B CA 1
ATOM 3070 C C . ASN B 1 171 ? 9.375 -3.879 1.311 1 96.31 171 ASN B C 1
ATOM 3072 O O . ASN B 1 171 ? 9.219 -3.008 2.17 1 96.31 171 ASN B O 1
ATOM 3076 N N . TYR B 1 172 ? 8.523 -4.848 1.106 1 97.31 172 TYR B N 1
ATOM 3077 C CA . TYR B 1 172 ? 7.219 -4.793 1.757 1 97.31 172 TYR B CA 1
ATOM 3078 C C . TYR B 1 172 ? 7.047 -5.957 2.727 1 97.31 172 TYR B C 1
ATOM 3080 O O . TYR B 1 172 ? 6.199 -5.902 3.623 1 97.31 172 TYR B O 1
ATOM 3088 N N . LYS B 1 173 ? 7.789 -7.062 2.523 1 98.31 173 LYS B N 1
ATOM 3089 C CA . LYS B 1 173 ? 7.652 -8.227 3.396 1 98.31 173 LYS B CA 1
ATOM 3090 C C . LYS B 1 173 ? 8.906 -8.43 4.242 1 98.31 173 LYS B C 1
ATOM 3092 O O . LYS B 1 173 ? 8.867 -9.117 5.266 1 98.31 173 LYS B O 1
ATOM 3097 N N . GLY B 1 174 ? 10.008 -7.828 3.773 1 98.06 174 GLY B N 1
ATOM 3098 C CA . GLY B 1 174 ? 11.25 -7.957 4.527 1 98.06 174 GLY B CA 1
ATOM 3099 C C . GLY B 1 174 ? 12.117 -9.102 4.051 1 98.06 174 GLY B C 1
ATOM 3100 O O . GLY B 1 174 ? 12.023 -9.523 2.898 1 98.06 174 GLY B O 1
ATOM 3101 N N . PRO B 1 175 ? 13.086 -9.5 4.883 1 98.12 175 PRO B N 1
ATOM 3102 C CA . PRO B 1 175 ? 13.977 -10.602 4.516 1 98.12 175 PRO B CA 1
ATOM 3103 C C . PRO B 1 175 ? 13.266 -11.953 4.461 1 98.12 175 PRO B C 1
ATOM 3105 O O . PRO B 1 175 ? 12.461 -12.266 5.344 1 98.12 175 PRO B O 1
ATOM 3108 N N . ALA B 1 176 ? 13.602 -12.648 3.447 1 98.62 176 ALA B N 1
ATOM 3109 C CA . ALA B 1 176 ? 13.039 -13.992 3.293 1 98.62 176 ALA B CA 1
ATOM 3110 C C . ALA B 1 176 ? 14.102 -15.062 3.504 1 98.62 176 ALA B C 1
ATOM 3112 O O . ALA B 1 176 ? 15.273 -14.852 3.168 1 98.62 176 ALA B O 1
ATOM 3113 N N . THR B 1 177 ? 13.695 -16.156 4.027 1 98.56 177 THR B N 1
ATOM 3114 C CA . THR B 1 177 ? 14.5 -17.375 4.078 1 98.56 177 THR B CA 1
ATOM 3115 C C . THR B 1 177 ? 13.906 -18.438 3.166 1 98.56 177 THR B C 1
ATOM 3117 O O . THR B 1 177 ? 12.719 -18.406 2.844 1 98.56 177 THR B O 1
ATOM 3120 N N . TYR B 1 178 ? 14.734 -19.391 2.816 1 98.75 178 TYR B N 1
ATOM 3121 C CA . TYR B 1 178 ? 14.312 -20.406 1.859 1 98.75 178 TYR B CA 1
ATOM 3122 C C . TYR B 1 178 ? 14.531 -21.812 2.416 1 98.75 178 TYR B C 1
ATOM 3124 O O . TYR B 1 178 ? 15.336 -22 3.336 1 98.75 178 TYR B O 1
ATOM 3132 N N . TRP B 1 179 ? 13.828 -22.688 1.826 1 98.56 179 TRP B N 1
ATOM 3133 C CA . TRP B 1 179 ? 13.867 -24.094 2.238 1 98.56 179 TRP B CA 1
ATOM 3134 C C . TRP B 1 179 ? 13.984 -25.016 1.028 1 98.56 179 TRP B C 1
ATOM 3136 O O . TRP B 1 179 ? 13.375 -24.75 -0.014 1 98.56 179 TRP B O 1
ATOM 3146 N N . SER B 1 180 ? 14.758 -26.062 1.253 1 98.5 180 SER B N 1
ATOM 3147 C CA . SER B 1 180 ? 14.992 -27.062 0.223 1 98.5 180 SER B CA 1
ATOM 3148 C C . SER B 1 180 ? 14.531 -28.453 0.682 1 98.5 180 SER B C 1
ATOM 3150 O O . SER B 1 180 ? 14.18 -28.641 1.848 1 98.5 180 SER B O 1
ATOM 3152 N N . THR B 1 181 ? 14.398 -29.344 -0.247 1 97.5 181 THR B N 1
ATOM 3153 C CA . THR B 1 181 ? 14.094 -30.734 0.078 1 97.5 181 THR B CA 1
ATOM 3154 C C . THR B 1 181 ? 14.906 -31.688 -0.8 1 97.5 181 THR B C 1
ATOM 3156 O O . THR B 1 181 ? 14.969 -31.5 -2.018 1 97.5 181 THR B O 1
ATOM 3159 N N . GLY B 1 182 ? 15.477 -32.688 -0.111 1 94.06 182 GLY B N 1
ATOM 3160 C CA . GLY B 1 182 ? 16.344 -33.594 -0.876 1 94.06 182 GLY B CA 1
ATOM 3161 C C . GLY B 1 182 ? 17.359 -32.844 -1.721 1 94.06 182 GLY B C 1
ATOM 3162 O O . GLY B 1 182 ? 18.125 -32.031 -1.205 1 94.06 182 GLY B O 1
ATOM 3163 N N . ASP B 1 183 ? 17.234 -33.062 -3.09 1 93.19 183 ASP B N 1
ATOM 3164 C CA . ASP B 1 183 ? 18.188 -32.438 -4.008 1 93.19 183 ASP B CA 1
ATOM 3165 C C . ASP B 1 183 ? 17.531 -31.266 -4.754 1 93.19 183 ASP B C 1
ATOM 3167 O O . ASP B 1 183 ? 18.109 -30.734 -5.703 1 93.19 183 ASP B O 1
ATOM 3171 N N . VAL B 1 184 ? 16.328 -30.922 -4.332 1 97.31 184 VAL B N 1
ATOM 3172 C CA . VAL B 1 184 ? 15.648 -29.797 -4.973 1 97.31 184 VAL B CA 1
ATOM 3173 C C . VAL B 1 184 ? 15.836 -28.531 -4.137 1 97.31 184 VAL B C 1
ATOM 3175 O O . VAL B 1 184 ? 15.32 -28.438 -3.02 1 97.31 184 VAL B O 1
ATOM 3178 N N . ASP B 1 185 ? 16.5 -27.578 -4.648 1 97.69 185 ASP B N 1
ATOM 3179 C CA . ASP B 1 185 ? 16.859 -26.375 -3.91 1 97.69 185 ASP B CA 1
ATOM 3180 C C . ASP B 1 185 ? 15.711 -25.375 -3.902 1 97.69 185 ASP B C 1
ATOM 3182 O O . ASP B 1 185 ? 14.969 -25.25 -4.887 1 97.69 185 ASP B O 1
ATOM 3186 N N . ASP B 1 186 ? 15.539 -24.672 -2.82 1 98.62 186 ASP B N 1
ATOM 3187 C CA . ASP B 1 186 ? 14.742 -23.453 -2.699 1 98.62 186 ASP B CA 1
ATOM 3188 C C . ASP B 1 186 ? 13.32 -23.672 -3.188 1 98.62 186 ASP B C 1
ATOM 3190 O O . ASP B 1 186 ? 12.812 -22.906 -4.016 1 98.62 186 ASP B O 1
ATOM 3194 N N . VAL B 1 187 ? 12.609 -24.672 -2.598 1 98.75 187 VAL B N 1
ATOM 3195 C CA . VAL B 1 187 ? 11.266 -25.047 -3.025 1 98.75 187 VAL B CA 1
ATOM 3196 C C . VAL B 1 187 ? 10.242 -24.141 -2.33 1 98.75 187 VAL B C 1
ATOM 3198 O O . VAL B 1 187 ? 9.109 -24 -2.799 1 98.75 187 VAL B O 1
ATOM 3201 N N . ALA B 1 188 ? 10.648 -23.531 -1.18 1 98.81 188 ALA B N 1
ATOM 3202 C CA . ALA B 1 188 ? 9.742 -22.703 -0.378 1 98.81 188 ALA B CA 1
ATOM 3203 C C . ALA B 1 188 ? 10.477 -21.484 0.186 1 98.81 188 ALA B C 1
ATOM 3205 O O . ALA B 1 188 ? 11.703 -21.469 0.249 1 98.81 188 ALA B O 1
ATOM 3206 N N . TRP B 1 189 ? 9.688 -20.484 0.583 1 98.88 189 TRP B N 1
ATOM 3207 C CA . TRP B 1 189 ? 10.242 -19.344 1.296 1 98.88 189 TRP B CA 1
ATOM 3208 C C . TRP B 1 189 ? 9.305 -18.891 2.412 1 98.88 189 TRP B C 1
ATOM 3210 O O . TRP B 1 189 ? 8.148 -19.312 2.469 1 98.88 189 TRP B O 1
ATOM 3220 N N . CYS B 1 190 ? 9.828 -18.172 3.252 1 98.44 190 CYS B N 1
ATOM 3221 C CA . CYS B 1 190 ? 9.102 -17.609 4.387 1 98.44 190 CYS B CA 1
ATOM 3222 C C . CYS B 1 190 ? 9.672 -16.25 4.773 1 98.44 190 CYS B C 1
ATOM 3224 O O . CYS B 1 190 ? 10.797 -15.914 4.402 1 98.44 190 CYS B O 1
ATOM 3226 N N . TYR B 1 191 ? 8.852 -15.469 5.434 1 98.81 191 TYR B N 1
ATOM 3227 C CA . TYR B 1 191 ? 9.273 -14.234 6.086 1 98.81 191 TYR B CA 1
ATOM 3228 C C . TYR B 1 191 ? 9.164 -14.352 7.602 1 98.81 191 TYR B C 1
ATOM 3230 O O . TYR B 1 191 ? 8.078 -14.164 8.164 1 98.81 191 TYR B O 1
ATOM 3238 N N . PRO B 1 192 ? 10.281 -14.617 8.266 1 98.56 192 PRO B N 1
ATOM 3239 C CA . PRO B 1 192 ? 10.203 -14.875 9.703 1 98.56 192 PRO B CA 1
ATOM 3240 C C . PRO B 1 192 ? 9.797 -13.641 10.5 1 98.56 192 PRO B C 1
ATOM 3242 O O . PRO B 1 192 ? 9.125 -13.758 11.531 1 98.56 192 PRO B O 1
ATOM 3245 N N . ASP B 1 193 ? 10.242 -12.5 10.125 1 98.06 193 ASP B N 1
ATOM 3246 C CA . ASP B 1 193 ? 9.953 -11.227 10.781 1 98.06 193 ASP B CA 1
ATOM 3247 C C . ASP B 1 193 ? 9.547 -10.164 9.766 1 98.06 193 ASP B C 1
ATOM 3249 O O . ASP B 1 193 ? 10.281 -9.195 9.539 1 98.06 193 ASP B O 1
ATOM 3253 N N . PRO B 1 194 ? 8.336 -10.312 9.195 1 98.5 194 PRO B N 1
ATOM 3254 C CA . PRO B 1 194 ? 7.941 -9.414 8.102 1 98.5 194 PRO B CA 1
ATOM 3255 C C . PRO B 1 194 ? 7.656 -7.992 8.586 1 98.5 194 PRO B C 1
ATOM 3257 O O . PRO B 1 194 ? 7.492 -7.762 9.781 1 98.5 194 PRO B O 1
ATOM 3260 N N . LEU B 1 195 ? 7.621 -7.113 7.668 1 97.38 195 LEU B N 1
ATOM 3261 C CA . LEU B 1 195 ? 7.227 -5.73 7.922 1 97.38 195 LEU B CA 1
ATOM 3262 C C . LEU B 1 195 ? 5.738 -5.648 8.258 1 97.38 195 LEU B C 1
ATOM 3264 O O . LEU B 1 195 ? 4.988 -6.594 8.008 1 97.38 195 LEU B O 1
ATOM 3268 N N . PRO B 1 196 ? 5.289 -4.562 8.805 1 96.88 196 PRO B N 1
ATOM 3269 C CA . PRO B 1 196 ? 3.941 -4.465 9.375 1 96.88 196 PRO B CA 1
ATOM 3270 C C . PRO B 1 196 ? 2.852 -4.859 8.383 1 96.88 196 PRO B C 1
ATOM 3272 O O . PRO B 1 196 ? 1.94 -5.617 8.727 1 96.88 196 PRO B O 1
ATOM 3275 N N . GLU B 1 197 ? 2.941 -4.449 7.164 1 97.06 197 GLU B N 1
ATOM 3276 C CA . GLU B 1 197 ? 1.865 -4.66 6.203 1 97.06 197 GLU B CA 1
ATOM 3277 C C . GLU B 1 197 ? 1.745 -6.133 5.824 1 97.06 197 GLU B C 1
ATOM 3279 O O . GLU B 1 197 ? 0.74 -6.555 5.25 1 97.06 197 GLU B O 1
ATOM 3284 N N . SER B 1 198 ? 2.762 -6.961 6.258 1 98.56 198 SER B N 1
ATOM 3285 C CA . SER B 1 198 ? 2.76 -8.375 5.898 1 98.56 198 SER B CA 1
ATOM 3286 C C . SER B 1 198 ? 2.746 -9.266 7.141 1 98.56 198 SER B C 1
ATOM 3288 O O . SER B 1 198 ? 2.965 -10.469 7.051 1 98.56 198 SER B O 1
ATOM 3290 N N . LEU B 1 199 ? 2.406 -8.711 8.242 1 98.44 199 LEU B N 1
ATOM 3291 C CA . LEU B 1 199 ? 2.457 -9.406 9.523 1 98.44 199 LEU B CA 1
ATOM 3292 C C . LEU B 1 199 ? 1.567 -10.641 9.508 1 98.44 199 LEU B C 1
ATOM 3294 O O . LEU B 1 199 ? 1.903 -11.664 10.117 1 98.44 199 LEU B O 1
ATOM 3298 N N . PRO B 1 200 ? 0.451 -10.656 8.773 1 98.44 200 PRO B N 1
ATOM 3299 C CA . PRO B 1 200 ? -0.449 -11.812 8.844 1 98.44 200 PRO B CA 1
ATOM 3300 C C . PRO B 1 200 ? 0.179 -13.086 8.273 1 98.44 200 PRO B C 1
ATOM 3302 O O . PRO B 1 200 ? -0.35 -14.18 8.477 1 98.44 200 PRO B O 1
ATOM 3305 N N . ILE B 1 201 ? 1.294 -12.977 7.59 1 98.88 201 ILE B N 1
ATOM 3306 C CA . ILE B 1 201 ? 1.899 -14.188 7.043 1 98.88 201 ILE B CA 1
ATOM 3307 C C . ILE B 1 201 ? 3.234 -14.453 7.734 1 98.88 201 ILE B C 1
ATOM 3309 O O . ILE B 1 201 ? 4.094 -15.156 7.191 1 98.88 201 ILE B O 1
ATOM 3313 N N . LYS B 1 202 ? 3.459 -13.859 8.898 1 98.81 202 LYS B N 1
ATOM 3314 C CA . LYS B 1 202 ? 4.691 -14.102 9.641 1 98.81 202 LYS B CA 1
ATOM 3315 C C . LYS B 1 202 ? 4.953 -15.594 9.812 1 98.81 202 LYS B C 1
ATOM 3317 O O . LYS B 1 202 ? 4.133 -16.312 10.391 1 98.81 202 LYS B O 1
ATOM 3322 N N . GLY B 1 203 ? 6.043 -16.016 9.25 1 98.81 203 GLY B N 1
ATOM 3323 C CA . GLY B 1 203 ? 6.48 -17.391 9.43 1 98.81 203 GLY B CA 1
ATOM 3324 C C . GLY B 1 203 ? 5.785 -18.359 8.5 1 98.81 203 GLY B C 1
ATOM 3325 O O . GLY B 1 203 ? 6.102 -19.547 8.492 1 98.81 203 GLY B O 1
ATOM 3326 N N . PHE B 1 204 ? 4.82 -17.906 7.734 1 98.94 204 PHE B N 1
ATOM 3327 C CA . PHE B 1 204 ? 4.09 -18.781 6.824 1 98.94 204 PHE B CA 1
ATOM 3328 C C . PHE B 1 204 ? 4.938 -19.125 5.602 1 98.94 204 PHE B C 1
ATOM 3330 O O . PHE B 1 204 ? 5.852 -18.375 5.246 1 98.94 204 PHE B O 1
ATOM 3337 N N . LEU B 1 205 ? 4.629 -20.219 4.961 1 98.94 205 LEU B N 1
ATOM 3338 C CA . LEU B 1 205 ? 5.395 -20.688 3.809 1 98.94 205 LEU B CA 1
ATOM 3339 C C . LEU B 1 205 ? 4.609 -20.484 2.518 1 98.94 205 LEU B C 1
ATOM 3341 O O . LEU B 1 205 ? 3.387 -20.641 2.5 1 98.94 205 LEU B O 1
ATOM 3345 N N . SER B 1 206 ? 5.273 -20.141 1.527 1 98.88 206 SER B N 1
ATOM 3346 C CA . SER B 1 206 ? 4.836 -20.25 0.14 1 98.88 206 SER B CA 1
ATOM 3347 C C . SER B 1 206 ? 5.848 -21.016 -0.7 1 98.88 206 SER B C 1
ATOM 3349 O O . SER B 1 206 ? 6.91 -21.406 -0.204 1 98.88 206 SER B O 1
ATOM 3351 N N . PHE B 1 207 ? 5.492 -21.344 -1.944 1 98.88 207 PHE B N 1
ATOM 3352 C CA . PHE B 1 207 ? 6.27 -22.328 -2.693 1 98.88 207 PHE B CA 1
ATOM 3353 C C . PHE B 1 207 ? 6.52 -21.844 -4.117 1 98.88 207 PHE B C 1
ATOM 3355 O O . PHE B 1 207 ? 5.703 -21.125 -4.688 1 98.88 207 PHE B O 1
ATOM 3362 N N . ASP B 1 208 ? 7.609 -22.281 -4.641 1 98.38 208 ASP B N 1
ATOM 3363 C CA . ASP B 1 208 ? 8.039 -21.859 -5.973 1 98.38 208 ASP B CA 1
ATOM 3364 C C . ASP B 1 208 ? 7.512 -22.812 -7.043 1 98.38 208 ASP B C 1
ATOM 3366 O O . ASP B 1 208 ? 7.949 -23.969 -7.137 1 98.38 208 ASP B O 1
ATOM 3370 N N . PRO B 1 209 ? 6.68 -22.328 -7.906 1 97.44 209 PRO B N 1
ATOM 3371 C CA . PRO B 1 209 ? 6.055 -23.219 -8.891 1 97.44 209 PRO B CA 1
ATOM 3372 C C . PRO B 1 209 ? 7.043 -23.734 -9.938 1 97.44 209 PRO B C 1
ATOM 3374 O O . PRO B 1 209 ? 6.727 -24.656 -10.695 1 97.44 209 PRO B O 1
ATOM 3377 N N . THR B 1 210 ? 8.211 -23.203 -9.961 1 97.69 210 THR B N 1
ATOM 3378 C CA . THR B 1 210 ? 9.211 -23.672 -10.914 1 97.69 210 THR B CA 1
ATOM 3379 C C . THR B 1 210 ? 10 -24.828 -10.336 1 97.69 210 THR B C 1
ATOM 3381 O O . THR B 1 210 ? 10.727 -25.516 -11.062 1 97.69 210 THR B O 1
ATOM 3384 N N . ARG B 1 211 ? 9.82 -25.109 -9.055 1 97.75 211 ARG B N 1
ATOM 3385 C CA . ARG B 1 211 ? 10.602 -26.125 -8.375 1 97.75 211 ARG B CA 1
ATOM 3386 C C . ARG B 1 211 ? 9.719 -27.297 -7.934 1 97.75 211 ARG B C 1
ATOM 3388 O O . ARG B 1 211 ? 10.211 -28.406 -7.727 1 97.75 211 ARG B O 1
ATOM 3395 N N . VAL B 1 212 ? 8.422 -26.984 -7.77 1 98.44 212 VAL B N 1
ATOM 3396 C CA . VAL B 1 212 ? 7.492 -27.984 -7.25 1 98.44 212 VAL B CA 1
ATOM 3397 C C . VAL B 1 212 ? 6.199 -27.953 -8.062 1 98.44 212 VAL B C 1
ATOM 3399 O O . VAL B 1 212 ? 5.957 -27.016 -8.828 1 98.44 212 VAL B O 1
ATOM 3402 N N . GLU B 1 213 ? 5.41 -29 -7.906 1 98.38 213 GLU B N 1
ATOM 3403 C CA . GLU B 1 213 ? 4.074 -29.031 -8.484 1 98.38 213 GLU B CA 1
ATOM 3404 C C . GLU B 1 213 ? 3.057 -28.375 -7.555 1 98.38 213 GLU B C 1
ATOM 3406 O O . GLU B 1 213 ? 2.873 -28.812 -6.418 1 98.38 213 GLU B O 1
ATOM 3411 N N . ILE B 1 214 ? 2.406 -27.375 -8.062 1 98.69 214 ILE B N 1
ATOM 3412 C CA . ILE B 1 214 ? 1.485 -26.625 -7.215 1 98.69 214 ILE B CA 1
ATOM 3413 C C . ILE B 1 214 ? 0.083 -26.656 -7.82 1 98.69 214 ILE B C 1
ATOM 3415 O O . ILE B 1 214 ? -0.092 -26.391 -9.016 1 98.69 214 ILE B O 1
ATOM 3419 N N . LEU B 1 215 ? -0.868 -27.031 -7.082 1 98.44 215 LEU B N 1
ATOM 3420 C CA . LEU B 1 215 ? -2.287 -26.797 -7.328 1 98.44 215 LEU B CA 1
ATOM 3421 C C . LEU B 1 215 ? -2.852 -25.797 -6.32 1 98.44 215 LEU B C 1
ATOM 3423 O O . LEU B 1 215 ? -3.049 -26.125 -5.152 1 98.44 215 LEU B O 1
ATOM 3427 N N . ALA B 1 216 ? -3.049 -24.594 -6.766 1 98.56 216 ALA B N 1
ATOM 3428 C CA . ALA B 1 216 ? -3.551 -23.531 -5.906 1 98.56 216 ALA B CA 1
ATOM 3429 C C . ALA B 1 216 ? -4.871 -22.969 -6.43 1 98.56 216 ALA B C 1
ATOM 3431 O O . ALA B 1 216 ? -4.992 -22.656 -7.617 1 98.56 216 ALA B O 1
ATOM 3432 N N . GLU B 1 217 ? -5.836 -22.922 -5.57 1 98.12 217 GLU B N 1
ATOM 3433 C CA . GLU B 1 217 ? -7.07 -22.234 -5.922 1 98.12 217 GLU B CA 1
ATOM 3434 C C . GLU B 1 217 ? -6.898 -20.719 -5.816 1 98.12 217 GLU B C 1
ATOM 3436 O O . GLU B 1 217 ? -6.836 -20.172 -4.711 1 98.12 217 GLU B O 1
ATOM 3441 N N . LEU B 1 218 ? -6.77 -20.062 -6.934 1 98.06 218 LEU B N 1
ATOM 3442 C CA . LEU B 1 218 ? -6.652 -18.609 -7.012 1 98.06 218 LEU B CA 1
ATOM 3443 C C . LEU B 1 218 ? -7.871 -18.016 -7.699 1 98.06 218 LEU B C 1
ATOM 3445 O O . LEU B 1 218 ? -8.656 -18.719 -8.32 1 98.06 218 LEU B O 1
ATOM 3449 N N . PRO B 1 219 ? -8.031 -16.672 -7.484 1 96 219 PRO B N 1
ATOM 3450 C CA . PRO B 1 219 ? -9.18 -16.047 -8.148 1 96 219 PRO B CA 1
ATOM 3451 C C . PRO B 1 219 ? -9.125 -16.188 -9.664 1 96 219 PRO B C 1
ATOM 3453 O O . PRO B 1 219 ? -8.047 -16.078 -10.258 1 96 219 PRO B O 1
ATOM 3456 N N . ASN B 1 220 ? -10.25 -16.484 -10.25 1 84 220 ASN B N 1
ATOM 3457 C CA . ASN B 1 220 ? -10.375 -16.609 -11.695 1 84 220 ASN B CA 1
ATOM 3458 C C . ASN B 1 220 ? -10.625 -15.266 -12.367 1 84 220 ASN B C 1
ATOM 3460 O O . ASN B 1 220 ? -11.633 -14.617 -12.109 1 84 220 ASN B O 1
ATOM 3464 N N . PRO B 1 221 ? -9.625 -14.82 -13.219 1 70.94 221 PRO B N 1
ATOM 3465 C CA . PRO B 1 221 ? -9.891 -13.531 -13.859 1 70.94 221 PRO B CA 1
ATOM 3466 C C . PRO B 1 221 ? -11.016 -13.609 -14.891 1 70.94 221 PRO B C 1
ATOM 3468 O O . PRO B 1 221 ? -11.297 -14.688 -15.43 1 70.94 221 PRO B O 1
#

Sequence (442 aa):
MTLVAGRGPLSSDPAGRFAPPIPAGAVYIEPHPRRIQALRGGRVVIDTEQALLVHRQGRPLSYIFPAYVVAGLPSEPEPEAPGHVHVPWDAVDTWLEEGRELVHYPPNPYHRVDCRPTKRRLRVDVAGATLVDTDDTVIVFETALEPRLYVDPALVHTDLLHRSETSSYCNYKGPATYWSTGDVDDVAWCYPDPLPESLPIKGFLSFDPTRVEILAELPNPMTLVAGRGPLSSDPAGRFAPPIPAGAVYIEPHPRRIQALRGGRVVIDTEQALLVHRQGRPLSYIFPAYVVAGLPSEPEPEAPGHVHVPWDAVDTWLEEGRELVHYPPNPYHRVDCRPTKRRLRVDVAGATLVDTDDTVIVFETALEPRLYVDPALVHTDLLHRSETSSYCNYKGPATYWSTGDVDDVAWCYPDPLPESLPIKGFLSFDPTRVEILAELPNP

Secondary structure (DSSP, 8-state):
-TTTSTT-TTSSS-SSEEES---TT-EEEEE--S-EEEEETTEEEEEES--EEEE-TTS--EEEEEGGGGTTS--EE-TTSTTEEE--GGGSSEEEETTEEP-SSPPPTT--EEEEEE---EEEEETTEEEEEES-EEEEEETTS--EEEB-GGGS-GGG-EEEEEEEEETTTEEEEEEEETTEEEEEEE-SS--GGGGGGTT-EEE-TTTSEEEE-----/-TTTSTT-TTSSS-SSEEES---TT-EEEEE--S-EEEEETTEEEEEES--EEEE-TTS--EEEEEGGGGTTS--EE-TTSTTEEE--GGGSSEEEETTEEP-SSPPPTT--EEEEEE---EEEEETTEEEEEES-EEEEEETTS--EEEB-GGGS-GGG-EEEEEEEEETTTEEEEEEEETTEEEEEEE-SS--GGGGGGTT-EEE-TTTSEEEE-----

Nearest PDB structures (foldseek):
  3djm-assembly5_E  TM=9.041E-01  e=3.243E-08  Cereibacter sphaeroides 2.4.1
  5gkh-assembly1_B  TM=2.602E-01  e=6.107E+00  Thermococcus kodakarensis KOD1
  3djm-assembly5_E  TM=9.041E-01  e=6.869E-08  Cereibacter sphaeroides 2.4.1
  5gkh-assembly1_B  TM=2.602E-01  e=8.561E+00  Thermococcus kodakarensis KOD1
  2vqi-assembly2_B-2  TM=1.116E-01  e=9.008E+00  Escherichia coli

InterPro domains:
  IPR007361 Domain of unknown function DUF427 [PF04248] (123-209)
  IPR038694 Superfamily of unknown function DUF427 [G3DSA:2.170.150.40] (24-97)
  IPR038694 Superfamily of unknown function DUF427 [G3DSA:2.170.150.40] (108-215)

pLDDT: mean 96.84, std 4.4, range [47.59, 98.94]